Protein 1HO8 (pdb70)

B-factor: mean 72.3, std 32.36, range [14.25, 140.0]

InterPro domains:
  IPR004908 ATPase, V1 complex, subunit H [PF03224] (11-346)
  IPR004908 ATPase, V1 complex, subunit H [PIRSF032184] (2-478)
  IPR004908 ATPase, V1 complex, subunit H [PTHR10698] (3-474)
  IPR011987 ATPase, V1 complex, subunit H, C-terminal [PF11698] (352-477)
  IPR011989 Armadillo-like helical [G3DSA:1.25.10.10] (1-354)
  IPR016024 Armadillo-type fold [SSF48371] (3-478)
  IPR038497 ATPase, V1 complex, subunit H, C-terminal domain superfamily [G3DSA:1.25.40.150] (366-477)

Organism: Saccharomyces cerevisiae (strain ATCC 204508 / S288c) (NCBI:txid559292)

Radius of gyration: 29.85 Å; Cα contacts (8 Å, |Δi|>4): 552; chains: 1; bounding box: 80×54×76 Å

Nearest PDB structures (foldseek):
  1ho8-assembly1_A  TM=1.002E+00  e=1.551E-52  Saccharomyces cerevisiae
  7tmm-assembly1_P  TM=8.387E-01  e=5.850E-41  Saccharomyces cerevisiae
  5voy-assembly1_P  TM=7.304E-01  e=2.170E-41  Saccharomyces cerevisiae S288C
  7tms-assembly1_P  TM=7.257E-01  e=1.241E-39  Saccharomyces cerevisiae
  5bw9-assembly1_H  TM=7.188E-01  e=3.345E-39  Saccharomyces cerevisiae S288C

Structure (mmCIF, N/CA/C/O backbone):
data_1HO8
#
_entry.id   1HO8
#
_cell.length_a   117.342
_cell.length_b   117.342
_cell.length_c   119.873
_cell.angle_alpha   90.00
_cell.angle_beta   90.00
_cell.angle_gamma   120.00
#
_symmetry.space_group_name_H-M   'P 32 2 1'
#
loop_
_entity.id
_entity.type
_entity.pdbx_description
1 polymer 'VACUOLAR ATP SYNTHASE SUBUNIT H'
2 non-polymer 'SULFATE ION'
3 water water
#
loop_
_atom_site.group_PDB
_atom_site.id
_atom_site.type_symbol
_atom_site.label_atom_id
_atom_site.label_alt_id
_atom_site.label_comp_id
_atom_site.label_asym_id
_atom_site.label_entity_id
_atom_site.label_seq_id
_atom_site.pdbx_PDB_ins_code
_atom_site.Cartn_x
_atom_site.Cartn_y
_atom_site.Cartn_z
_atom_site.occupancy
_atom_site.B_iso_or_equiv
_atom_site.auth_seq_id
_atom_site.auth_comp_id
_atom_site.auth_asym_id
_atom_site.auth_atom_id
_atom_site.pdbx_PDB_model_num
ATOM 1 N N . GLY A 1 4 ? 3.163 52.554 43.573 1.00 140.00 2 GLY A N 1
ATOM 2 C CA . GLY A 1 4 ? 2.912 53.897 44.087 1.00 140.00 2 GLY A CA 1
ATOM 3 C C . GLY A 1 4 ? 3.504 55.011 43.215 1.00 140.00 2 GLY A C 1
ATOM 4 O O . GLY A 1 4 ? 2.997 55.301 42.110 1.00 140.00 2 GLY A O 1
ATOM 5 N N . ALA A 1 5 ? 4.563 55.649 43.773 1.00 131.01 3 ALA A N 1
ATOM 6 C CA . ALA A 1 5 ? 5.259 56.726 43.108 1.00 121.64 3 ALA A CA 1
ATOM 7 C C . ALA A 1 5 ? 6.768 56.774 43.424 1.00 102.63 3 ALA A C 1
ATOM 8 O O . ALA A 1 5 ? 7.326 57.888 43.555 1.00 92.48 3 ALA A O 1
ATOM 10 N N . THR A 1 6 ? 7.417 55.603 43.579 1.00 97.62 4 THR A N 1
ATOM 11 C CA . THR A 1 6 ? 8.898 55.464 43.836 1.00 95.18 4 THR A CA 1
ATOM 12 C C . THR A 1 6 ? 9.468 55.603 45.228 1.00 95.46 4 THR A C 1
ATOM 13 O O . THR A 1 6 ? 9.693 56.709 45.758 1.00 104.61 4 THR A O 1
ATOM 17 N N . LYS A 1 7 ? 9.703 54.474 45.788 1.00 75.08 5 LYS A N 1
ATOM 18 C CA . LYS A 1 7 ? 10.304 54.417 47.072 1.00 65.67 5 LYS A CA 1
ATOM 19 C C . LYS A 1 7 ? 11.580 53.657 46.959 1.00 77.94 5 LYS A C 1
ATOM 20 O O . LYS A 1 7 ? 11.650 52.425 47.107 1.00 94.20 5 LYS A O 1
ATOM 26 N N . ILE A 1 8 ? 12.588 54.393 46.591 1.00 54.34 6 ILE A N 1
ATOM 27 C CA . ILE A 1 8 ? 13.875 53.829 46.420 1.00 52.38 6 ILE A CA 1
ATOM 28 C C . ILE A 1 8 ? 14.528 53.442 47.741 1.00 65.68 6 ILE A C 1
ATOM 29 O O . ILE A 1 8 ? 14.232 54.010 48.800 1.00 66.15 6 ILE A O 1
ATOM 34 N N . LEU A 1 9 ? 15.497 52.498 47.583 1.00 62.21 7 LEU A N 1
ATOM 35 C CA . LEU A 1 9 ? 16.336 51.937 48.626 1.00 56.81 7 LEU A CA 1
ATOM 36 C C . LEU A 1 9 ? 15.491 51.390 49.719 1.00 77.29 7 LEU A C 1
ATOM 37 O O . LEU A 1 9 ? 15.746 51.666 50.882 1.00 76.94 7 LEU A O 1
ATOM 42 N N . MET A 1 10 ? 14.463 50.648 49.347 1.00 90.37 8 MET A N 1
ATOM 43 C CA . MET A 1 10 ? 13.554 50.140 50.345 1.00 97.17 8 MET A CA 1
ATOM 44 C C . MET A 1 10 ? 13.997 48.875 51.121 1.00 106.56 8 MET A C 1
ATOM 45 O O . MET A 1 10 ? 13.575 48.622 52.252 1.00 106.99 8 MET A O 1
ATOM 50 N N . ASP A 1 11 ? 14.902 48.123 50.507 1.00 104.76 9 ASP A N 1
ATOM 51 C CA . ASP A 1 11 ? 15.346 46.893 51.129 1.00 106.56 9 ASP A CA 1
ATOM 52 C C . ASP A 1 11 ? 16.689 47.071 51.828 1.00 98.81 9 ASP A C 1
ATOM 53 O O . ASP A 1 11 ? 17.164 46.196 52.573 1.00 97.91 9 ASP A O 1
ATOM 58 N N . SER A 1 12 ? 17.334 48.193 51.548 1.00 92.88 10 SER A N 1
ATOM 59 C CA . SER A 1 12 ? 18.590 48.506 52.156 1.00 92.34 10 SER A CA 1
ATOM 60 C C . SER A 1 12 ? 18.517 48.351 53.650 1.00 92.46 10 SER A C 1
ATOM 61 O O . SER A 1 12 ? 17.883 49.116 54.354 1.00 97.49 10 SER A O 1
ATOM 64 N N . THR A 1 13 ? 19.197 47.375 54.128 1.00 78.67 11 THR A N 1
ATOM 65 C CA . THR A 1 13 ? 19.254 47.111 55.525 1.00 77.34 11 THR A CA 1
ATOM 66 C C . THR A 1 13 ? 20.226 48.030 56.243 1.00 94.03 11 THR A C 1
ATOM 67 O O . THR A 1 13 ? 19.952 48.501 57.345 1.00 104.95 11 THR A O 1
ATOM 71 N N . HIS A 1 14 ? 21.348 48.328 55.583 1.00 89.11 12 HIS A N 1
ATOM 72 C CA . HIS A 1 14 ? 22.379 49.204 56.133 1.00 90.52 12 HIS A CA 1
ATOM 73 C C . HIS A 1 14 ? 21.937 50.625 56.129 1.00 91.41 12 HIS A C 1
ATOM 74 O O . HIS A 1 14 ? 22.414 51.426 56.927 1.00 102.50 12 HIS A O 1
ATOM 81 N N . PHE A 1 15 ? 20.964 50.925 55.278 1.00 69.42 13 PHE A N 1
ATOM 82 C CA . PHE A 1 15 ? 20.420 52.248 55.280 1.00 58.95 13 PHE A CA 1
ATOM 83 C C . PHE A 1 15 ? 19.501 52.280 56.441 1.00 58.73 13 PHE A C 1
ATOM 84 O O . PHE A 1 15 ? 19.688 53.034 57.397 1.00 52.76 13 PHE A O 1
ATOM 92 N N . ASN A 1 16 ? 18.541 51.364 56.352 1.00 59.05 14 ASN A N 1
ATOM 93 C CA . ASN A 1 16 ? 17.570 51.170 57.401 1.00 58.32 14 ASN A CA 1
ATOM 94 C C . ASN A 1 16 ? 18.295 51.253 58.760 1.00 53.72 14 ASN A C 1
ATOM 95 O O . ASN A 1 16 ? 17.848 51.928 59.698 1.00 54.22 14 ASN A O 1
ATOM 100 N N . GLU A 1 17 ? 19.458 50.604 58.831 1.00 41.04 15 GLU A N 1
ATOM 101 C CA . GLU A 1 17 ? 20.281 50.626 60.026 1.00 43.64 15 GLU A CA 1
ATOM 102 C C . GLU A 1 17 ? 20.804 52.020 60.307 1.00 47.67 15 GLU A C 1
ATOM 103 O O . GLU A 1 17 ? 20.805 52.470 61.436 1.00 44.16 15 GLU A O 1
ATOM 109 N N . ILE A 1 18 ? 21.291 52.715 59.287 1.00 44.93 16 ILE A N 1
ATOM 110 C CA . ILE A 1 18 ? 21.768 54.056 59.535 1.00 42.13 16 ILE A CA 1
ATOM 111 C C . ILE A 1 18 ? 20.622 54.857 60.062 1.00 54.57 16 ILE A C 1
ATOM 112 O O . ILE A 1 18 ? 20.761 55.671 60.966 1.00 64.26 16 ILE A O 1
ATOM 117 N N . ARG A 1 19 ? 19.467 54.635 59.446 1.00 45.06 17 ARG A N 1
ATOM 118 C CA . ARG A 1 19 ? 18.278 55.360 59.795 1.00 39.11 17 ARG A CA 1
ATOM 119 C C . ARG A 1 19 ? 17.981 55.243 61.235 1.00 50.63 17 ARG A C 1
ATOM 120 O O . ARG A 1 19 ? 17.734 56.237 61.916 1.00 57.51 17 ARG A O 1
ATOM 128 N N . SER A 1 20 ? 18.062 54.014 61.706 1.00 54.58 18 SER A N 1
ATOM 129 C CA . SER A 1 20 ? 17.811 53.713 63.108 1.00 60.03 18 SER A CA 1
ATOM 130 C C . SER A 1 20 ? 18.699 54.460 64.120 1.00 50.54 18 SER A C 1
ATOM 131 O O . SER A 1 20 ? 18.253 54.820 65.202 1.00 35.38 18 SER A O 1
ATOM 134 N N . ILE A 1 21 ? 19.959 54.682 63.766 1.00 54.58 19 ILE A N 1
ATOM 135 C CA . ILE A 1 21 ? 20.889 55.398 64.630 1.00 52.66 19 ILE A CA 1
ATOM 136 C C . ILE A 1 21 ? 20.573 56.894 64.658 1.00 61.50 19 ILE A C 1
ATOM 137 O O . ILE A 1 21 ? 21.071 57.650 65.505 1.00 61.70 19 ILE A O 1
ATOM 142 N N . ILE A 1 22 ? 19.755 57.342 63.716 1.00 58.41 20 ILE A N 1
ATOM 143 C CA . ILE A 1 22 ? 19.418 58.745 63.686 1.00 61.32 20 ILE A CA 1
ATOM 144 C C . ILE A 1 22 ? 18.141 59.047 64.438 1.00 62.39 20 ILE A C 1
ATOM 145 O O . ILE A 1 22 ? 18.015 60.080 65.105 1.00 68.68 20 ILE A O 1
ATOM 150 N N . ARG A 1 23 ? 17.181 58.152 64.308 1.00 49.16 21 ARG A N 1
ATOM 151 C CA . ARG A 1 23 ? 15.931 58.354 64.979 1.00 54.77 21 ARG A CA 1
ATOM 152 C C . ARG A 1 23 ? 16.078 58.060 66.459 1.00 82.27 21 ARG A C 1
ATOM 153 O O . ARG A 1 23 ? 15.193 58.350 67.262 1.00 91.10 21 ARG A O 1
ATOM 161 N N . SER A 1 24 ? 17.225 57.488 66.817 1.00 83.11 22 SER A N 1
ATOM 162 C CA . SER A 1 24 ? 17.503 57.195 68.205 1.00 83.13 22 SER A CA 1
ATOM 163 C C . SER A 1 24 ? 17.637 58.502 68.965 1.00 86.45 22 SER A C 1
ATOM 164 O O . SER A 1 24 ? 16.995 58.690 69.999 1.00 90.79 22 SER A O 1
ATOM 167 N N . ARG A 1 25 ? 18.470 59.419 68.420 1.00 83.18 23 ARG A N 1
ATOM 168 C CA . ARG A 1 25 ? 18.665 60.715 69.045 1.00 85.33 23 ARG A CA 1
ATOM 169 C C . ARG A 1 25 ? 17.425 61.526 68.971 1.00 90.19 23 ARG A C 1
ATOM 170 O O . ARG A 1 25 ? 17.060 62.029 67.902 1.00 90.57 23 ARG A O 1
ATOM 178 N N . SER A 1 26 ? 16.791 61.639 70.129 1.00 92.13 24 SER A N 1
ATOM 179 C CA . SER A 1 26 ? 15.572 62.384 70.243 1.00 95.71 24 SER A CA 1
ATOM 180 C C . SER A 1 26 ? 15.789 63.845 70.562 1.00 93.15 24 SER A C 1
ATOM 181 O O . SER A 1 26 ? 16.772 64.261 71.217 1.00 97.42 24 SER A O 1
ATOM 184 N N . VAL A 1 27 ? 14.846 64.615 70.060 1.00 76.65 25 VAL A N 1
ATOM 185 C CA . VAL A 1 27 ? 14.855 66.026 70.240 1.00 72.12 25 VAL A CA 1
ATOM 186 C C . VAL A 1 27 ? 13.690 66.453 71.071 1.00 75.68 25 VAL A C 1
ATOM 187 O O . VAL A 1 27 ? 12.605 65.868 70.988 1.00 80.74 25 VAL A O 1
ATOM 191 N N . ALA A 1 28 ? 13.926 67.454 71.896 1.00 61.38 26 ALA A N 1
ATOM 192 C CA . ALA A 1 28 ? 12.870 67.970 72.704 1.00 55.73 26 ALA A CA 1
ATOM 193 C C . ALA A 1 28 ? 12.397 69.273 72.088 1.00 57.83 26 ALA A C 1
ATOM 194 O O . ALA A 1 28 ? 12.833 70.346 72.486 1.00 61.64 26 ALA A O 1
ATOM 196 N N . TRP A 1 29 ? 11.572 69.187 71.046 1.00 43.74 27 TRP A N 1
ATOM 197 C CA . TRP A 1 29 ? 11.147 70.401 70.414 1.00 47.02 27 TRP A CA 1
ATOM 198 C C . TRP A 1 29 ? 10.743 71.409 71.427 1.00 57.33 27 TRP A C 1
ATOM 199 O O . TRP A 1 29 ? 11.532 72.255 71.816 1.00 62.95 27 TRP A O 1
ATOM 210 N N . ASP A 1 30 ? 9.513 71.300 71.810 1.00 63.01 28 ASP A N 1
ATOM 211 C CA . ASP A 1 30 ? 8.930 72.031 72.883 1.00 71.88 28 ASP A CA 1
ATOM 212 C C . ASP A 1 30 ? 9.980 72.899 73.602 1.00 66.84 28 ASP A C 1
ATOM 213 O O . ASP A 1 30 ? 9.991 74.127 73.502 1.00 65.17 28 ASP A O 1
ATOM 218 N N . ALA A 1 31 ? 10.868 72.244 74.346 1.00 54.68 29 ALA A N 1
ATOM 219 C CA . ALA A 1 31 ? 11.918 72.960 75.030 1.00 51.65 29 ALA A CA 1
ATOM 220 C C . ALA A 1 31 ? 12.566 73.952 74.089 1.00 45.49 29 ALA A C 1
ATOM 221 O O . ALA A 1 31 ? 12.565 75.148 74.318 1.00 47.09 29 ALA A O 1
ATOM 223 N N . LEU A 1 32 ? 13.130 73.423 73.015 1.00 40.27 30 LEU A N 1
ATOM 224 C CA . LEU A 1 32 ? 13.769 74.237 71.999 1.00 45.83 30 LEU A CA 1
ATOM 225 C C . LEU A 1 32 ? 12.924 75.430 71.638 1.00 52.97 30 LEU A C 1
ATOM 226 O O . LEU A 1 32 ? 13.424 76.537 71.428 1.00 44.69 30 LEU A O 1
ATOM 231 N N . ALA A 1 33 ? 11.630 75.163 71.512 1.00 59.15 31 ALA A N 1
ATOM 232 C CA . ALA A 1 33 ? 10.674 76.190 71.178 1.00 64.50 31 ALA A CA 1
ATOM 233 C C . ALA A 1 33 ? 10.672 77.180 72.312 1.00 67.36 31 ALA A C 1
ATOM 234 O O . ALA A 1 33 ? 11.107 78.333 72.209 1.00 61.80 31 ALA A O 1
ATOM 236 N N . ARG A 1 34 ? 10.196 76.645 73.408 1.00 69.66 32 ARG A N 1
ATOM 237 C CA . ARG A 1 34 ? 10.128 77.285 74.688 1.00 69.52 32 ARG A CA 1
ATOM 238 C C . ARG A 1 34 ? 11.440 78.049 74.957 1.00 74.41 32 ARG A C 1
ATOM 239 O O . ARG A 1 34 ? 11.436 79.224 75.280 1.00 77.41 32 ARG A O 1
ATOM 247 N N . SER A 1 35 ? 12.577 77.393 74.763 1.00 71.90 33 SER A N 1
ATOM 248 C CA . SER A 1 35 ? 13.868 78.023 74.976 1.00 69.41 33 SER A CA 1
ATOM 249 C C . SER A 1 35 ? 14.139 79.067 73.938 1.00 70.78 33 SER A C 1
ATOM 250 O O . SER A 1 35 ? 15.252 79.572 73.845 1.00 70.99 33 SER A O 1
ATOM 253 N N . GLU A 1 36 ? 13.139 79.336 73.110 1.00 72.84 34 GLU A N 1
ATOM 254 C CA . GLU A 1 36 ? 13.294 80.281 72.014 1.00 76.96 34 GLU A CA 1
ATOM 255 C C . GLU A 1 36 ? 14.386 79.853 71.000 1.00 83.51 34 GLU A C 1
ATOM 256 O O . GLU A 1 36 ? 14.888 80.684 70.240 1.00 83.26 34 GLU A O 1
ATOM 262 N N . GLU A 1 37 ? 14.751 78.551 70.970 1.00 80.62 35 GLU A N 1
ATOM 263 C CA . GLU A 1 37 ? 15.759 78.080 70.009 1.00 83.74 35 GLU A CA 1
ATOM 264 C C . GLU A 1 37 ? 15.162 77.798 68.614 1.00 82.94 35 GLU A C 1
ATOM 265 O O . GLU A 1 37 ? 15.881 77.714 67.609 1.00 84.07 35 GLU A O 1
ATOM 271 N N . LEU A 1 38 ? 13.815 77.652 68.607 1.00 69.75 36 LEU A N 1
ATOM 272 C CA . LEU A 1 38 ? 12.971 77.423 67.435 1.00 61.87 36 LEU A CA 1
ATOM 273 C C . LEU A 1 38 ? 11.667 78.148 67.605 1.00 56.25 36 LEU A C 1
ATOM 274 O O . LEU A 1 38 ? 11.339 78.612 68.679 1.00 67.95 36 LEU A O 1
ATOM 279 N N . SER A 1 39 ? 10.873 78.115 66.563 1.00 49.13 37 SER A N 1
ATOM 280 C CA . SER A 1 39 ? 9.563 78.736 66.518 1.00 52.90 37 SER A CA 1
ATOM 281 C C . SER A 1 39 ? 8.502 77.657 66.603 1.00 60.19 37 SER A C 1
ATOM 282 O O . SER A 1 39 ? 8.409 76.790 65.734 1.00 65.09 37 SER A O 1
ATOM 285 N N . GLU A 1 40 ? 7.717 77.661 67.648 1.00 54.86 38 GLU A N 1
ATOM 286 C CA . GLU A 1 40 ? 6.759 76.603 67.755 1.00 63.49 38 GLU A CA 1
ATOM 287 C C . GLU A 1 40 ? 6.304 76.149 66.391 1.00 67.00 38 GLU A C 1
ATOM 288 O O . GLU A 1 40 ? 6.499 75.007 65.987 1.00 69.10 38 GLU A O 1
ATOM 294 N N . ILE A 1 41 ? 5.621 77.074 65.731 1.00 52.76 39 ILE A N 1
ATOM 295 C CA . ILE A 1 41 ? 5.076 76.781 64.440 1.00 48.08 39 ILE A CA 1
ATOM 296 C C . ILE A 1 41 ? 5.753 75.532 63.875 1.00 47.49 39 ILE A C 1
ATOM 297 O O . ILE A 1 41 ? 5.141 74.493 63.699 1.00 53.79 39 ILE A O 1
ATOM 302 N N . ASP A 1 42 ? 7.037 75.717 63.655 1.00 36.56 40 ASP A N 1
ATOM 303 C CA . ASP A 1 42 ? 7.921 74.686 63.205 1.00 35.03 40 ASP A CA 1
ATOM 304 C C . ASP A 1 42 ? 7.910 73.536 64.168 1.00 32.31 40 ASP A C 1
ATOM 305 O O . ASP A 1 42 ? 7.415 72.444 63.884 1.00 30.02 40 ASP A O 1
ATOM 310 N N . ALA A 1 43 ? 8.577 73.855 65.299 1.00 22.27 41 ALA A N 1
ATOM 311 C CA . ALA A 1 43 ? 8.765 72.984 66.451 1.00 26.30 41 ALA A CA 1
ATOM 312 C C . ALA A 1 43 ? 7.506 72.215 66.733 1.00 38.80 41 ALA A C 1
ATOM 313 O O . ALA A 1 43 ? 7.499 70.989 66.751 1.00 32.17 41 ALA A O 1
ATOM 315 N N . SER A 1 44 ? 6.414 72.919 66.922 1.00 56.60 42 SER A N 1
ATOM 316 C CA . SER A 1 44 ? 5.190 72.197 67.160 1.00 63.86 42 SER A CA 1
ATOM 317 C C . SER A 1 44 ? 4.862 71.296 65.967 1.00 56.36 42 SER A C 1
ATOM 318 O O . SER A 1 44 ? 4.553 70.101 66.095 1.00 43.82 42 SER A O 1
ATOM 321 N N . THR A 1 45 ? 4.973 71.872 64.804 1.00 49.15 43 THR A N 1
ATOM 322 C CA . THR A 1 45 ? 4.656 71.126 63.634 1.00 45.48 43 THR A CA 1
ATOM 323 C C . THR A 1 45 ? 5.449 69.843 63.495 1.00 46.54 43 THR A C 1
ATOM 324 O O . THR A 1 45 ? 4.926 68.833 63.029 1.00 39.44 43 THR A O 1
ATOM 328 N N . ALA A 1 46 ? 6.714 69.859 63.901 1.00 51.04 44 ALA A N 1
ATOM 329 C CA . ALA A 1 46 ? 7.547 68.643 63.796 1.00 50.99 44 ALA A CA 1
ATOM 330 C C . ALA A 1 46 ? 7.256 67.646 64.873 1.00 54.18 44 ALA A C 1
ATOM 331 O O . ALA A 1 46 ? 7.160 66.438 64.617 1.00 47.06 44 ALA A O 1
ATOM 333 N N . LYS A 1 47 ? 7.178 68.185 66.098 1.00 53.89 45 LYS A N 1
ATOM 334 C CA . LYS A 1 47 ? 6.892 67.389 67.274 1.00 47.50 45 LYS A CA 1
ATOM 335 C C . LYS A 1 47 ? 5.661 66.549 66.998 1.00 64.30 45 LYS A C 1
ATOM 336 O O . LYS A 1 47 ? 5.580 65.374 67.373 1.00 66.93 45 LYS A O 1
ATOM 342 N N . ALA A 1 48 ? 4.740 67.165 66.254 1.00 63.71 46 ALA A N 1
ATOM 343 C CA . ALA A 1 48 ? 3.501 66.549 65.836 1.00 62.92 46 ALA A CA 1
ATOM 344 C C . ALA A 1 48 ? 3.758 65.476 64.817 1.00 58.48 46 ALA A C 1
ATOM 345 O O . ALA A 1 48 ? 3.330 64.354 65.015 1.00 61.46 46 ALA A O 1
ATOM 347 N N . LEU A 1 49 ? 4.493 65.826 63.760 1.00 43.66 47 LEU A N 1
ATOM 348 C CA . LEU A 1 49 ? 4.867 64.881 62.711 1.00 38.82 47 LEU A CA 1
ATOM 349 C C . LEU A 1 49 ? 5.546 63.663 63.275 1.00 43.10 47 LEU A C 1
ATOM 350 O O . LEU A 1 49 ? 5.187 62.536 62.983 1.00 36.85 47 LEU A O 1
ATOM 355 N N . GLU A 1 50 ? 6.519 63.936 64.128 1.00 45.95 48 GLU A N 1
ATOM 356 C CA . GLU A 1 50 ? 7.297 62.919 64.771 1.00 44.02 48 GLU A CA 1
ATOM 357 C C . GLU A 1 50 ? 6.479 61.869 65.385 1.00 42.48 48 GLU A C 1
ATOM 358 O O . GLU A 1 50 ? 6.919 60.777 65.549 1.00 46.24 48 GLU A O 1
ATOM 364 N N . SER A 1 51 ? 5.309 62.204 65.791 1.00 50.13 49 SER A N 1
ATOM 365 C CA . SER A 1 51 ? 4.485 61.198 66.386 1.00 52.53 49 SER A CA 1
ATOM 366 C C . SER A 1 51 ? 3.718 60.527 65.307 1.00 58.09 49 SER A C 1
ATOM 367 O O . SER A 1 51 ? 3.660 59.327 65.215 1.00 60.76 49 SER A O 1
ATOM 370 N N . ILE A 1 52 ? 3.153 61.333 64.458 1.00 65.89 50 ILE A N 1
ATOM 371 C CA . ILE A 1 52 ? 2.407 60.794 63.364 1.00 71.13 50 ILE A CA 1
ATOM 372 C C . ILE A 1 52 ? 3.196 59.666 62.697 1.00 72.90 50 ILE A C 1
ATOM 373 O O . ILE A 1 52 ? 2.656 58.611 62.355 1.00 65.41 50 ILE A O 1
ATOM 378 N N . LEU A 1 53 ? 4.502 59.870 62.583 1.00 78.89 51 LEU A N 1
ATOM 379 C CA . LEU A 1 53 ? 5.370 58.884 61.965 1.00 83.14 51 LEU A CA 1
ATOM 380 C C . LEU A 1 53 ? 5.736 57.744 62.893 1.00 97.96 51 LEU A C 1
ATOM 381 O O . LEU A 1 53 ? 5.476 56.585 62.578 1.00 105.23 51 LEU A O 1
ATOM 386 N N . VAL A 1 54 ? 6.346 58.099 64.034 1.00 98.31 52 VAL A N 1
ATOM 387 C CA . VAL A 1 54 ? 6.814 57.147 65.062 1.00 99.65 52 VAL A CA 1
ATOM 388 C C .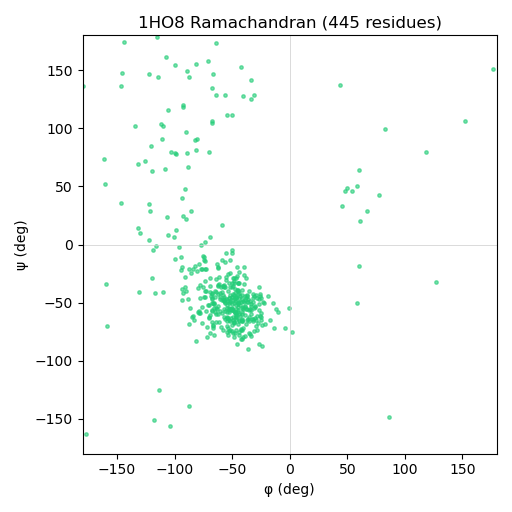 VAL A 1 54 ? 5.768 56.752 66.131 1.00 108.28 52 VAL A C 1
ATOM 389 O O . VAL A 1 54 ? 5.897 55.713 66.808 1.00 106.85 52 VAL A O 1
ATOM 393 N N . LYS A 1 55 ? 4.743 57.600 66.281 1.00 109.03 53 LYS A N 1
ATOM 394 C CA . LYS A 1 55 ? 3.646 57.405 67.231 1.00 140.00 53 LYS A CA 1
ATOM 395 C C . LYS A 1 55 ? 4.157 56.937 68.607 1.00 140.00 53 LYS A C 1
ATOM 396 O O . LYS A 1 55 ? 4.005 57.628 69.644 1.00 140.00 53 LYS A O 1
ATOM 402 N N . LYS A 1 73 ? -2.788 63.530 58.376 1.00 54.33 71 LYS A N 1
ATOM 403 C CA . LYS A 1 73 ? -1.770 64.457 57.941 1.00 59.97 71 LYS A CA 1
ATOM 404 C C . LYS A 1 73 ? -1.382 64.214 56.465 1.00 95.97 71 LYS A C 1
ATOM 405 O O . LYS A 1 73 ? -0.280 63.721 56.103 1.00 113.62 71 LYS A O 1
ATOM 411 N N . VAL A 1 74 ? -2.233 64.731 55.631 1.00 85.16 72 VAL A N 1
ATOM 412 C CA . VAL A 1 74 ? -2.033 64.558 54.197 1.00 91.60 72 VAL A CA 1
ATOM 413 C C . VAL A 1 74 ? -0.614 64.854 53.694 1.00 95.46 72 VAL A C 1
ATOM 414 O O . VAL A 1 74 ? -0.201 64.142 52.943 1.00 113.47 72 VAL A O 1
ATOM 418 N N . ASN A 1 75 ? -0.303 65.990 53.592 1.00 72.10 73 ASN A N 1
ATOM 419 C CA . ASN A 1 75 ? 1.050 66.494 53.376 1.00 73.41 73 ASN A CA 1
ATOM 420 C C . ASN A 1 75 ? 0.830 67.832 52.625 1.00 78.05 73 ASN A C 1
ATOM 421 O O . ASN A 1 75 ? 0.357 67.910 51.591 1.00 88.22 73 ASN A O 1
ATOM 426 N N . GLY A 1 76 ? 0.977 68.838 53.169 1.00 65.51 74 GLY A N 1
ATOM 427 C CA . GLY A 1 76 ? 0.841 69.945 52.347 1.00 64.04 74 GLY A CA 1
ATOM 428 C C . GLY A 1 76 ? 1.550 71.021 53.037 1.00 66.61 74 GLY A C 1
ATOM 429 O O . GLY A 1 76 ? 2.686 71.389 52.653 1.00 54.16 74 GLY A O 1
ATOM 430 N N . LYS A 1 77 ? 0.927 71.442 54.172 1.00 68.87 75 LYS A N 1
ATOM 431 C CA . LYS A 1 77 ? 1.414 72.482 55.084 1.00 66.43 75 LYS A CA 1
ATOM 432 C C . LYS A 1 77 ? 2.212 71.910 56.221 1.00 68.17 75 LYS A C 1
ATOM 433 O O . LYS A 1 77 ? 2.050 72.333 57.363 1.00 61.68 75 LYS A O 1
ATOM 439 N N . THR A 1 78 ? 3.018 70.934 55.915 1.00 64.84 76 THR A N 1
ATOM 440 C CA . THR A 1 78 ? 3.774 70.252 56.919 1.00 52.83 76 THR A CA 1
ATOM 441 C C . THR A 1 78 ? 5.216 70.461 56.663 1.00 49.02 76 THR A C 1
ATOM 442 O O . THR A 1 78 ? 5.997 70.722 57.556 1.00 55.67 76 THR A O 1
ATOM 446 N N . LEU A 1 79 ? 5.549 70.382 55.403 1.00 45.18 77 LEU A N 1
ATOM 447 C CA . LEU A 1 79 ? 6.898 70.579 54.984 1.00 47.04 77 LEU A CA 1
ATOM 448 C C . LEU A 1 79 ? 7.332 71.995 55.224 1.00 55.11 77 LEU A C 1
ATOM 449 O O . LEU A 1 79 ? 8.112 72.248 56.135 1.00 62.94 77 LEU A O 1
ATOM 454 N N . ILE A 1 80 ? 6.799 72.907 54.420 1.00 52.78 78 ILE A N 1
ATOM 455 C CA . ILE A 1 80 ? 7.079 74.345 54.529 1.00 56.53 78 ILE A CA 1
ATOM 456 C C . ILE A 1 80 ? 7.808 74.789 55.825 1.00 60.52 78 ILE A C 1
ATOM 457 O O . ILE A 1 80 ? 8.876 75.419 55.734 1.00 65.21 78 ILE A O 1
ATOM 462 N N . PRO A 1 81 ? 7.222 74.454 57.022 1.00 41.20 79 PRO A N 1
ATOM 463 C CA . PRO A 1 81 ? 7.812 74.800 58.314 1.00 33.66 79 PRO A CA 1
ATOM 464 C C . PRO A 1 81 ? 9.081 74.045 58.536 1.00 36.58 79 PRO A C 1
ATOM 465 O O . PRO A 1 81 ? 10.116 74.641 58.852 1.00 42.36 79 PRO A O 1
ATOM 469 N N . LEU A 1 82 ? 8.992 72.716 58.338 1.00 33.05 80 LEU A N 1
ATOM 470 C CA . LEU A 1 82 ? 10.188 71.874 58.384 1.00 34.70 80 LEU A CA 1
ATOM 471 C C . LEU A 1 82 ? 11.312 72.618 57.634 1.00 44.82 80 LEU A C 1
ATOM 472 O O . LEU A 1 82 ? 12.222 73.180 58.232 1.00 47.93 80 LEU A O 1
ATOM 477 N N . ILE A 1 83 ? 11.212 72.646 56.310 1.00 32.23 81 ILE A N 1
ATOM 478 C CA . ILE A 1 83 ? 12.181 73.358 55.522 1.00 29.74 81 ILE A CA 1
ATOM 479 C C . ILE A 1 83 ? 12.568 74.593 56.230 1.00 51.99 81 ILE A C 1
ATOM 480 O O . ILE A 1 83 ? 13.738 74.841 56.457 1.00 65.93 81 ILE A O 1
ATOM 485 N N . HIS A 1 84 ? 11.576 75.406 56.562 1.00 52.48 82 HIS A N 1
ATOM 486 C CA . HIS A 1 84 ? 11.901 76.623 57.255 1.00 53.10 82 HIS A CA 1
ATOM 487 C C . HIS A 1 84 ? 12.948 76.293 58.267 1.00 48.62 82 HIS A C 1
ATOM 488 O O . HIS A 1 84 ? 14.154 76.490 58.057 1.00 49.66 82 HIS A O 1
ATOM 495 N N . LEU A 1 85 ? 12.492 75.771 59.373 1.00 34.39 83 LEU A N 1
ATOM 496 C CA . LEU A 1 85 ? 13.415 75.346 60.368 1.00 30.62 83 LEU A CA 1
ATOM 497 C C . LEU A 1 85 ? 14.736 74.889 59.704 1.00 30.54 83 LEU A C 1
ATOM 498 O O . LEU A 1 85 ? 15.840 75.380 59.925 1.00 24.51 83 LEU A O 1
ATOM 503 N N . LEU A 1 86 ? 14.596 73.854 58.913 1.00 30.67 84 LEU A N 1
ATOM 504 C CA . LEU A 1 86 ? 15.717 73.289 58.203 1.00 28.70 84 LEU A CA 1
ATOM 505 C C . LEU A 1 86 ? 16.640 74.404 57.787 1.00 38.69 84 LEU A C 1
ATOM 506 O O . LEU A 1 86 ? 17.861 74.334 57.922 1.00 46.45 84 LEU A O 1
ATOM 511 N N . SER A 1 87 ? 16.038 75.438 57.240 1.00 43.96 85 SER A N 1
ATOM 512 C CA . SER A 1 87 ? 16.796 76.553 56.748 1.00 49.34 85 SER A CA 1
ATOM 513 C C . SER A 1 87 ? 17.229 77.409 57.893 1.00 71.58 85 SER A C 1
ATOM 514 O O . SER A 1 87 ? 18.415 77.619 58.164 1.00 83.47 85 SER A O 1
ATOM 517 N N . THR A 1 88 ? 16.213 77.857 58.580 1.00 65.98 86 THR A N 1
ATOM 518 C CA . THR A 1 88 ? 16.350 78.663 59.737 1.00 66.85 86 THR A CA 1
ATOM 519 C C . THR A 1 88 ? 16.655 77.783 60.925 1.00 84.44 86 THR A C 1
ATOM 520 O O . THR A 1 88 ? 15.731 77.294 61.586 1.00 99.15 86 THR A O 1
ATOM 524 N N . SER A 1 89 ? 17.934 77.560 61.190 1.00 74.97 87 SER A N 1
ATOM 525 C CA . SER A 1 89 ? 18.345 76.745 62.334 1.00 75.95 87 SER A CA 1
ATOM 526 C C . SER A 1 89 ? 19.822 76.519 62.455 1.00 96.23 87 SER A C 1
ATOM 527 O O . SER A 1 89 ? 20.570 76.510 61.470 1.00 109.39 87 SER A O 1
ATOM 530 N N . ASP A 1 90 ? 20.214 76.344 63.717 1.00 81.00 88 ASP A N 1
ATOM 531 C CA . ASP A 1 90 ? 21.586 76.172 64.118 1.00 73.70 88 ASP A CA 1
ATOM 532 C C . ASP A 1 90 ? 21.753 74.984 65.018 1.00 66.97 88 ASP A C 1
ATOM 533 O O . ASP A 1 90 ? 22.807 74.753 65.611 1.00 74.94 88 ASP A O 1
ATOM 538 N N . ASN A 1 91 ? 20.689 74.238 65.098 1.00 48.53 89 ASN A N 1
ATOM 539 C CA . ASN A 1 91 ? 20.633 73.060 65.882 1.00 44.55 89 ASN A CA 1
ATOM 540 C C . ASN A 1 91 ? 20.831 71.843 65.009 1.00 60.18 89 ASN A C 1
ATOM 541 O O . ASN A 1 91 ? 19.870 71.169 64.614 1.00 60.23 89 ASN A O 1
ATOM 546 N N . GLU A 1 92 ? 22.092 71.594 64.680 1.00 61.60 90 GLU A N 1
ATOM 547 C CA . GLU A 1 92 ? 22.474 70.497 63.809 1.00 58.36 90 GLU A CA 1
ATOM 548 C C . GLU A 1 92 ? 21.790 69.223 64.195 1.00 47.67 90 GLU A C 1
ATOM 549 O O . GLU A 1 92 ? 21.505 68.364 63.362 1.00 46.89 90 GLU A O 1
ATOM 555 N N . ASP A 1 93 ? 21.484 69.088 65.457 1.00 44.99 91 ASP A N 1
ATOM 556 C CA . ASP A 1 93 ? 20.817 67.870 65.805 1.00 55.27 91 ASP A CA 1
ATOM 557 C C . ASP A 1 93 ? 19.363 67.904 65.468 1.00 57.79 91 ASP A C 1
ATOM 558 O O . ASP A 1 93 ? 18.723 66.861 65.364 1.00 67.92 91 ASP A O 1
ATOM 563 N N . CYS A 1 94 ? 18.866 69.120 65.245 1.00 41.09 92 CYS A N 1
ATOM 564 C CA . CYS A 1 94 ? 17.470 69.335 64.914 1.00 47.65 92 CYS A CA 1
ATOM 565 C C . CYS A 1 94 ? 17.166 69.022 63.464 1.00 62.09 92 CYS A C 1
ATOM 566 O O . CYS A 1 94 ? 16.279 68.204 63.128 1.00 65.83 92 CYS A O 1
ATOM 569 N N . LYS A 1 95 ? 17.892 69.720 62.617 1.00 56.40 93 LYS A N 1
ATOM 570 C CA . LYS A 1 95 ? 17.702 69.584 61.211 1.00 57.24 93 LYS A CA 1
ATOM 571 C C . LYS A 1 95 ? 17.837 68.141 60.809 1.00 58.47 93 LYS A C 1
ATOM 572 O O . LYS A 1 95 ? 17.246 67.680 59.821 1.00 57.64 93 LYS A O 1
ATOM 578 N N . LYS A 1 96 ? 18.629 67.435 61.608 1.00 52.02 94 LYS A N 1
ATOM 579 C CA . LYS A 1 96 ? 18.847 66.039 61.380 1.00 53.09 94 LYS A CA 1
ATOM 580 C C . LYS A 1 96 ? 17.547 65.309 61.478 1.00 53.51 94 LYS A C 1
ATOM 581 O O . LYS A 1 96 ? 17.048 64.787 60.474 1.00 52.97 94 LYS A O 1
ATOM 587 N N . SER A 1 97 ? 17.003 65.303 62.713 1.00 48.51 95 SER A N 1
ATOM 588 C CA . SER A 1 97 ? 15.728 64.665 62.982 1.00 49.84 95 SER A CA 1
ATOM 589 C C . SER A 1 97 ? 14.725 65.104 61.969 1.00 55.89 95 SER A C 1
ATOM 590 O O . SER A 1 97 ? 13.882 64.323 61.550 1.00 59.02 95 SER A O 1
ATOM 593 N N . VAL A 1 98 ? 14.867 66.352 61.526 1.00 50.99 96 VAL A N 1
ATOM 594 C CA . VAL A 1 98 ? 14.006 66.883 60.477 1.00 46.85 96 VAL A CA 1
ATOM 595 C C . VAL A 1 98 ? 14.342 66.182 59.150 1.00 36.26 96 VAL A C 1
ATOM 596 O O . VAL A 1 98 ? 13.637 65.278 58.721 1.00 32.24 96 VAL A O 1
ATOM 600 N N . GLN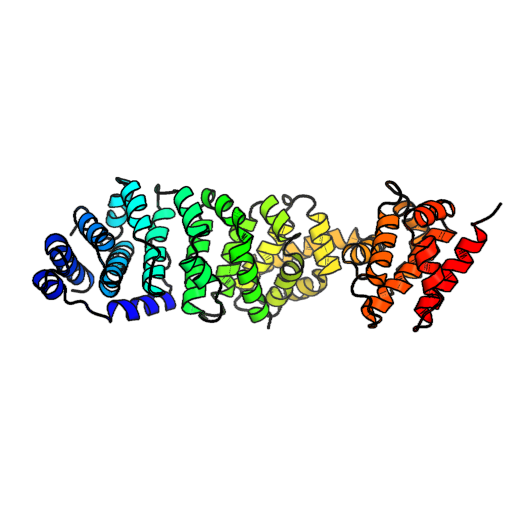 A 1 99 ? 15.453 66.576 58.538 1.00 26.87 97 GLN A N 1
ATOM 601 C CA . GLN A 1 99 ? 15.975 65.937 57.352 1.00 20.44 97 GLN A CA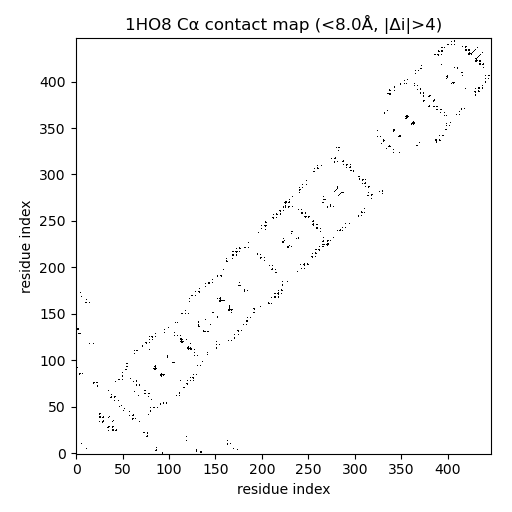 1
ATOM 602 C C . GLN A 1 99 ? 15.425 64.503 57.279 1.00 29.54 97 GLN A C 1
ATOM 603 O O . GLN A 1 99 ? 14.865 64.051 56.274 1.00 23.46 97 GLN A O 1
ATOM 609 N N . ASN A 1 100 ? 15.584 63.804 58.406 1.00 37.92 98 ASN A N 1
ATOM 610 C CA . ASN A 1 100 ? 15.078 62.450 58.623 1.00 41.34 98 ASN A CA 1
ATOM 611 C C . ASN A 1 100 ? 13.563 62.419 58.473 1.00 39.85 98 ASN A C 1
ATOM 612 O O . ASN A 1 100 ? 13.066 61.863 57.495 1.00 41.25 98 ASN A O 1
ATOM 617 N N . LEU A 1 101 ? 12.814 63.008 59.428 1.00 31.80 99 LEU A N 1
ATOM 618 C CA . LEU A 1 101 ? 11.352 63.013 59.287 1.00 34.90 99 LEU A CA 1
ATOM 619 C C . LEU A 1 101 ? 11.075 63.221 57.828 1.00 33.88 99 LEU A C 1
ATOM 620 O O . LEU A 1 101 ? 10.283 62.522 57.199 1.00 36.29 99 LEU A O 1
ATOM 625 N N . ILE A 1 102 ? 11.755 64.162 57.236 1.00 20.71 100 ILE A N 1
ATOM 626 C CA . ILE A 1 102 ? 11.465 64.311 55.836 1.00 25.46 100 ILE A CA 1
ATOM 627 C C . ILE A 1 102 ? 11.534 62.960 55.149 1.00 31.43 100 ILE A C 1
ATOM 628 O O . ILE A 1 102 ? 10.595 62.593 54.479 1.00 30.10 100 ILE A O 1
ATOM 633 N N . ALA A 1 103 ? 12.686 62.269 55.288 1.00 34.04 101 ALA A N 1
ATOM 634 C CA . ALA A 1 103 ? 12.898 60.929 54.715 1.00 37.91 101 ALA A CA 1
ATOM 635 C C . ALA A 1 103 ? 11.784 59.980 55.104 1.00 53.85 101 ALA A C 1
ATOM 636 O O . ALA A 1 103 ? 11.140 59.370 54.249 1.00 46.46 101 ALA A O 1
ATOM 638 N N . GLU A 1 104 ? 11.589 59.873 56.421 1.00 58.39 102 GLU A N 1
ATOM 639 C CA . GLU A 1 104 ? 10.560 59.025 56.987 1.00 62.23 102 GLU A CA 1
ATOM 640 C C . GLU A 1 104 ? 9.224 59.151 56.271 1.00 56.25 102 GLU A C 1
ATOM 641 O O . GLU A 1 104 ? 8.471 58.190 56.169 1.00 53.53 102 GLU A O 1
ATOM 647 N N . LEU A 1 105 ? 8.928 60.344 55.776 1.00 49.51 103 LEU A N 1
ATOM 648 C CA . LEU A 1 105 ? 7.710 60.592 55.031 1.00 44.66 103 LEU A CA 1
ATOM 649 C C . LEU A 1 105 ? 7.867 59.915 53.718 1.00 47.42 103 LEU A C 1
ATOM 650 O O . LEU A 1 105 ? 7.286 58.889 53.477 1.00 53.05 103 LEU A O 1
ATOM 655 N N . LEU A 1 106 ? 8.733 60.496 52.913 1.00 50.25 104 LEU A N 1
ATOM 656 C CA . LEU A 1 106 ? 9.096 59.980 51.610 1.00 52.24 104 LEU A CA 1
ATOM 657 C C . LEU A 1 106 ? 8.852 58.458 51.463 1.00 60.38 104 LEU A C 1
ATOM 658 O O . LEU A 1 106 ? 8.284 58.013 50.471 1.00 59.26 104 LEU A O 1
ATOM 663 N N . SER A 1 107 ? 9.331 57.649 52.430 1.00 61.23 105 SER A N 1
ATOM 664 C CA . SER A 1 107 ? 9.169 56.191 52.360 1.00 60.67 105 SER A CA 1
ATOM 665 C C . SER A 1 107 ? 7.969 55.698 53.094 1.00 63.40 105 SER A C 1
ATOM 666 O O . SER A 1 107 ? 7.502 54.601 52.819 1.00 60.60 105 SER A O 1
ATOM 669 N N . SER A 1 108 ? 7.501 56.512 54.047 1.00 71.29 106 SER A N 1
ATOM 670 C CA . SER A 1 108 ? 6.299 56.192 54.786 1.00 78.06 106 SER A CA 1
ATOM 671 C C . SER A 1 108 ? 5.373 55.640 53.778 1.00 89.86 106 SER A C 1
ATOM 672 O O . SER A 1 108 ? 5.141 56.261 52.732 1.00 82.29 106 SER A O 1
ATOM 675 N N . ASP A 1 109 ? 4.835 54.490 54.040 1.00 99.63 107 ASP A N 1
ATOM 676 C CA . ASP A 1 109 ? 3.968 53.981 53.017 1.00 103.35 107 ASP A CA 1
ATOM 677 C C . ASP A 1 109 ? 2.773 54.862 52.760 1.00 97.77 107 ASP A C 1
ATOM 678 O O . ASP A 1 109 ? 2.408 55.141 51.611 1.00 91.34 107 ASP A O 1
ATOM 683 N N . LYS A 1 110 ? 2.201 55.327 53.863 1.00 92.50 108 LYS A N 1
ATOM 684 C CA . LYS A 1 110 ? 1.043 56.194 53.836 1.00 85.99 108 LYS A CA 1
ATOM 685 C C . LYS A 1 110 ? 1.312 57.535 53.138 1.00 88.69 108 LYS A C 1
ATOM 686 O O . LYS A 1 110 ? 0.679 57.893 52.132 1.00 94.43 108 LYS A O 1
ATOM 692 N N . TYR A 1 111 ? 2.259 58.281 53.665 1.00 69.84 109 TYR A N 1
ATOM 693 C CA . TYR A 1 111 ? 2.596 59.520 53.055 1.00 62.27 109 TYR A CA 1
ATOM 694 C C . TYR A 1 111 ? 3.610 59.245 52.036 1.00 65.95 109 TYR A C 1
ATOM 695 O O . TYR A 1 111 ? 3.492 58.299 51.256 1.00 67.54 109 TYR A O 1
ATOM 704 N N . GLY A 1 112 ? 4.595 60.086 51.933 1.00 62.31 110 GLY A N 1
ATOM 705 C CA . GLY A 1 112 ? 5.591 59.823 50.922 1.00 61.58 110 GLY A CA 1
ATOM 706 C C . GLY A 1 112 ? 5.009 59.790 49.516 1.00 68.29 110 GLY A C 1
ATOM 707 O O . GLY A 1 112 ? 5.751 59.916 48.555 1.00 74.07 110 GLY A O 1
ATOM 708 N N . ASP A 1 113 ? 3.688 59.617 49.396 1.00 69.25 111 ASP A N 1
ATOM 709 C CA . ASP A 1 113 ? 2.977 59.613 48.149 1.00 74.97 111 ASP A CA 1
ATOM 710 C C . ASP A 1 113 ? 2.648 61.041 47.841 1.00 71.08 111 ASP A C 1
ATOM 711 O O . ASP A 1 113 ? 3.066 61.594 46.825 1.00 59.55 111 ASP A O 1
ATOM 716 N N . ASP A 1 114 ? 1.996 61.674 48.806 1.00 73.82 112 ASP A N 1
ATOM 717 C CA . ASP A 1 114 ? 1.699 63.074 48.663 1.00 74.06 112 ASP A CA 1
ATOM 718 C C . ASP A 1 114 ? 2.978 63.879 48.822 1.00 64.03 112 ASP A C 1
ATOM 719 O O . ASP A 1 114 ? 3.210 64.837 48.071 1.00 58.02 112 ASP A O 1
ATOM 724 N N . THR A 1 115 ? 3.824 63.456 49.794 1.00 48.43 113 THR A N 1
ATOM 725 C CA . THR A 1 115 ? 5.089 64.133 50.015 1.00 45.30 113 THR A CA 1
ATOM 726 C C . THR A 1 115 ? 5.666 64.566 48.698 1.00 55.60 113 THR A C 1
ATOM 727 O O . THR A 1 115 ? 6.076 65.718 48.516 1.00 58.07 113 THR A O 1
ATOM 731 N N . VAL A 1 116 ? 5.711 63.622 47.753 1.00 50.35 114 VAL A N 1
ATOM 732 C CA . VAL A 1 116 ? 6.239 63.961 46.436 1.00 49.11 114 VAL A CA 1
ATOM 733 C C . VAL A 1 116 ? 5.466 65.108 45.831 1.00 53.14 114 VAL A C 1
ATOM 734 O O . VAL A 1 116 ? 5.996 66.203 45.598 1.00 51.06 114 VAL A O 1
ATOM 738 N N . LYS A 1 117 ? 4.183 64.857 45.606 1.00 53.85 115 LYS A N 1
ATOM 739 C CA . LYS A 1 117 ? 3.315 65.878 45.059 1.00 53.44 115 LYS A CA 1
ATOM 740 C C . LYS A 1 117 ? 3.740 67.224 45.605 1.00 55.14 115 LYS A C 1
ATOM 741 O O . LYS A 1 117 ? 4.174 68.107 44.854 1.00 48.95 115 LYS A O 1
ATOM 747 N N . PHE A 1 118 ? 3.653 67.381 46.913 1.00 39.88 116 PHE A N 1
ATOM 748 C CA . PHE A 1 118 ? 4.073 68.629 47.401 1.00 37.37 116 PHE A CA 1
ATOM 749 C C . PHE A 1 118 ? 5.058 69.246 46.431 1.00 44.20 116 PHE A C 1
ATOM 750 O O . PHE A 1 118 ? 4.781 70.296 45.881 1.00 47.07 116 PHE A O 1
ATOM 758 N N . PHE A 1 119 ? 6.213 68.592 46.204 1.00 37.19 117 PHE A N 1
ATOM 759 C CA . PHE A 1 119 ? 7.199 69.147 45.263 1.00 38.84 117 PHE A CA 1
ATOM 760 C C . PHE A 1 119 ? 6.804 69.003 43.848 1.00 45.39 117 PHE A C 1
ATOM 761 O O . PHE A 1 119 ? 7.229 69.786 43.007 1.00 43.27 117 PHE A O 1
ATOM 769 N N . GLN A 1 120 ? 6.076 67.957 43.546 1.00 46.40 118 GLN A N 1
ATOM 770 C CA . GLN A 1 120 ? 5.702 67.860 42.172 1.00 53.32 118 GLN A CA 1
ATOM 771 C C . GLN A 1 120 ? 5.101 69.207 41.766 1.00 65.59 118 GLN A C 1
ATOM 772 O O . GLN A 1 120 ? 5.447 69.761 40.718 1.00 61.57 118 GLN A O 1
ATOM 778 N N . GLU A 1 121 ? 4.213 69.759 42.642 1.00 67.22 119 GLU A N 1
ATOM 779 C CA . GLU A 1 121 ? 3.562 71.056 42.397 1.00 64.84 119 GLU A CA 1
ATOM 780 C C . GLU A 1 121 ? 4.468 72.261 42.620 1.00 73.63 119 GLU A C 1
ATOM 781 O O . GLU A 1 121 ? 4.404 73.227 41.878 1.00 77.77 119 GLU A O 1
ATOM 787 N N . ASP A 1 122 ? 5.347 72.204 43.619 1.00 71.54 120 ASP A N 1
ATOM 788 C CA . ASP A 1 122 ? 6.256 73.317 43.877 1.00 70.77 120 ASP A CA 1
ATOM 789 C C . ASP A 1 122 ? 7.729 72.878 43.747 1.00 60.99 120 ASP A C 1
ATOM 790 O O . ASP A 1 122 ? 8.488 72.873 44.733 1.00 60.46 120 ASP A O 1
ATOM 795 N N . PRO A 1 123 ? 8.101 72.468 42.519 1.00 47.63 121 PRO A N 1
ATOM 796 C CA . PRO A 1 123 ? 9.432 71.972 42.143 1.00 51.22 121 PRO A CA 1
ATOM 797 C C . PRO A 1 123 ? 10.601 72.845 42.552 1.00 64.20 121 PRO A C 1
ATOM 798 O O . PRO A 1 123 ? 11.782 72.519 42.347 1.00 60.20 121 PRO A O 1
ATOM 802 N N . LYS A 1 124 ? 10.255 73.973 43.111 1.00 63.81 122 LYS A N 1
ATOM 803 C CA . LYS A 1 124 ? 11.223 74.892 43.641 1.00 63.49 122 LYS A CA 1
ATOM 804 C C . LYS A 1 124 ? 11.416 74.506 45.101 1.00 62.99 122 LYS A C 1
ATOM 805 O O . LYS A 1 124 ? 12.506 74.554 45.664 1.00 67.04 122 LYS A O 1
ATOM 811 N N . GLN A 1 125 ? 10.318 74.099 45.720 1.00 44.95 123 GLN A N 1
ATOM 812 C CA . GLN A 1 125 ? 10.397 73.675 47.071 1.00 38.87 123 GLN A CA 1
ATOM 813 C C . GLN A 1 125 ? 11.567 72.719 47.131 1.00 40.25 123 GLN A C 1
ATOM 814 O O . GLN A 1 125 ? 12.472 72.798 47.993 1.00 29.26 123 GLN A O 1
ATOM 820 N N . LEU A 1 126 ? 11.574 71.880 46.108 1.00 36.59 124 LEU A N 1
ATOM 821 C CA . LEU A 1 126 ? 12.644 70.954 45.933 1.00 42.67 124 LEU A CA 1
ATOM 822 C C . LEU A 1 126 ? 13.963 71.689 45.744 1.00 47.99 124 LEU A C 1
ATOM 823 O O . LEU A 1 126 ? 15.038 71.205 46.109 1.00 49.48 124 LEU A O 1
ATOM 828 N N . GLU A 1 127 ? 13.891 72.828 45.105 1.00 40.71 125 GLU A N 1
ATOM 829 C CA . GLU A 1 127 ? 15.077 73.615 44.911 1.00 44.81 125 GLU A CA 1
ATOM 830 C C . GLU A 1 127 ? 15.516 74.117 46.256 1.00 50.24 125 GLU A C 1
ATOM 831 O O . GLU A 1 127 ? 16.692 74.120 46.602 1.00 56.03 125 GLU A O 1
ATOM 837 N N . GLN A 1 128 ? 14.537 74.528 47.034 1.00 40.13 126 GLN A N 1
ATOM 838 C CA . GLN A 1 128 ? 14.813 75.064 48.328 1.00 45.04 126 GLN A CA 1
ATOM 839 C C . GLN A 1 128 ? 15.351 74.016 49.263 1.00 57.71 126 GLN A C 1
ATOM 840 O O . GLN A 1 128 ? 16.440 74.165 49.846 1.00 59.83 126 GLN A O 1
ATOM 846 N N . LEU A 1 129 ? 14.587 72.948 49.413 1.00 46.27 127 LEU A N 1
ATOM 847 C CA . LEU A 1 129 ? 15.031 71.855 50.248 1.00 37.62 127 LEU A CA 1
ATOM 848 C C . LEU A 1 129 ? 16.469 71.517 49.920 1.00 37.10 127 LEU A C 1
ATOM 849 O O . LEU A 1 129 ? 17.336 71.279 50.761 1.00 29.35 127 LEU A O 1
ATOM 854 N N . PHE A 1 130 ? 16.684 71.469 48.638 1.00 33.04 128 PHE A N 1
ATOM 855 C CA . PHE A 1 130 ? 17.982 71.177 48.170 1.00 32.33 128 PHE A CA 1
ATOM 856 C C . PHE A 1 130 ? 18.996 72.060 48.847 1.00 40.43 128 PHE A C 1
ATOM 857 O O . PHE A 1 130 ? 20.033 71.578 49.291 1.00 42.90 128 PHE A O 1
ATOM 865 N N . ASP A 1 131 ? 18.731 73.360 48.955 1.00 38.05 129 ASP A N 1
ATOM 866 C CA . ASP A 1 131 ? 19.756 74.136 49.628 1.00 38.80 129 ASP A CA 1
ATOM 867 C C . ASP A 1 131 ? 19.935 73.744 51.049 1.00 59.04 129 ASP A C 1
ATOM 868 O O . ASP A 1 131 ? 21.043 73.637 51.522 1.00 70.14 129 ASP A O 1
ATOM 873 N N . VAL A 1 132 ? 18.860 73.484 51.733 1.00 56.91 130 VAL A N 1
ATOM 874 C CA . VAL A 1 132 ? 19.035 73.080 53.093 1.00 56.80 130 VAL A CA 1
ATOM 875 C C . VAL A 1 132 ? 19.566 71.667 53.171 1.00 56.99 130 VAL A C 1
ATOM 876 O O . VAL A 1 132 ? 19.728 71.085 54.244 1.00 66.17 130 VAL A O 1
ATOM 880 N N . SER A 1 133 ? 19.805 71.087 52.041 1.00 48.30 131 SER A N 1
ATOM 881 C CA . SER A 1 133 ? 20.237 69.748 52.103 1.00 49.99 131 SER A CA 1
ATOM 882 C C . SER A 1 133 ? 21.693 69.551 51.767 1.00 54.27 131 SER A C 1
ATOM 883 O O . SER A 1 133 ? 22.326 70.425 51.174 1.00 47.80 131 SER A O 1
ATOM 886 N N . LEU A 1 134 ? 22.197 68.375 52.192 1.00 51.56 132 LEU A N 1
ATOM 887 C CA . LEU A 1 134 ? 23.560 67.940 51.956 1.00 46.92 132 LEU A CA 1
ATOM 888 C C . LEU A 1 134 ? 24.543 68.626 52.886 1.00 58.62 132 LEU A C 1
ATOM 889 O O . LEU A 1 134 ? 25.609 69.039 52.437 1.00 54.50 132 LEU A O 1
ATOM 894 N N . LYS A 1 135 ? 24.227 68.771 54.173 1.00 65.82 133 LYS A N 1
ATOM 895 C CA . LYS A 1 135 ? 25.180 69.480 55.020 1.00 69.87 133 LYS A CA 1
ATOM 896 C C . LYS A 1 135 ? 25.320 69.034 56.481 1.00 80.53 133 LYS A C 1
ATOM 897 O O . LYS A 1 135 ? 24.363 68.605 57.117 1.00 88.76 133 LYS A O 1
ATOM 903 N N . GLY A 1 136 ? 26.553 69.177 56.997 1.00 65.14 134 GLY A N 1
ATOM 904 C CA . GLY A 1 136 ? 26.888 68.841 58.364 1.00 62.70 134 GLY A CA 1
ATOM 905 C C . GLY A 1 136 ? 27.252 67.381 58.574 1.00 65.60 134 GLY A C 1
ATOM 906 O O . GLY A 1 136 ? 27.831 66.731 57.698 1.00 70.45 134 GLY A O 1
ATOM 907 N N . ASP A 1 137 ? 26.923 66.890 59.770 1.00 58.08 135 ASP A N 1
ATOM 908 C CA . ASP A 1 137 ? 27.194 65.521 60.147 1.00 52.36 135 ASP A CA 1
ATOM 909 C C . ASP A 1 137 ? 27.072 64.589 58.947 1.00 60.58 135 ASP A C 1
ATOM 910 O O . ASP A 1 137 ? 26.178 64.736 58.106 1.00 60.15 135 ASP A O 1
ATOM 915 N N . PHE A 1 138 ? 27.950 63.604 58.860 1.00 59.57 136 PHE A N 1
ATOM 916 C CA . PHE A 1 138 ? 27.856 62.682 57.739 1.00 59.28 136 PHE A CA 1
ATOM 917 C C . PHE A 1 138 ? 26.416 62.171 57.491 1.00 54.76 136 PHE A C 1
ATOM 918 O O . PHE A 1 138 ? 25.961 62.155 56.362 1.00 62.97 136 PHE A O 1
ATOM 926 N N . GLN A 1 139 ? 25.683 61.777 58.540 1.00 33.51 137 GLN A N 1
ATOM 927 C CA . GLN A 1 139 ? 24.317 61.309 58.352 1.00 30.91 137 GLN A CA 1
ATOM 928 C C . GLN A 1 139 ? 23.433 62.419 57.844 1.00 39.79 137 GLN A C 1
ATOM 929 O O . GLN A 1 139 ? 22.841 62.302 56.762 1.00 48.09 137 GLN A O 1
ATOM 935 N N . THR A 1 140 ? 23.354 63.522 58.592 1.00 24.56 138 THR A N 1
ATOM 936 C CA . THR A 1 140 ? 22.560 64.633 58.097 1.00 29.37 138 THR A CA 1
ATOM 937 C C . THR A 1 140 ? 22.666 64.720 56.578 1.00 48.61 138 THR A C 1
ATOM 938 O O . THR A 1 140 ? 21.666 64.850 55.854 1.00 60.63 138 THR A O 1
ATOM 942 N N . VAL A 1 141 ? 23.922 64.669 56.112 1.00 24.56 139 VAL A N 1
ATOM 943 C CA . VAL A 1 141 ? 24.221 64.708 54.701 1.00 24.90 139 VAL A CA 1
ATOM 944 C C . VAL A 1 141 ? 23.599 63.564 53.896 1.00 30.09 139 VAL A C 1
ATOM 945 O O . VAL A 1 141 ? 23.199 63.721 52.751 1.00 34.67 139 VAL A O 1
ATOM 949 N N . LEU A 1 142 ? 23.546 62.412 54.456 1.00 28.32 140 LEU A N 1
ATOM 950 C CA . LEU A 1 142 ? 23.004 61.297 53.749 1.00 34.99 140 LEU A CA 1
ATOM 951 C C . LEU A 1 142 ? 21.495 61.357 53.524 1.00 44.56 140 LEU A C 1
ATOM 952 O O . LEU A 1 142 ? 20.986 61.345 52.404 1.00 41.95 140 LEU A O 1
ATOM 957 N N . ILE A 1 143 ? 20.788 61.352 54.627 1.00 39.07 141 ILE A N 1
ATOM 958 C CA . ILE A 1 143 ? 19.352 61.393 54.557 1.00 39.72 141 ILE A CA 1
ATOM 959 C C . ILE A 1 143 ? 18.994 62.531 53.712 1.00 38.29 141 ILE A C 1
ATOM 960 O O . ILE A 1 143 ? 18.151 62.397 52.813 1.00 33.89 141 ILE A O 1
ATOM 965 N N . SER A 1 144 ? 19.657 63.664 53.986 1.00 28.18 142 SER A N 1
ATOM 966 C CA . SER A 1 144 ? 19.411 64.798 53.159 1.00 29.27 142 SER A CA 1
ATOM 967 C C . SER A 1 144 ? 19.528 64.299 51.730 1.00 36.89 142 SER A C 1
ATOM 968 O O . SER A 1 144 ? 18.524 64.212 51.019 1.00 42.33 142 SER A O 1
ATOM 971 N N . GLY A 1 145 ? 20.739 63.868 51.338 1.00 29.04 143 GLY A N 1
ATOM 972 C CA . GLY A 1 145 ? 20.914 63.307 50.008 1.00 26.84 143 GLY A CA 1
ATOM 973 C C . GLY A 1 145 ? 19.718 62.392 49.730 1.00 41.66 143 GLY A C 1
ATOM 974 O O . GLY A 1 145 ? 18.795 62.735 49.011 1.00 41.40 143 GLY A O 1
ATOM 975 N N . PHE A 1 146 ? 19.710 61.251 50.402 1.00 37.36 144 PHE A N 1
ATOM 976 C CA . PHE A 1 146 ? 18.631 60.323 50.272 1.00 26.57 144 PHE A CA 1
ATOM 977 C C . PHE A 1 146 ? 17.350 61.028 49.860 1.00 28.53 144 PHE A C 1
ATOM 978 O O . PHE A 1 146 ? 16.756 60.737 48.820 1.00 29.99 144 PHE A O 1
ATOM 986 N N . ASN A 1 147 ? 16.902 61.932 50.708 1.00 27.07 145 ASN A N 1
ATOM 987 C CA . ASN A 1 147 ? 15.668 62.676 50.437 1.00 26.09 145 ASN A CA 1
ATOM 988 C C . ASN A 1 147 ? 15.719 63.323 49.083 1.00 29.56 145 ASN A C 1
ATOM 989 O O . ASN A 1 147 ? 15.065 62.915 48.099 1.00 30.11 145 ASN A O 1
ATOM 994 N N . VAL A 1 148 ? 16.509 64.371 49.056 1.00 23.42 146 VAL A N 1
ATOM 995 C CA . VAL A 1 148 ? 16.722 65.122 47.859 1.00 26.38 146 VAL A CA 1
ATOM 996 C C . VAL A 1 148 ? 16.677 64.226 46.612 1.00 39.11 146 VAL A C 1
ATOM 997 O O . VAL A 1 148 ? 15.922 64.491 45.716 1.00 46.41 146 VAL A O 1
ATOM 1001 N N . VAL A 1 149 ? 17.463 63.124 46.569 1.00 40.60 147 VAL A N 1
ATOM 1002 C CA . VAL A 1 149 ? 17.450 62.206 45.410 1.00 35.73 147 VAL A CA 1
ATOM 1003 C C . VAL A 1 149 ? 16.098 61.561 45.240 1.00 44.83 147 VAL A C 1
ATOM 1004 O O . VAL A 1 149 ? 15.475 61.638 44.173 1.00 47.80 147 VAL A O 1
ATOM 1008 N N . SER A 1 150 ? 15.639 60.911 46.311 1.00 24.23 148 SER A N 1
ATOM 1009 C CA . SER A 1 150 ? 14.331 60.327 46.240 1.00 22.16 148 SER A CA 1
ATOM 1010 C C . SER A 1 150 ? 13.455 61.200 45.309 1.00 36.06 148 SER A C 1
ATOM 1011 O O . SER A 1 150 ? 12.750 60.718 44.403 1.00 33.96 148 SER A O 1
ATOM 1014 N N . LEU A 1 151 ? 13.529 62.517 45.513 1.00 33.79 149 LEU A N 1
ATOM 1015 C CA . LEU A 1 151 ? 12.793 63.408 44.651 1.00 37.24 149 LEU A CA 1
ATOM 1016 C C . LEU A 1 151 ? 13.462 63.573 43.275 1.00 39.85 149 LEU A C 1
ATOM 1017 O O . LEU A 1 151 ? 12.926 63.155 42.313 1.00 38.54 149 LEU A O 1
ATOM 1022 N N . LEU A 1 152 ? 14.633 64.202 43.180 1.00 39.74 150 LEU A N 1
ATOM 1023 C CA . LEU A 1 152 ? 15.272 64.417 41.879 1.00 33.99 150 LEU A CA 1
ATOM 1024 C C . LEU A 1 152 ? 14.884 63.383 40.825 1.00 52.68 150 LEU A C 1
ATOM 1025 O O . LEU A 1 152 ? 14.530 63.741 39.724 1.00 62.03 150 LEU A O 1
ATOM 1030 N N . VAL A 1 153 ? 14.911 62.094 41.147 1.00 55.44 151 VAL A N 1
ATOM 1031 C CA . VAL A 1 153 ? 14.513 61.086 40.150 1.00 54.87 151 VAL A CA 1
ATOM 1032 C C . VAL A 1 153 ? 13.017 60.882 40.162 1.00 67.19 151 VAL A C 1
ATOM 1033 O O . VAL A 1 153 ? 12.518 59.792 39.849 1.00 71.44 151 VAL A O 1
ATOM 1037 N N . GLN A 1 154 ? 12.285 61.905 40.520 1.00 64.45 152 GLN A N 1
ATOM 1038 C CA . GLN A 1 154 ? 10.849 61.752 40.646 1.00 64.84 152 GLN A CA 1
ATOM 1039 C C . GLN A 1 154 ? 10.001 61.967 39.409 1.00 64.12 152 GLN A C 1
ATOM 1040 O O . GLN A 1 154 ? 10.269 62.846 38.598 1.00 55.18 152 GLN A O 1
ATOM 1046 N N . ASN A 1 155 ? 8.940 61.142 39.340 1.00 67.29 153 ASN A N 1
ATOM 1047 C CA . ASN A 1 155 ? 7.919 61.146 38.298 1.00 70.34 153 ASN A CA 1
ATOM 1048 C C . ASN A 1 155 ? 8.121 62.216 37.239 1.00 77.39 153 ASN A C 1
ATOM 1049 O O . ASN A 1 155 ? 8.136 61.936 36.037 1.00 92.82 153 ASN A O 1
ATOM 1054 N N . GLY A 1 156 ? 8.228 63.467 37.712 1.00 53.66 154 GLY A N 1
ATOM 1055 C CA . GLY A 1 156 ? 8.397 64.640 36.861 1.00 51.16 154 GLY A CA 1
ATOM 1056 C C . GLY A 1 156 ? 8.953 65.815 37.656 1.00 51.16 154 GLY A C 1
ATOM 1057 O O . GLY A 1 156 ? 8.385 66.914 37.650 1.00 44.03 154 GLY A O 1
ATOM 1058 N N . LEU A 1 157 ? 10.072 65.532 38.366 1.00 47.04 155 LEU A N 1
ATOM 1059 C CA . LEU A 1 157 ? 10.810 66.500 39.190 1.00 46.65 155 LEU A CA 1
ATOM 1060 C C . LEU A 1 157 ? 12.245 66.676 38.684 1.00 44.64 155 LEU A C 1
ATOM 1061 O O . LEU A 1 157 ? 13.013 67.522 39.184 1.00 37.06 155 LEU A O 1
ATOM 1066 N N . HIS A 1 158 ? 12.567 65.862 37.669 1.00 40.13 156 HIS A N 1
ATOM 1067 C CA . HIS A 1 158 ? 13.875 65.859 37.003 1.00 46.16 156 HIS A CA 1
ATOM 1068 C C . HIS A 1 158 ? 14.473 67.244 37.029 1.00 48.35 156 HIS A C 1
ATOM 1069 O O . HIS A 1 158 ? 13.829 68.215 36.647 1.00 57.05 156 HIS A O 1
ATOM 1076 N N . ASN A 1 159 ? 15.696 67.337 37.478 1.00 30.39 157 ASN A N 1
ATOM 1077 C CA . ASN A 1 159 ? 16.262 68.635 37.570 1.00 30.34 157 ASN A CA 1
ATOM 1078 C C . ASN A 1 159 ? 17.748 68.572 37.655 1.00 47.84 157 ASN A C 1
ATOM 1079 O O . ASN A 1 159 ? 18.377 68.778 38.696 1.00 52.69 157 ASN A O 1
ATOM 1084 N N . VAL A 1 160 ? 18.303 68.265 36.538 1.00 44.05 158 VAL A N 1
ATOM 1085 C CA . VAL A 1 160 ? 19.707 68.125 36.440 1.00 39.50 158 VAL A CA 1
ATOM 1086 C C . VAL A 1 160 ? 20.466 69.234 37.127 1.00 37.44 158 VAL A C 1
ATOM 1087 O O . VAL A 1 160 ? 21.342 68.960 37.935 1.00 41.06 158 VAL A O 1
ATOM 1091 N N . LYS A 1 161 ? 20.187 70.482 36.814 1.00 35.20 159 LYS A N 1
ATOM 1092 C CA . LYS A 1 161 ? 21.001 71.490 37.485 1.00 42.11 159 LYS A CA 1
ATOM 1093 C C . LYS A 1 161 ? 21.316 71.072 38.916 1.00 41.51 159 LYS A C 1
ATOM 1094 O O . LYS A 1 161 ? 22.477 71.077 39.328 1.00 40.64 159 LYS A O 1
ATOM 1100 N N . LEU A 1 162 ? 20.260 70.668 39.650 1.00 20.29 160 LEU A N 1
ATOM 1101 C CA . LEU A 1 162 ? 20.444 70.147 40.975 1.00 20.12 160 LEU A CA 1
ATOM 1102 C C . LEU A 1 162 ? 21.433 69.001 40.886 1.00 31.78 160 LEU A C 1
ATOM 1103 O O . LEU A 1 162 ? 22.508 69.035 41.472 1.00 30.43 160 LEU A O 1
ATOM 1108 N N . VAL A 1 163 ? 21.054 67.951 40.134 1.00 25.72 161 VAL A N 1
ATOM 1109 C CA . VAL A 1 163 ? 21.960 66.823 39.983 1.00 28.59 161 VAL A CA 1
ATOM 1110 C C . VAL A 1 163 ? 23.350 67.353 39.703 1.00 33.68 161 VAL A C 1
ATOM 1111 O O . VAL A 1 163 ? 24.338 67.092 40.377 1.00 31.83 161 VAL A O 1
ATOM 1115 N N . GLU A 1 164 ? 23.414 68.117 38.676 1.00 32.01 162 GLU A N 1
ATOM 1116 C CA . GLU A 1 164 ? 24.636 68.721 38.328 1.00 36.84 162 GLU A CA 1
ATOM 1117 C C . GLU A 1 164 ? 25.281 69.249 39.593 1.00 34.17 162 GLU A C 1
ATOM 1118 O O . GLU A 1 164 ? 26.472 69.166 39.817 1.00 35.47 162 GLU A O 1
ATOM 1124 N N . LYS A 1 165 ? 24.483 69.835 40.435 1.00 34.43 163 LYS A N 1
ATOM 1125 C CA . LYS A 1 165 ? 25.034 70.370 41.657 1.00 36.40 163 LYS A CA 1
ATOM 1126 C C . LYS A 1 165 ? 25.543 69.266 42.567 1.00 50.96 163 LYS A C 1
ATOM 1127 O O . LYS A 1 165 ? 26.747 69.108 42.749 1.00 58.30 163 LYS A O 1
ATOM 1133 N N . LEU A 1 166 ? 24.630 68.490 43.145 1.00 38.57 164 LEU A N 1
ATOM 1134 C CA . LEU A 1 166 ? 25.046 67.423 44.022 1.00 36.58 164 LEU A CA 1
ATOM 1135 C C . LEU A 1 166 ? 26.185 66.592 43.452 1.00 43.09 164 LEU A C 1
ATOM 1136 O O . LEU A 1 166 ? 26.977 66.009 44.184 1.00 42.12 164 LEU A O 1
ATOM 1141 N N . LEU A 1 167 ? 26.265 66.539 42.136 1.00 42.59 165 LEU A N 1
ATOM 1142 C CA . LEU A 1 167 ? 27.344 65.823 41.518 1.00 43.37 165 LEU A CA 1
ATOM 1143 C C . LEU A 1 167 ? 28.643 66.492 41.917 1.00 47.32 165 LEU A C 1
ATOM 1144 O O . LEU A 1 167 ? 29.646 65.847 42.135 1.00 55.85 165 LEU A O 1
ATOM 1149 N N . LYS A 1 168 ? 28.624 67.810 42.042 1.00 39.88 166 LYS A N 1
ATOM 1150 C CA . LYS A 1 168 ? 29.844 68.508 42.423 1.00 38.37 166 LYS A CA 1
ATOM 1151 C C . LYS A 1 168 ? 29.915 68.792 43.877 1.00 45.76 166 LYS A C 1
ATOM 1152 O O . LYS A 1 168 ? 30.893 69.390 44.341 1.00 51.35 166 LYS A O 1
ATOM 1158 N N . ASN A 1 169 ? 28.878 68.422 44.607 1.00 37.14 167 ASN A N 1
ATOM 1159 C CA . ASN A 1 169 ? 28.941 68.691 46.019 1.00 38.66 167 ASN A CA 1
ATOM 116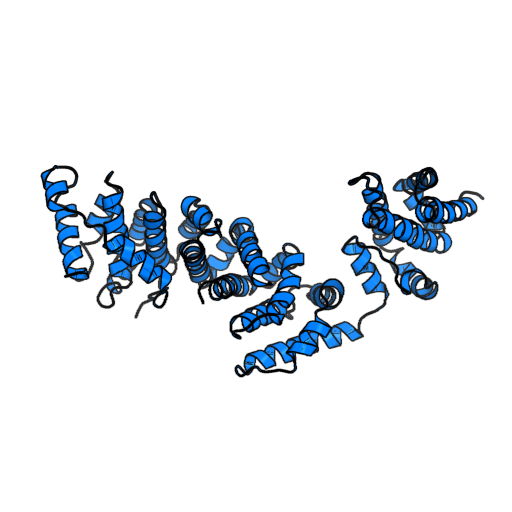0 C C . ASN A 1 169 ? 30.013 67.849 46.627 1.00 50.72 167 ASN A C 1
ATOM 1161 O O . ASN A 1 169 ? 30.226 66.691 46.229 1.00 55.32 167 ASN A O 1
ATOM 1166 N N . ASN A 1 170 ? 30.646 68.380 47.637 1.00 43.57 168 ASN A N 1
ATOM 1167 C CA . ASN A 1 170 ? 31.682 67.600 48.253 1.00 46.53 168 ASN A CA 1
ATOM 1168 C C . ASN A 1 170 ? 31.132 66.596 49.212 1.00 57.42 168 ASN A C 1
ATOM 1169 O O . ASN A 1 170 ? 30.953 65.417 48.913 1.00 67.05 168 ASN A O 1
ATOM 1174 N N . ASN A 1 171 ? 30.899 67.106 50.377 1.00 49.98 169 ASN A N 1
ATOM 1175 C CA . ASN A 1 171 ? 30.383 66.350 51.464 1.00 53.72 169 ASN A CA 1
ATOM 1176 C C . ASN A 1 171 ? 29.925 64.986 51.042 1.00 52.72 169 ASN A C 1
ATOM 1177 O O . ASN A 1 171 ? 30.438 63.975 51.525 1.00 55.89 169 ASN A O 1
ATOM 1182 N N . LEU A 1 172 ? 28.993 64.943 50.097 1.00 39.57 170 LEU A N 1
ATOM 1183 C CA . LEU A 1 172 ? 28.507 63.645 49.670 1.00 35.83 170 LEU A CA 1
ATOM 1184 C C . LEU A 1 172 ? 29.492 62.878 48.802 1.00 38.63 170 LEU A C 1
ATOM 1185 O O . LEU A 1 172 ? 29.771 61.693 49.039 1.00 32.49 170 LEU A O 1
ATOM 1190 N N . ILE A 1 173 ? 30.079 63.578 47.839 1.00 30.22 171 ILE A N 1
ATOM 1191 C CA . ILE A 1 173 ? 31.090 62.940 47.052 1.00 29.01 171 ILE A CA 1
ATOM 1192 C C . ILE A 1 173 ? 32.134 62.348 47.994 1.00 34.26 171 ILE A C 1
ATOM 1193 O O . ILE A 1 173 ? 32.494 61.167 47.926 1.00 29.69 171 ILE A O 1
ATOM 1198 N N . ASN A 1 174 ? 32.605 63.184 48.919 1.00 33.56 172 ASN A N 1
ATOM 1199 C CA . ASN A 1 174 ? 33.590 62.711 49.874 1.00 38.80 172 ASN A CA 1
ATOM 1200 C C . ASN A 1 174 ? 33.166 61.439 50.575 1.00 53.17 172 ASN A C 1
ATOM 1201 O O . ASN A 1 174 ? 33.960 60.505 50.762 1.00 65.26 172 ASN A O 1
ATOM 1206 N N . ILE A 1 175 ? 31.911 61.419 50.976 1.00 35.83 173 ILE A N 1
ATOM 1207 C CA . ILE A 1 175 ? 31.384 60.251 51.633 1.00 33.55 173 ILE A CA 1
ATOM 1208 C C . ILE A 1 175 ? 31.516 59.035 50.765 1.00 39.44 173 ILE A C 1
ATOM 1209 O O . ILE A 1 175 ? 31.809 57.913 51.227 1.00 40.98 173 ILE A O 1
ATOM 1214 N N . LEU A 1 176 ? 31.190 59.278 49.506 1.00 24.00 174 LEU A N 1
ATOM 1215 C CA . LEU A 1 176 ? 31.226 58.286 48.487 1.00 27.47 174 LEU A CA 1
ATOM 1216 C C . LEU A 1 176 ? 32.651 57.807 48.249 1.00 44.96 174 LEU A C 1
ATOM 1217 O O . LEU A 1 176 ? 32.884 56.613 48.040 1.00 48.60 174 LEU A O 1
ATOM 1222 N N . GLN A 1 177 ? 33.618 58.742 48.265 1.00 43.73 175 GLN A N 1
ATOM 1223 C CA . GLN A 1 177 ? 35.016 58.354 48.026 1.00 41.81 175 GLN A CA 1
ATOM 1224 C C . GLN A 1 177 ? 35.629 57.529 49.142 1.00 56.51 175 GLN A C 1
ATOM 1225 O O . GLN A 1 177 ? 36.390 56.586 48.883 1.00 62.81 175 GLN A O 1
ATOM 1231 N N . ASN A 1 178 ? 35.341 57.889 50.382 1.00 43.85 176 ASN A N 1
ATOM 1232 C CA . ASN A 1 178 ? 35.908 57.107 51.439 1.00 47.24 176 ASN A CA 1
ATOM 1233 C C . ASN A 1 178 ? 35.295 55.709 51.448 1.00 60.15 176 ASN A C 1
ATOM 1234 O O . ASN A 1 178 ? 34.141 55.548 51.863 1.00 61.80 176 ASN A O 1
ATOM 1239 N N . ILE A 1 179 ? 36.077 54.712 50.955 1.00 55.88 177 ILE A N 1
ATOM 1240 C CA . ILE A 1 179 ? 35.633 53.305 50.848 1.00 52.41 177 ILE A CA 1
ATOM 1241 C C . ILE A 1 179 ? 35.638 52.573 52.156 1.00 65.82 177 ILE A C 1
ATOM 1242 O O . ILE A 1 179 ? 35.013 51.506 52.287 1.00 60.03 177 ILE A O 1
ATOM 1247 N N . GLU A 1 180 ? 36.427 53.107 53.082 1.00 74.44 178 GLU A N 1
ATOM 1248 C CA . GLU A 1 180 ? 36.590 52.520 54.393 1.00 75.83 178 GLU A CA 1
ATOM 1249 C C . GLU A 1 180 ? 35.274 52.356 55.143 1.00 85.21 178 GLU A C 1
ATOM 1250 O O . GLU A 1 180 ? 35.107 51.379 55.873 1.00 89.13 178 GLU A O 1
ATOM 1256 N N . GLN A 1 181 ? 34.331 53.302 54.945 1.00 82.61 179 GLN A N 1
ATOM 1257 C CA . GLN A 1 181 ? 33.000 53.246 55.580 1.00 83.06 179 GLN A CA 1
ATOM 1258 C C . GLN A 1 181 ? 31.985 52.682 54.588 1.00 66.32 179 GLN A C 1
ATOM 1259 O O . GLN A 1 181 ? 31.214 53.388 53.942 1.00 70.36 179 GLN A O 1
ATOM 1265 N N . MET A 1 182 ? 32.023 51.396 54.443 1.00 53.02 180 MET A N 1
ATOM 1266 C CA . MET A 1 182 ? 31.145 50.754 53.510 1.00 53.72 180 MET A CA 1
ATOM 1267 C C . MET A 1 182 ? 29.709 51.209 53.576 1.00 66.64 180 MET A C 1
ATOM 1268 O O . MET A 1 182 ? 29.210 51.772 52.597 1.00 66.09 180 MET A O 1
ATOM 1273 N N . ASP A 1 183 ? 29.054 50.992 54.728 1.00 61.74 181 ASP A N 1
ATOM 1274 C CA . ASP A 1 183 ? 27.661 51.393 54.882 1.00 61.17 181 ASP A CA 1
ATOM 1275 C C . ASP A 1 183 ? 27.337 52.651 54.110 1.00 55.45 181 ASP A C 1
ATOM 1276 O O . ASP A 1 183 ? 26.469 52.613 53.240 1.00 61.26 181 ASP A O 1
ATOM 1281 N N . THR A 1 184 ? 28.050 53.754 54.437 1.00 34.33 182 THR A N 1
ATOM 1282 C CA . THR A 1 184 ? 27.865 55.024 53.750 1.00 33.19 182 THR A CA 1
ATOM 1283 C C . THR A 1 184 ? 28.307 54.920 52.291 1.00 46.74 182 THR A C 1
ATOM 1284 O O . THR A 1 184 ? 27.493 54.808 51.379 1.00 49.70 182 THR A O 1
ATOM 1288 N N . CYS A 1 185 ? 29.611 54.954 52.056 1.00 45.91 183 CYS A N 1
ATOM 1289 C CA . CYS A 1 185 ? 30.068 54.793 50.703 1.00 49.73 183 CYS A CA 1
ATOM 1290 C C . CYS A 1 185 ? 29.007 54.030 49.941 1.00 46.05 183 CYS A C 1
ATOM 1291 O O . CYS A 1 185 ? 28.444 54.522 48.959 1.00 39.89 183 CYS A O 1
ATOM 1294 N N . TYR A 1 186 ? 28.717 52.822 50.446 1.00 36.90 184 TYR A N 1
ATOM 1295 C CA . TYR A 1 186 ? 27.675 52.001 49.873 1.00 35.76 184 TYR A CA 1
ATOM 1296 C C . TYR A 1 186 ? 26.469 52.864 49.514 1.00 50.50 184 TYR A C 1
ATOM 1297 O O . TYR A 1 186 ? 26.235 53.187 48.365 1.00 51.64 184 TYR A O 1
ATOM 1306 N N . VAL A 1 187 ? 25.721 53.306 50.512 1.00 53.21 185 VAL A N 1
ATOM 1307 C CA . VAL A 1 187 ? 24.586 54.183 50.229 1.00 50.27 185 VAL A CA 1
ATOM 1308 C C . VAL A 1 187 ? 24.852 55.102 49.057 1.00 48.24 185 VAL A C 1
ATOM 1309 O O . VAL A 1 187 ? 24.314 54.868 47.981 1.00 56.18 185 VAL A O 1
ATOM 1313 N N . CYS A 1 188 ? 25.627 56.187 49.306 1.00 33.60 186 CYS A N 1
ATOM 1314 C CA . CYS A 1 188 ? 25.977 57.167 48.276 1.00 39.94 186 CYS A CA 1
ATOM 1315 C C . CYS A 1 188 ? 25.826 56.567 46.912 1.00 46.12 186 CYS A C 1
ATOM 1316 O O . CYS A 1 188 ? 24.989 56.958 46.127 1.00 50.08 186 CYS A O 1
ATOM 1319 N N . ILE A 1 189 ? 26.711 55.631 46.638 1.00 42.28 187 ILE A N 1
ATOM 1320 C CA . ILE A 1 189 ? 26.699 54.927 45.381 1.00 39.10 187 ILE A CA 1
ATOM 1321 C C . ILE A 1 189 ? 25.295 54.532 44.997 1.00 40.89 187 ILE A C 1
ATOM 1322 O O . ILE A 1 189 ? 24.821 54.932 43.957 1.00 42.59 187 ILE A O 1
ATOM 1327 N N . ARG A 1 190 ? 24.626 53.740 45.825 1.00 34.29 188 ARG A N 1
ATOM 1328 C CA . ARG A 1 190 ? 23.271 53.418 45.487 1.00 31.39 188 ARG A CA 1
ATOM 1329 C C . ARG A 1 190 ? 22.534 54.695 45.078 1.00 43.32 188 ARG A C 1
ATOM 1330 O O . ARG A 1 190 ? 21.977 54.739 43.978 1.00 58.38 188 ARG A O 1
ATOM 1338 N N . LEU A 1 191 ? 22.590 55.765 45.918 1.00 22.79 189 LEU A N 1
ATOM 1339 C CA . LEU A 1 191 ? 21.968 57.040 45.497 1.00 23.74 189 LEU A CA 1
ATOM 1340 C C . LEU A 1 191 ? 22.335 57.331 44.038 1.00 32.64 189 LEU A C 1
ATOM 1341 O O . LEU A 1 191 ? 21.531 57.083 43.132 1.00 32.68 189 LEU A O 1
ATOM 1346 N N . LEU A 1 192 ? 23.569 57.819 43.832 1.00 29.43 190 LEU A N 1
ATOM 1347 C CA . LEU A 1 192 ? 24.119 58.098 42.505 1.00 33.64 190 LEU A CA 1
ATOM 1348 C C . LEU A 1 192 ? 23.477 57.181 41.447 1.00 47.92 190 LEU A C 1
ATOM 1349 O O . LEU A 1 192 ? 22.710 57.641 40.617 1.00 60.48 190 LEU A O 1
ATOM 1354 N N . GLN A 1 193 ? 23.756 55.880 41.531 1.00 42.92 191 GLN A N 1
ATOM 1355 C CA . GLN A 1 193 ? 23.169 54.860 40.650 1.00 43.09 191 GLN A CA 1
ATOM 1356 C C . GLN A 1 193 ? 21.651 55.004 40.421 1.00 49.39 191 GLN A C 1
ATOM 1357 O O . GLN A 1 193 ? 21.194 54.756 39.313 1.00 53.13 191 GLN A O 1
ATOM 1363 N N . GLU A 1 194 ? 20.849 55.373 41.449 1.00 40.73 192 GLU A N 1
ATOM 1364 C CA . GLU A 1 194 ? 19.388 55.552 41.255 1.00 39.85 192 GLU A CA 1
ATOM 1365 C C . GLU A 1 194 ? 19.065 56.677 40.254 1.00 43.44 192 GLU A C 1
ATOM 1366 O O . GLU A 1 194 ? 18.097 56.621 39.488 1.00 45.59 192 GLU A O 1
ATOM 1372 N N . LEU A 1 195 ? 19.912 57.691 40.293 1.00 30.64 193 LEU A N 1
ATOM 1373 C CA . LEU A 1 195 ? 19.859 58.820 39.406 1.00 27.92 193 LEU A CA 1
ATOM 1374 C C . LEU A 1 195 ? 20.189 58.382 38.006 1.00 46.02 193 LEU A C 1
ATOM 1375 O O . LEU A 1 195 ? 19.540 58.796 37.054 1.00 51.50 193 LEU A O 1
ATOM 1380 N N . ALA A 1 196 ? 21.271 57.580 37.901 1.00 38.87 194 ALA A N 1
ATOM 1381 C CA . ALA A 1 196 ? 21.729 57.053 36.625 1.00 30.64 194 ALA A CA 1
ATOM 1382 C C . ALA A 1 196 ? 20.570 56.356 35.955 1.00 33.57 194 ALA A C 1
ATOM 1383 O O . ALA A 1 196 ? 20.493 56.299 34.714 1.00 31.23 194 ALA A O 1
ATOM 1385 N N . VAL A 1 197 ? 19.606 55.878 36.778 1.00 25.36 195 VAL A N 1
ATOM 1386 C CA . VAL A 1 197 ? 18.421 55.267 36.174 1.00 32.35 195 VAL A CA 1
ATOM 1387 C C . VAL A 1 197 ? 17.734 56.222 35.176 1.00 56.38 195 VAL A C 1
ATOM 1388 O O . VAL A 1 197 ? 17.114 55.805 34.170 1.00 63.02 195 VAL A O 1
ATOM 1392 N N . ILE A 1 198 ? 17.873 57.524 35.494 1.00 44.64 196 ILE A N 1
ATOM 1393 C CA . ILE A 1 198 ? 17.306 58.631 34.758 1.00 35.12 196 ILE A CA 1
ATOM 1394 C C . ILE A 1 198 ? 18.145 59.012 33.577 1.00 34.13 196 ILE A C 1
ATOM 1395 O O . ILE A 1 198 ? 19.067 59.831 33.602 1.00 36.74 196 ILE A O 1
ATOM 1400 N N . PRO A 1 199 ? 17.804 58.368 32.546 1.00 32.40 197 PRO A N 1
ATOM 1401 C CA . PRO A 1 199 ? 18.447 58.556 31.284 1.00 26.41 197 PRO A CA 1
ATOM 1402 C C . PRO A 1 199 ? 19.054 59.956 31.147 1.00 34.38 197 PRO A C 1
ATOM 1403 O O . PRO A 1 199 ? 20.237 60.143 30.971 1.00 39.98 197 PRO A O 1
ATOM 1407 N N . GLU A 1 200 ? 18.235 60.954 31.307 1.00 42.86 198 GLU A N 1
ATOM 1408 C CA . GLU A 1 200 ? 18.674 62.352 31.205 1.00 51.39 198 GLU A CA 1
ATOM 1409 C C . GLU A 1 200 ? 19.895 62.668 32.040 1.00 53.58 198 GLU A C 1
ATOM 1410 O O . GLU A 1 200 ? 20.880 63.257 31.549 1.00 53.23 198 GLU A O 1
ATOM 1416 N N . TYR A 1 201 ? 19.777 62.283 33.320 1.00 45.08 199 TYR A N 1
ATOM 1417 C CA . TYR A 1 201 ? 20.824 62.431 34.303 1.00 45.73 199 TYR A CA 1
ATOM 1418 C C . TYR A 1 201 ? 22.084 61.788 33.751 1.00 44.49 199 TYR A C 1
ATOM 1419 O O . TYR A 1 201 ? 23.208 62.284 33.888 1.00 29.60 199 TYR A O 1
ATOM 1428 N N . ARG A 1 202 ? 21.868 60.648 33.107 1.00 36.94 200 ARG A N 1
ATOM 1429 C CA . ARG A 1 202 ? 22.994 59.925 32.621 1.00 34.07 200 ARG A CA 1
ATOM 1430 C C . ARG A 1 202 ? 24.127 60.790 32.088 1.00 50.12 200 ARG A C 1
ATOM 1431 O O . ARG A 1 202 ? 25.292 60.563 32.418 1.00 52.32 200 ARG A O 1
ATOM 1439 N N . ASP A 1 203 ? 23.818 61.812 31.298 1.00 58.14 201 ASP A N 1
ATOM 1440 C CA . ASP A 1 203 ? 24.901 62.633 30.751 1.00 63.10 201 ASP A CA 1
ATOM 1441 C C . ASP A 1 203 ? 25.667 63.416 31.803 1.00 55.81 201 ASP A C 1
ATOM 1442 O O . ASP A 1 203 ? 26.901 63.401 31.846 1.00 46.21 201 ASP A O 1
ATOM 1447 N N . VAL A 1 204 ? 24.905 64.114 32.640 1.00 58.40 202 VAL A N 1
ATOM 1448 C CA . VAL A 1 204 ? 25.454 64.918 33.726 1.00 54.97 202 VAL A CA 1
ATOM 1449 C C . VAL A 1 204 ? 26.477 64.131 34.488 1.00 51.60 202 VAL A C 1
ATOM 1450 O O . VAL A 1 204 ? 27.616 64.530 34.659 1.00 39.75 202 VAL A O 1
ATOM 1454 N N . ILE A 1 205 ? 25.989 63.013 34.980 1.00 48.66 203 ILE A N 1
ATOM 1455 C CA . ILE A 1 205 ? 26.736 62.080 35.746 1.00 42.65 203 ILE A CA 1
ATOM 1456 C C . ILE A 1 205 ? 28.044 61.750 35.077 1.00 52.88 203 ILE A C 1
ATOM 1457 O O . ILE A 1 205 ? 29.128 62.039 35.596 1.00 56.53 203 ILE A O 1
ATOM 1462 N N . TRP A 1 206 ? 27.938 61.090 33.933 1.00 48.91 204 TRP A N 1
ATOM 1463 C CA . TRP A 1 206 ? 29.129 60.689 33.230 1.00 47.01 204 TRP A CA 1
ATOM 1464 C C . TRP A 1 206 ? 30.076 61.825 33.101 1.00 54.76 204 TRP A C 1
ATOM 1465 O O . TRP A 1 206 ? 31.292 61.678 33.130 1.00 55.98 204 TRP A O 1
ATOM 1476 N N . LEU A 1 207 ? 29.506 62.971 32.922 1.00 54.26 205 LEU A N 1
ATOM 1477 C CA . LEU A 1 207 ? 30.305 64.129 32.800 1.00 52.14 205 LEU A CA 1
ATOM 1478 C C . LEU A 1 207 ? 31.327 64.276 33.960 1.00 56.91 205 LEU A C 1
ATOM 1479 O O . LEU A 1 207 ? 32.381 64.883 33.797 1.00 57.50 205 LEU A O 1
ATOM 1484 N N . HIS A 1 208 ? 31.058 63.678 35.135 1.00 47.31 206 HIS A N 1
ATOM 1485 C CA . HIS A 1 208 ? 31.983 63.777 36.245 1.00 46.18 206 HIS A CA 1
ATOM 1486 C C . HIS A 1 208 ? 32.449 62.430 36.713 1.00 48.98 206 HIS A C 1
ATOM 1487 O O . HIS A 1 208 ? 32.786 62.230 37.878 1.00 46.91 206 HIS A O 1
ATOM 1494 N N . GLU A 1 209 ? 32.473 61.502 35.799 1.00 45.71 207 GLU A N 1
ATOM 1495 C CA . GLU A 1 209 ? 32.880 60.158 36.111 1.00 42.45 207 GLU A CA 1
ATOM 1496 C C . GLU A 1 209 ? 34.111 60.176 36.953 1.00 50.23 207 GLU A C 1
ATOM 1497 O O . GLU A 1 209 ? 34.309 59.304 37.798 1.00 55.65 207 GLU A O 1
ATOM 1503 N N . LYS A 1 210 ? 34.938 61.187 36.694 1.00 43.59 208 LYS A N 1
ATOM 1504 C CA . LYS A 1 210 ? 36.216 61.400 37.393 1.00 47.03 208 LYS A CA 1
ATOM 1505 C C . LYS A 1 210 ? 36.152 61.373 38.921 1.00 59.16 208 LYS A C 1
ATOM 1506 O O . LYS A 1 210 ? 37.183 61.426 39.587 1.00 68.75 208 LYS A O 1
ATOM 1512 N N . LYS A 1 211 ? 34.965 61.308 39.481 1.00 49.67 209 LYS A N 1
ATOM 1513 C CA . LYS A 1 211 ? 34.836 61.346 40.915 1.00 44.43 209 LYS A CA 1
ATOM 1514 C C . LYS A 1 211 ? 34.397 60.046 41.521 1.00 58.13 209 LYS A C 1
ATOM 1515 O O . LYS A 1 211 ? 34.871 59.633 42.579 1.00 65.05 209 LYS A O 1
ATOM 1521 N N . PHE A 1 212 ? 33.456 59.415 40.856 1.00 54.95 210 PHE A N 1
ATOM 1522 C CA . PHE A 1 212 ? 32.953 58.170 41.348 1.00 49.33 210 PHE A CA 1
ATOM 1523 C C . PHE A 1 212 ? 33.715 57.013 40.744 1.00 51.34 210 PHE A C 1
ATOM 1524 O O . PHE A 1 212 ? 34.044 56.066 41.450 1.00 54.98 210 PHE A O 1
ATOM 1532 N N . MET A 1 213 ? 34.000 57.115 39.426 1.00 37.57 211 MET A N 1
ATOM 1533 C CA . MET A 1 213 ? 34.702 56.081 38.649 1.00 24.75 211 MET A CA 1
ATOM 1534 C C . MET A 1 213 ? 35.879 55.437 39.380 1.00 40.67 211 MET A C 1
ATOM 1535 O O . MET A 1 213 ? 35.870 54.249 39.730 1.00 42.99 211 MET A O 1
ATOM 1540 N N . PRO A 1 214 ? 36.891 56.227 39.636 1.00 41.80 212 PRO A N 1
ATOM 1541 C CA . PRO A 1 214 ? 38.007 55.701 40.370 1.00 41.69 212 PRO A CA 1
ATOM 1542 C C . PRO A 1 214 ? 37.532 54.843 41.538 1.00 56.49 212 PRO A C 1
ATOM 1543 O O . PRO A 1 214 ? 37.799 53.637 41.603 1.00 58.87 212 PRO A O 1
ATOM 1547 N N . THR A 1 215 ? 36.802 55.479 42.459 1.00 50.68 213 THR A N 1
ATOM 1548 C CA . THR A 1 215 ? 36.291 54.772 43.615 1.00 43.42 213 THR A CA 1
ATOM 1549 C C . THR A 1 215 ? 35.735 53.437 43.230 1.00 43.08 213 THR A C 1
ATOM 1550 O O . THR A 1 215 ? 36.089 52.418 43.815 1.00 40.80 213 THR A O 1
ATOM 1554 N N . LEU A 1 216 ? 34.841 53.475 42.241 1.00 39.53 214 LEU A N 1
ATOM 1555 C CA . LEU A 1 216 ? 34.188 52.273 41.773 1.00 42.20 214 LEU A CA 1
ATOM 1556 C C . LEU A 1 216 ? 35.177 51.166 41.596 1.00 48.74 214 LEU A C 1
ATOM 1557 O O . LEU A 1 216 ? 35.026 50.071 42.132 1.00 48.92 214 LEU A O 1
ATOM 1562 N N . PHE A 1 217 ? 36.230 51.492 40.884 1.00 46.41 215 PHE A N 1
ATOM 1563 C CA . PHE A 1 217 ? 37.249 50.508 40.678 1.00 49.26 215 PHE A CA 1
ATOM 1564 C C . PHE A 1 217 ? 37.972 50.119 41.941 1.00 51.93 215 PHE A C 1
ATOM 1565 O O . PHE A 1 217 ? 38.065 48.941 42.218 1.00 51.28 215 PHE A O 1
ATOM 1573 N N . LYS A 1 218 ? 38.487 51.076 42.734 1.00 44.06 216 LYS A N 1
ATOM 1574 C CA . LYS A 1 218 ? 39.121 50.643 43.970 1.00 38.38 216 LYS A CA 1
ATOM 1575 C C . LYS A 1 218 ? 38.221 49.618 44.613 1.00 35.93 216 LYS A C 1
ATOM 1576 O O . LYS A 1 218 ? 38.660 48.606 45.127 1.00 39.85 216 LYS A O 1
ATOM 1582 N N . ILE A 1 219 ? 36.937 49.875 44.550 1.00 36.47 217 ILE A N 1
ATOM 1583 C CA . ILE A 1 219 ? 35.996 48.948 45.123 1.00 41.86 217 ILE A CA 1
ATOM 1584 C C . ILE A 1 219 ? 36.051 47.581 44.437 1.00 57.06 217 ILE A C 1
ATOM 1585 O O . ILE A 1 219 ? 35.638 46.553 44.970 1.00 55.61 217 ILE A O 1
ATOM 1590 N N . LEU A 1 220 ? 36.583 47.568 43.243 1.00 66.09 218 LEU A N 1
ATOM 1591 C CA . LEU A 1 220 ? 36.669 46.349 42.470 1.00 69.62 218 LEU A CA 1
ATOM 1592 C C . LEU A 1 220 ? 37.929 45.532 42.634 1.00 75.09 218 LEU A C 1
ATOM 1593 O O . LEU A 1 220 ? 37.899 44.335 42.404 1.00 74.80 218 LEU A O 1
ATOM 1598 N N . GLN A 1 221 ? 39.063 46.146 42.966 1.00 70.69 219 GLN A N 1
ATOM 1599 C CA . GLN A 1 221 ? 40.214 45.291 43.159 1.00 65.66 219 GLN A CA 1
ATOM 1600 C C . GLN A 1 221 ? 39.877 44.586 44.411 1.00 68.35 219 GLN A C 1
ATOM 1601 O O . GLN A 1 221 ? 39.618 43.395 44.435 1.00 69.18 219 GLN A O 1
ATOM 1607 N N . ARG A 1 222 ? 39.775 45.382 45.446 1.00 66.41 220 ARG A N 1
ATOM 1608 C CA . ARG A 1 222 ? 39.386 44.867 46.722 1.00 71.08 220 ARG A CA 1
ATOM 1609 C C . ARG A 1 222 ? 38.508 43.632 46.568 1.00 82.63 220 ARG A C 1
ATOM 1610 O O . ARG A 1 222 ? 38.675 42.626 47.266 1.00 82.54 220 ARG A O 1
ATOM 1618 N N . ALA A 1 223 ? 37.532 43.727 45.668 1.00 87.39 221 ALA A N 1
ATOM 1619 C CA . ALA A 1 223 ? 36.645 42.608 45.429 1.00 88.79 221 ALA A CA 1
ATOM 1620 C C . ALA A 1 223 ? 37.386 41.465 44.688 1.00 107.50 221 ALA A C 1
ATOM 1621 O O . ALA A 1 223 ? 37.388 40.302 45.138 1.00 106.56 221 ALA A O 1
ATOM 1623 N N . THR A 1 224 ? 38.042 41.841 43.554 1.00 108.96 222 THR A N 1
ATOM 1624 C CA . THR A 1 224 ? 38.812 40.941 42.685 1.00 103.74 222 THR A CA 1
ATOM 1625 C C . THR A 1 224 ? 39.632 39.901 43.442 1.00 105.53 222 THR A C 1
ATOM 1626 O O . THR A 1 224 ? 39.984 38.883 42.873 1.00 109.26 222 THR A O 1
ATOM 1630 N N . ASP A 1 225 ? 39.877 40.166 44.749 1.00 100.08 223 ASP A N 1
ATOM 1631 C CA . ASP A 1 225 ? 40.615 39.282 45.687 1.00 140.00 223 ASP A CA 1
ATOM 1632 C C . ASP A 1 225 ? 39.735 38.919 46.916 1.00 140.00 223 ASP A C 1
ATOM 1633 O O . ASP A 1 225 ? 39.914 39.395 48.058 1.00 107.22 223 ASP A O 1
ATOM 1638 N N . HIS A 1 239 ? 27.873 40.102 52.340 1.00 120.72 237 HIS A N 1
ATOM 1639 C CA . HIS A 1 239 ? 26.629 40.547 51.717 1.00 122.97 237 HIS A CA 1
ATOM 1640 C C . HIS A 1 239 ? 26.732 42.028 51.358 1.00 116.08 237 HIS A C 1
ATOM 1641 O O . HIS A 1 239 ? 26.374 42.434 50.234 1.00 121.14 237 HIS A O 1
ATOM 1648 N N . LEU A 1 240 ? 27.312 42.806 52.295 1.00 107.40 238 LEU A N 1
ATOM 1649 C CA . LEU A 1 240 ? 27.526 44.257 52.128 1.00 110.87 238 LEU A CA 1
ATOM 1650 C C . LEU A 1 240 ? 28.551 44.614 51.056 1.00 108.33 238 LEU A C 1
ATOM 1651 O O . LEU A 1 240 ? 28.312 45.495 50.209 1.00 116.93 238 LEU A O 1
ATOM 1656 N N . GLY A 1 241 ? 29.672 43.887 51.142 1.00 92.60 239 GLY A N 1
ATOM 1657 C CA . GLY A 1 241 ? 30.786 44.035 50.220 1.00 89.26 239 GLY A CA 1
ATOM 1658 C C . GLY A 1 241 ? 30.463 43.418 48.867 1.00 81.32 239 GLY A C 1
ATOM 1659 O O . GLY A 1 241 ? 31.158 43.644 47.880 1.00 67.38 239 GLY A O 1
ATOM 1660 N N . ILE A 1 242 ? 29.387 42.634 48.859 1.00 84.69 240 ILE A N 1
ATOM 1661 C CA . ILE A 1 242 ? 28.867 41.921 47.694 1.00 87.37 240 ILE A CA 1
ATOM 1662 C C . ILE A 1 242 ? 27.597 42.592 47.201 1.00 85.65 240 ILE A C 1
ATOM 1663 O O . ILE A 1 242 ? 26.723 41.987 46.582 1.00 84.31 240 ILE A O 1
ATOM 1668 N N . GLN A 1 243 ? 27.487 43.835 47.534 1.00 72.24 241 GLN A N 1
ATOM 1669 C CA . GLN A 1 243 ? 26.344 44.586 47.191 1.00 61.28 241 GLN A CA 1
ATOM 1670 C C . GLN A 1 243 ? 26.893 45.850 46.594 1.00 69.30 241 GLN A C 1
ATOM 1671 O O . GLN A 1 243 ? 26.454 46.360 45.557 1.00 74.19 241 GLN A O 1
ATOM 1677 N N . LEU A 1 244 ? 27.941 46.281 47.264 1.00 55.24 242 LEU A N 1
ATOM 1678 C CA . LEU A 1 244 ? 28.716 47.414 46.861 1.00 56.18 242 LEU A CA 1
ATOM 1679 C C . LEU A 1 244 ? 29.239 47.121 45.472 1.00 55.28 242 LEU A C 1
ATOM 1680 O O . LEU A 1 244 ? 29.172 47.938 44.555 1.00 55.13 242 LEU A O 1
ATOM 1685 N N . GLN A 1 245 ? 29.783 45.932 45.344 1.00 50.81 243 GLN A N 1
ATOM 1686 C CA . GLN A 1 245 ? 30.359 45.510 44.096 1.00 55.52 243 GLN A CA 1
ATOM 1687 C C . GLN A 1 245 ? 29.358 45.687 42.997 1.00 51.30 243 GLN A C 1
ATOM 1688 O O . GLN A 1 245 ? 29.581 46.365 42.006 1.00 44.72 243 GLN A O 1
ATOM 1694 N N . TYR A 1 246 ? 28.246 45.047 43.221 1.00 41.19 244 TYR A N 1
ATOM 1695 C CA . TYR A 1 246 ? 27.136 45.095 42.336 1.00 41.73 244 TYR A CA 1
ATOM 1696 C C . TYR A 1 246 ? 26.712 46.548 42.051 1.00 49.47 244 TYR A C 1
ATOM 1697 O O . TYR A 1 246 ? 26.856 47.068 40.935 1.00 48.75 244 TYR A O 1
ATOM 1706 N N . HIS A 1 247 ? 26.137 47.175 43.093 1.00 37.23 245 HIS A N 1
ATOM 1707 C CA . HIS A 1 247 ? 25.690 48.533 42.954 1.00 33.74 245 HIS A CA 1
ATOM 1708 C C . HIS A 1 247 ? 26.655 49.374 42.132 1.00 37.95 245 HIS A C 1
ATOM 1709 O O . HIS A 1 247 ? 26.279 49.963 41.113 1.00 46.07 245 HIS A O 1
ATOM 1716 N N . SER A 1 248 ? 27.945 49.321 42.477 1.00 23.22 246 SER A N 1
ATOM 1717 C CA . SER A 1 248 ? 28.890 50.032 41.638 1.00 25.85 246 SER A CA 1
ATOM 1718 C C . SER A 1 248 ? 28.857 49.532 40.176 1.00 30.92 246 SER A C 1
ATOM 1719 O O . SER A 1 248 ? 28.913 50.317 39.238 1.00 29.81 246 SER A O 1
ATOM 1722 N N . LEU A 1 249 ? 28.752 48.230 39.967 1.00 26.26 247 LEU A N 1
ATOM 1723 C CA . LEU A 1 249 ? 28.718 47.757 38.581 1.00 33.53 247 LEU A CA 1
ATOM 1724 C C . LEU A 1 249 ? 27.613 48.438 37.921 1.00 40.42 247 LEU A C 1
ATOM 1725 O O . LEU A 1 249 ? 27.785 49.252 37.002 1.00 33.86 247 LEU A O 1
ATOM 1730 N N . LEU A 1 250 ? 26.470 48.098 38.465 1.00 36.48 248 LEU A N 1
ATOM 1731 C CA . LEU A 1 250 ? 25.248 48.639 38.023 1.00 34.85 248 LEU A CA 1
ATOM 1732 C C . LEU A 1 250 ? 25.412 50.082 37.638 1.00 36.71 248 LEU A C 1
ATOM 1733 O O . LEU A 1 250 ? 25.206 50.464 36.477 1.00 28.80 248 LEU A O 1
ATOM 1738 N N . LEU A 1 251 ? 25.754 50.916 38.615 1.00 27.31 249 LEU A N 1
ATOM 1739 C CA . LEU A 1 251 ? 25.938 52.270 38.234 1.00 24.48 249 LEU A CA 1
ATOM 1740 C C . LEU A 1 251 ? 26.668 52.265 36.902 1.00 29.84 249 LEU A C 1
ATOM 1741 O O . LEU A 1 251 ? 26.210 52.904 35.961 1.00 34.47 249 LEU A O 1
ATOM 1746 N N . ILE A 1 252 ? 27.806 51.574 36.821 1.00 20.56 250 ILE A N 1
ATOM 1747 C CA . ILE A 1 252 ? 28.543 51.562 35.555 1.00 27.95 250 ILE A CA 1
ATOM 1748 C C . ILE A 1 252 ? 27.630 51.114 34.426 1.00 40.06 250 ILE A C 1
ATOM 1749 O O . ILE A 1 252 ? 27.157 51.879 33.573 1.00 30.77 250 ILE A O 1
ATOM 1754 N N . TRP A 1 253 ? 27.402 49.824 34.426 1.00 45.28 251 TRP A N 1
ATOM 1755 C CA . TRP A 1 253 ? 26.574 49.222 33.457 1.00 42.77 251 TRP A CA 1
ATOM 1756 C C . TRP A 1 253 ? 25.561 50.164 32.889 1.00 33.81 251 TRP A C 1
ATOM 1757 O O . TRP A 1 253 ? 25.332 50.159 31.713 1.00 27.73 251 TRP A O 1
ATOM 1768 N N . LEU A 1 254 ? 24.925 50.925 33.740 1.00 42.36 252 LEU A N 1
ATOM 1769 C CA . LEU A 1 254 ? 23.910 51.897 33.328 1.00 37.88 252 LEU A CA 1
ATOM 1770 C C . LEU A 1 254 ? 24.427 52.819 32.275 1.00 37.05 252 LEU A C 1
ATOM 1771 O O . LEU A 1 254 ? 24.116 52.691 31.124 1.00 50.98 252 LEU A O 1
ATOM 1776 N N . LEU A 1 255 ? 25.206 53.785 32.719 1.00 27.76 253 LEU A N 1
ATOM 1777 C CA . LEU A 1 255 ? 25.791 54.786 31.850 1.00 28.69 253 LEU A CA 1
ATOM 1778 C C . LEU A 1 255 ? 26.423 54.209 30.612 1.00 44.68 253 LEU A C 1
ATOM 1779 O O . LEU A 1 255 ? 26.286 54.773 29.525 1.00 45.11 253 LEU A O 1
ATOM 1784 N N . THR A 1 256 ? 27.210 53.137 30.841 1.00 43.99 254 THR A N 1
ATOM 1785 C CA . THR A 1 256 ? 27.959 52.397 29.826 1.00 41.15 254 THR A CA 1
ATOM 1786 C C . THR A 1 256 ? 27.153 52.138 28.606 1.00 55.92 254 THR A C 1
ATOM 1787 O O . THR A 1 256 ? 27.690 51.896 27.540 1.00 65.35 254 THR A O 1
ATOM 1791 N N . PHE A 1 257 ? 25.853 52.146 28.820 1.00 46.91 255 PHE A N 1
ATOM 1792 C CA . PHE A 1 257 ? 24.848 51.937 27.833 1.00 43.77 255 PHE A CA 1
ATOM 1793 C C . PHE A 1 257 ? 25.001 52.824 26.598 1.00 49.91 255 PHE A C 1
ATOM 1794 O O . PHE A 1 257 ? 24.341 52.582 25.594 1.00 51.49 255 PHE A O 1
ATOM 1802 N N . ASN A 1 258 ? 25.847 53.855 26.666 1.00 42.79 256 ASN A N 1
ATOM 1803 C CA . ASN A 1 258 ? 26.026 54.705 25.503 1.00 38.74 256 ASN A CA 1
ATOM 1804 C C . ASN A 1 258 ? 27.371 54.561 24.845 1.00 48.06 256 ASN A C 1
ATOM 1805 O O . ASN A 1 258 ? 28.386 55.106 25.262 1.00 44.71 256 ASN A O 1
ATOM 1810 N N . PRO A 1 259 ? 27.324 53.827 23.774 1.00 45.13 257 PRO A N 1
ATOM 1811 C CA . PRO A 1 259 ? 28.450 53.551 22.934 1.00 45.08 257 PRO A CA 1
ATOM 1812 C C . PRO A 1 259 ? 29.594 54.471 23.219 1.00 45.12 257 PRO A C 1
ATOM 1813 O O . PRO A 1 259 ? 30.716 54.029 23.424 1.00 48.63 257 PRO A O 1
ATOM 1817 N N . VAL A 1 260 ? 29.316 55.748 23.246 1.00 33.37 258 VAL A N 1
ATOM 1818 C CA . VAL A 1 260 ? 30.378 56.671 23.555 1.00 39.71 258 VAL A CA 1
ATOM 1819 C C . VAL A 1 260 ? 30.846 56.516 24.996 1.00 51.84 258 VAL A C 1
ATOM 1820 O O . VAL A 1 260 ? 32.022 56.297 25.300 1.00 55.82 258 VAL A O 1
ATOM 1824 N N . PHE A 1 261 ? 29.926 56.667 25.906 1.00 42.12 259 PHE A N 1
ATOM 1825 C CA . PHE A 1 261 ? 30.324 56.488 27.256 1.00 42.67 259 PHE A CA 1
ATOM 1826 C C . PHE A 1 261 ? 31.173 55.254 27.329 1.00 43.40 259 PHE A C 1
ATOM 1827 O O . PHE A 1 261 ? 32.278 55.297 27.853 1.00 34.89 259 PHE A O 1
ATOM 1835 N N . ALA A 1 262 ? 30.649 54.161 26.735 1.00 39.48 260 ALA A N 1
ATOM 1836 C CA . ALA A 1 262 ? 31.345 52.886 26.702 1.00 39.29 260 ALA A CA 1
ATOM 1837 C C . ALA A 1 262 ? 32.680 53.072 26.054 1.00 53.93 260 ALA A C 1
ATOM 1838 O O . ALA A 1 262 ? 33.720 52.660 26.559 1.00 59.31 260 ALA A O 1
ATOM 1840 N N . ASN A 1 263 ? 32.632 53.755 24.933 1.00 55.05 261 ASN A N 1
ATOM 1841 C CA . ASN A 1 263 ? 33.829 54.085 24.245 1.00 57.91 261 ASN A CA 1
ATOM 1842 C C . ASN A 1 263 ? 34.821 54.589 25.265 1.00 55.76 261 ASN A C 1
ATOM 1843 O O . ASN A 1 263 ? 35.793 53.936 25.583 1.00 58.95 261 ASN A O 1
ATOM 1848 N N . GLU A 1 264 ? 34.518 55.752 25.801 1.00 45.41 262 GLU A N 1
ATOM 1849 C CA . GLU A 1 264 ? 35.325 56.411 26.798 1.00 46.77 262 GLU A CA 1
ATOM 1850 C C . GLU A 1 264 ? 35.852 55.518 27.932 1.00 64.28 262 GLU A C 1
ATOM 1851 O O . GLU A 1 264 ? 37.057 55.332 28.088 1.00 71.02 262 GLU A O 1
ATOM 1857 N N . LEU A 1 265 ? 34.968 54.976 28.747 1.00 61.32 263 LEU A N 1
ATOM 1858 C CA . LEU A 1 265 ? 35.414 54.114 29.833 1.00 58.68 263 LEU A CA 1
ATOM 1859 C C . LEU A 1 265 ? 36.562 53.261 29.418 1.00 61.90 263 LEU A C 1
ATOM 1860 O O . LEU A 1 265 ? 37.640 53.345 29.961 1.00 63.62 263 LEU A O 1
ATOM 1865 N N . VAL A 1 266 ? 36.254 52.341 28.523 1.00 61.37 264 VAL A N 1
ATOM 1866 C CA . VAL A 1 266 ? 37.239 51.397 28.039 1.00 66.68 264 VAL A CA 1
ATOM 1867 C C . VAL A 1 266 ? 38.593 52.029 27.785 1.00 78.28 264 VAL A C 1
ATOM 1868 O O . VAL A 1 266 ? 39.606 51.614 28.344 1.00 83.07 264 VAL A O 1
ATOM 1872 N N . GLN A 1 267 ? 38.632 53.031 26.937 1.00 74.78 265 GLN A N 1
ATOM 1873 C CA . GLN A 1 267 ? 39.912 53.639 26.668 1.00 78.50 265 GLN A CA 1
ATOM 1874 C C . GLN A 1 267 ? 40.253 54.823 27.588 1.00 91.59 265 GLN A C 1
ATOM 1875 O O . GLN A 1 267 ? 40.683 55.872 27.129 1.00 105.04 265 GLN A O 1
ATOM 1881 N N . LYS A 1 268 ? 40.065 54.629 28.889 1.00 80.87 266 LYS A N 1
ATOM 1882 C CA . LYS A 1 268 ? 40.386 55.636 29.902 1.00 77.76 266 LYS A CA 1
ATOM 1883 C C . LYS A 1 268 ? 40.553 54.969 31.262 1.00 84.69 266 LYS A C 1
ATOM 1884 O O . LYS A 1 268 ? 41.374 55.364 32.096 1.00 86.02 266 LYS A O 1
ATOM 1890 N N . TYR A 1 269 ? 39.760 53.922 31.442 1.00 76.46 267 TYR A N 1
ATOM 1891 C CA . TYR A 1 269 ? 39.744 53.108 32.625 1.00 70.61 267 TYR A CA 1
ATOM 1892 C C . TYR A 1 269 ? 40.034 51.667 32.202 1.00 72.45 267 TYR A C 1
ATOM 1893 O O . TYR A 1 269 ? 39.483 50.698 32.731 1.00 72.44 267 TYR A O 1
ATOM 1902 N N . LEU A 1 270 ? 40.894 51.567 31.195 1.00 68.34 268 LEU A N 1
ATOM 1903 C CA . LEU A 1 270 ? 41.278 50.300 30.586 1.00 70.38 268 LEU A CA 1
ATOM 1904 C C . LEU A 1 270 ? 41.708 49.219 31.550 1.00 76.63 268 LEU A C 1
ATOM 1905 O O . LEU A 1 270 ? 41.001 48.231 31.756 1.00 70.99 268 LEU A O 1
ATOM 1910 N N . SER A 1 271 ? 42.900 49.377 32.087 1.00 84.43 269 SER A N 1
ATOM 1911 C CA . SER A 1 271 ? 43.405 48.407 33.022 1.00 90.29 269 SER A CA 1
ATOM 1912 C C . SER A 1 271 ? 42.245 47.755 33.765 1.00 104.19 269 SER A C 1
ATOM 1913 O O . SER A 1 271 ? 41.926 46.577 33.537 1.00 111.92 269 SER A O 1
ATOM 1916 N N . ASP A 1 272 ? 41.589 48.547 34.638 1.00 91.29 270 ASP A N 1
ATOM 1917 C CA . ASP A 1 272 ? 40.446 48.058 35.417 1.00 83.78 270 ASP A CA 1
ATOM 1918 C C . ASP A 1 272 ? 39.428 47.325 34.554 1.00 68.33 270 ASP A C 1
ATOM 1919 O O . ASP A 1 272 ? 39.020 46.198 34.865 1.00 65.15 270 ASP A O 1
ATOM 1924 N N . PHE A 1 273 ? 39.037 47.969 33.447 1.00 52.79 271 PHE A N 1
ATOM 1925 C CA . PHE A 1 273 ? 38.135 47.339 32.512 1.00 53.21 271 PHE A CA 1
ATOM 1926 C C . PHE A 1 273 ? 38.467 45.848 32.478 1.00 57.90 271 PHE A C 1
ATOM 1927 O O . PHE A 1 273 ? 37.793 45.000 33.101 1.00 52.95 271 PHE A O 1
ATOM 1935 N N . LEU A 1 274 ? 39.557 45.567 31.785 1.00 57.87 272 LEU A N 1
ATOM 1936 C CA . LEU A 1 274 ? 40.069 44.233 31.634 1.00 59.34 272 LEU A CA 1
ATOM 1937 C C . LEU A 1 274 ? 39.932 43.397 32.887 1.00 76.16 272 LEU A C 1
ATOM 1938 O O . LEU A 1 274 ? 39.804 42.172 32.811 1.00 83.99 272 LEU A O 1
ATOM 1943 N N . ASP A 1 275 ? 39.958 44.072 34.043 1.00 60.35 273 ASP A N 1
ATOM 1944 C CA . ASP A 1 275 ? 39.831 43.397 35.317 1.00 59.34 273 ASP A CA 1
ATOM 1945 C C . ASP A 1 275 ? 38.500 42.854 35.561 1.00 59.46 273 ASP A C 1
ATOM 1946 O O . ASP A 1 275 ? 38.373 41.835 36.207 1.00 65.10 273 ASP A O 1
ATOM 1951 N N . LEU A 1 276 ? 37.494 43.553 35.111 1.00 52.06 274 LEU A N 1
ATOM 1952 C CA . LEU A 1 276 ? 36.198 43.031 35.364 1.00 55.71 274 LEU A CA 1
ATOM 1953 C C . LEU A 1 276 ? 36.311 41.537 35.393 1.00 67.03 274 LEU A C 1
ATOM 1954 O O . LEU A 1 276 ? 35.955 40.906 36.379 1.00 72.87 274 LEU A O 1
ATOM 1959 N N . LEU A 1 277 ? 36.862 40.988 34.309 1.00 63.04 275 LEU A N 1
ATOM 1960 C CA . LEU A 1 277 ? 37.104 39.548 34.145 1.00 63.71 275 LEU A CA 1
ATOM 1961 C C . LEU A 1 277 ? 37.584 38.894 35.432 1.00 63.25 275 LEU A C 1
ATOM 1962 O O . LEU A 1 277 ? 36.952 37.983 35.987 1.00 54.41 275 LEU A O 1
ATOM 1967 N N . LYS A 1 278 ? 38.714 39.372 35.913 1.00 59.58 276 LYS A N 1
ATOM 1968 C CA . LYS A 1 278 ? 39.213 38.866 37.163 1.00 62.04 276 LYS A CA 1
ATOM 1969 C C . LYS A 1 278 ? 38.037 38.614 38.146 1.00 57.25 276 LYS A C 1
ATOM 1970 O O . LYS A 1 278 ? 37.832 37.510 38.654 1.00 51.94 276 LYS A O 1
ATOM 1976 N N . LEU A 1 279 ? 37.229 39.633 38.399 1.00 50.13 277 LEU A N 1
ATOM 1977 C CA . LEU A 1 279 ? 36.121 39.417 39.287 1.00 52.06 277 LEU A CA 1
ATOM 1978 C C . LEU A 1 279 ? 35.156 38.517 38.621 1.00 65.55 277 LEU A C 1
ATOM 1979 O O . LEU A 1 279 ? 34.654 37.589 39.214 1.00 66.94 277 LEU A O 1
ATOM 1984 N N . VAL A 1 280 ? 34.912 38.808 37.356 1.00 67.03 278 VAL A N 1
ATOM 1985 C CA . VAL A 1 280 ? 33.983 38.003 36.623 1.00 66.23 278 VAL A CA 1
ATOM 1986 C C . VAL A 1 280 ? 34.186 36.554 36.955 1.00 64.99 278 VAL A C 1
ATOM 1987 O O . VAL A 1 280 ? 33.217 35.797 37.091 1.00 58.68 278 VAL A O 1
ATOM 1991 N N . LYS A 1 281 ? 35.476 36.198 37.087 1.00 69.52 279 LYS A N 1
ATOM 1992 C CA . LYS A 1 281 ? 35.943 34.842 37.395 1.00 71.98 279 LYS A CA 1
ATOM 1993 C C . LYS A 1 281 ? 35.669 34.440 38.830 1.00 86.40 279 LYS A C 1
ATOM 1994 O O . LYS A 1 281 ? 34.748 33.680 39.146 1.00 84.63 279 LYS A O 1
ATOM 2000 N N . ILE A 1 282 ? 36.549 34.938 39.667 1.00 89.20 280 ILE A N 1
ATOM 2001 C CA . ILE A 1 282 ? 36.597 34.715 41.091 1.00 89.84 280 ILE A CA 1
ATOM 2002 C C . ILE A 1 282 ? 35.235 34.849 41.822 1.00 109.38 280 ILE A C 1
ATOM 2003 O O . ILE A 1 282 ? 35.082 34.403 42.924 1.00 116.26 280 ILE A O 1
ATOM 2008 N N . THR A 1 283 ? 34.304 35.519 41.166 1.00 115.03 281 THR A N 1
ATOM 2009 C CA . THR A 1 283 ? 33.015 35.859 41.748 1.00 116.14 281 THR A CA 1
ATOM 2010 C C . THR A 1 283 ? 31.919 34.825 41.780 1.00 113.71 281 THR A C 1
ATOM 2011 O O . THR A 1 283 ? 31.959 33.956 40.893 1.00 117.38 281 THR A O 1
ATOM 2015 N N . ILE A 1 284 ? 31.031 35.049 42.751 1.00 105.93 282 ILE A N 1
ATOM 2016 C CA . ILE A 1 284 ? 29.713 34.506 43.016 1.00 109.85 282 ILE A CA 1
ATOM 2017 C C . ILE A 1 284 ? 29.196 35.145 44.256 1.00 125.94 282 ILE A C 1
ATOM 2018 O O . ILE A 1 284 ? 29.955 35.491 45.145 1.00 136.91 282 ILE A O 1
ATOM 2023 N N . LYS A 1 285 ? 27.904 35.592 44.329 1.00 112.50 283 LYS A N 1
ATOM 2024 C CA . LYS A 1 285 ? 26.758 35.264 43.507 1.00 105.59 283 LYS A CA 1
ATOM 2025 C C . LYS A 1 285 ? 26.783 35.647 42.032 1.00 94.18 283 LYS A C 1
ATOM 2026 O O . LYS A 1 285 ? 27.837 36.098 41.640 1.00 88.11 283 LYS A O 1
ATOM 2032 N N . GLU A 1 286 ? 25.809 35.240 41.241 1.00 91.34 284 GLU A N 1
ATOM 2033 C CA . GLU A 1 286 ? 25.828 35.513 39.784 1.00 94.26 284 GLU A CA 1
ATOM 2034 C C . GLU A 1 286 ? 25.151 36.825 39.357 1.00 97.34 284 GLU A C 1
ATOM 2035 O O . GLU A 1 286 ? 24.766 37.040 38.221 1.00 97.42 284 GLU A O 1
ATOM 2041 N N . LYS A 1 287 ? 25.055 37.721 40.297 1.00 94.59 285 LYS A N 1
ATOM 2042 C CA . LYS A 1 287 ? 24.423 38.963 40.060 1.00 91.75 285 LYS A CA 1
ATOM 2043 C C . LYS A 1 287 ? 25.422 40.013 39.663 1.00 90.73 285 LYS A C 1
ATOM 2044 O O . LYS A 1 287 ? 25.111 40.980 39.023 1.00 102.99 285 LYS A O 1
ATOM 2050 N N . VAL A 1 288 ? 26.637 39.698 39.992 1.00 67.46 286 VAL A N 1
ATOM 2051 C CA . VAL A 1 288 ? 27.739 40.535 39.668 1.00 59.63 286 VAL A CA 1
ATOM 2052 C C . VAL A 1 288 ? 28.234 40.192 38.305 1.00 70.61 286 VAL A C 1
ATOM 2053 O O . VAL A 1 288 ? 28.091 40.964 37.357 1.00 73.07 286 VAL A O 1
ATOM 2057 N N . SER A 1 289 ? 28.796 38.999 38.223 1.00 69.72 287 SER A N 1
ATOM 2058 C CA . SER A 1 289 ? 29.262 38.508 36.960 1.00 72.69 287 SER A CA 1
ATOM 2059 C C . SER A 1 289 ? 28.357 39.105 35.883 1.00 72.84 287 SER A C 1
ATOM 2060 O O . SER A 1 289 ? 28.733 40.053 35.189 1.00 76.27 287 SER A O 1
ATOM 2063 N N . ARG A 1 290 ? 27.130 38.579 35.802 1.00 50.03 288 ARG A N 1
ATOM 2064 C CA . ARG A 1 290 ? 26.199 39.132 34.858 1.00 45.30 288 ARG A CA 1
ATOM 2065 C C . ARG A 1 290 ? 26.593 40.568 34.541 1.00 47.59 288 ARG A C 1
ATOM 2066 O O . ARG A 1 290 ? 27.027 40.871 33.434 1.00 53.10 288 ARG A O 1
ATOM 2074 N N . LEU A 1 291 ? 26.442 41.463 35.520 1.00 34.23 289 LEU A N 1
ATOM 2075 C CA . LEU A 1 291 ? 26.812 42.848 35.301 1.00 28.14 289 LEU A CA 1
ATOM 2076 C C . LEU A 1 291 ? 28.101 42.949 34.535 1.00 31.84 289 LEU A C 1
ATOM 2077 O O . LEU A 1 291 ? 28.120 43.596 33.499 1.00 34.08 289 LEU A O 1
ATOM 2082 N N . CYS A 1 292 ? 29.177 42.308 35.032 1.00 25.03 290 CYS A N 1
ATOM 2083 C CA . CYS A 1 292 ? 30.475 42.332 34.375 1.00 28.69 290 CYS A CA 1
ATOM 2084 C C . CYS A 1 292 ? 30.323 41.944 32.951 1.00 47.33 290 CYS A C 1
ATOM 2085 O O . CYS A 1 292 ? 30.464 42.732 32.016 1.00 54.43 290 CYS A O 1
ATOM 2088 N N . ILE A 1 293 ? 30.097 40.662 32.805 1.00 47.88 291 ILE A N 1
ATOM 2089 C CA . ILE A 1 293 ? 29.899 40.106 31.501 1.00 49.88 291 ILE A CA 1
ATOM 2090 C C . ILE A 1 293 ? 29.181 41.122 30.625 1.00 60.40 291 ILE A C 1
ATOM 2091 O O . ILE A 1 293 ? 29.694 41.548 29.587 1.00 63.58 291 ILE A O 1
ATOM 2096 N N . SER A 1 294 ? 28.019 41.565 31.083 1.00 50.68 292 SER A N 1
ATOM 2097 C CA . SER A 1 294 ? 27.311 42.564 30.332 1.00 50.72 292 SER A CA 1
ATOM 2098 C C . SER A 1 294 ? 28.188 43.776 30.033 1.00 53.36 292 SER A C 1
ATOM 2099 O O . SER A 1 294 ? 28.611 43.984 28.898 1.00 57.06 292 SER A O 1
ATOM 2102 N N . ILE A 1 295 ? 28.490 44.580 31.043 1.00 38.20 293 ILE A N 1
ATOM 2103 C CA . ILE A 1 295 ? 29.310 45.737 30.774 1.00 31.23 293 ILE A CA 1
ATOM 2104 C C . ILE A 1 295 ? 30.253 45.459 29.635 1.00 41.19 293 ILE A C 1
ATOM 2105 O O . ILE A 1 295 ? 30.339 46.210 28.647 1.00 38.64 293 ILE A O 1
ATOM 2110 N N . ILE A 1 296 ? 30.980 44.368 29.814 1.00 43.58 294 ILE A N 1
ATOM 2111 C CA . ILE A 1 296 ? 31.964 43.926 28.859 1.00 41.88 294 ILE A CA 1
ATOM 2112 C C . ILE A 1 296 ? 31.417 43.962 27.456 1.00 42.12 294 ILE A C 1
ATOM 2113 O O . ILE A 1 296 ? 31.982 44.621 26.601 1.00 42.77 294 ILE A O 1
ATOM 2118 N N . LEU A 1 297 ? 30.331 43.226 27.244 1.00 32.96 295 LEU A N 1
ATOM 2119 C CA . LEU A 1 297 ? 29.665 43.173 25.957 1.00 36.92 295 LEU A CA 1
ATOM 2120 C C . LEU A 1 297 ? 29.267 44.547 25.470 1.00 41.05 295 LEU A C 1
ATOM 2121 O O . LEU A 1 297 ? 29.460 44.879 24.316 1.00 40.42 295 LEU A O 1
ATOM 2126 N N . GLN A 1 298 ? 28.597 45.277 26.352 1.00 37.77 296 GLN A N 1
ATOM 2127 C CA . GLN A 1 298 ? 28.132 46.606 26.039 1.00 34.80 296 GLN A CA 1
ATOM 2128 C C . GLN A 1 298 ? 29.237 47.342 25.423 1.00 44.49 296 GLN A C 1
ATOM 2129 O O . GLN A 1 298 ? 29.048 48.115 24.499 1.00 56.37 296 GLN A O 1
ATOM 2135 N N . CYS A 1 299 ? 30.403 47.080 25.969 1.00 34.66 297 CYS A N 1
ATOM 2136 C CA . CYS A 1 299 ? 31.597 47.711 25.506 1.00 38.90 297 CYS A CA 1
ATOM 2137 C C . CYS A 1 299 ? 32.126 47.190 24.187 1.00 46.27 297 CYS A C 1
ATOM 2138 O O . CYS A 1 299 ? 33.028 47.799 23.619 1.00 46.12 297 CYS A O 1
ATOM 2141 N N . CYS A 1 300 ? 31.569 46.069 23.702 1.00 47.48 298 CYS A N 1
ATOM 2142 C CA . CYS A 1 300 ? 31.939 45.506 22.404 1.00 50.37 298 CYS A CA 1
ATOM 2143 C C . CYS A 1 300 ? 30.738 45.558 21.495 1.00 67.42 298 CYS A C 1
ATOM 2144 O O . CYS A 1 300 ? 30.781 45.105 20.348 1.00 69.78 298 CYS A O 1
ATOM 2147 N N . SER A 1 301 ? 29.638 46.051 22.055 1.00 67.10 299 SER A N 1
ATOM 2148 C CA . SER A 1 301 ? 28.418 46.129 21.309 1.00 66.21 299 SER A CA 1
ATOM 2149 C C . SER A 1 301 ? 28.709 46.613 19.936 1.00 66.44 299 SER A C 1
ATOM 2150 O O . SER A 1 301 ? 29.694 47.320 19.700 1.00 54.71 299 SER A O 1
ATOM 2153 N N . THR A 1 302 ? 27.844 46.197 19.030 1.00 78.38 300 THR A N 1
ATOM 2154 C CA . THR A 1 302 ? 27.946 46.588 17.638 1.00 82.09 300 THR A CA 1
ATOM 2155 C C . THR A 1 302 ? 28.132 48.097 17.546 1.00 75.15 300 THR A C 1
ATOM 2156 O O . THR A 1 302 ? 28.770 48.608 16.627 1.00 65.33 300 THR A O 1
ATOM 2160 N N . ARG A 1 303 ? 27.521 48.779 18.546 1.00 72.12 301 ARG A N 1
ATOM 2161 C CA . ARG A 1 303 ? 27.449 50.233 18.703 1.00 69.95 301 ARG A CA 1
ATOM 2162 C C . ARG A 1 303 ? 28.723 50.938 19.173 1.00 64.92 301 ARG A C 1
ATOM 2163 O O . ARG A 1 303 ? 29.091 51.985 18.644 1.00 62.84 301 ARG A O 1
ATOM 2171 N N . VAL A 1 304 ? 29.399 50.418 20.181 1.00 61.39 302 VAL A N 1
ATOM 2172 C CA . VAL A 1 304 ? 30.612 51.091 20.549 1.00 57.41 302 VAL A CA 1
ATOM 2173 C C . VAL A 1 304 ? 31.453 51.121 19.294 1.00 62.97 302 VAL A C 1
ATOM 2174 O O . VAL A 1 304 ? 31.568 50.104 18.629 1.00 62.03 302 VAL A O 1
ATOM 2178 N N . LYS A 1 305 ? 31.947 52.316 18.940 1.00 68.70 303 LYS A N 1
ATOM 2179 C CA . LYS A 1 305 ? 32.779 52.543 17.752 1.00 71.82 303 LYS A CA 1
ATOM 2180 C C . LYS A 1 305 ? 34.110 51.801 17.836 1.00 81.74 303 LYS A C 1
ATOM 2181 O O . LYS A 1 305 ? 34.864 51.860 18.839 1.00 69.80 303 LYS A O 1
ATOM 2187 N N . GLN A 1 306 ? 34.381 51.074 16.769 1.00 95.23 304 GLN A N 1
ATOM 2188 C CA . GLN A 1 306 ? 35.591 50.281 16.706 1.00 103.98 304 GLN A CA 1
ATOM 2189 C C . GLN A 1 306 ? 35.787 49.417 17.963 1.00 98.34 304 GLN A C 1
ATOM 2190 O O . GLN A 1 306 ? 36.856 49.391 18.599 1.00 95.42 304 GLN A O 1
ATOM 2196 N N . HIS A 1 307 ? 34.703 48.718 18.311 1.00 82.64 305 HIS A N 1
ATOM 2197 C CA . HIS A 1 307 ? 34.726 47.797 19.411 1.00 76.56 305 HIS A CA 1
ATOM 2198 C C . HIS A 1 307 ? 35.906 46.884 19.153 1.00 76.27 305 HIS A C 1
ATOM 2199 O O . HIS A 1 307 ? 36.623 46.458 20.053 1.00 76.35 305 HIS A O 1
ATOM 2206 N N . LYS A 1 308 ? 36.076 46.614 17.857 1.00 68.30 306 LYS A N 1
ATOM 2207 C CA . LYS A 1 308 ? 37.144 45.787 17.409 1.00 64.26 306 LYS A CA 1
ATOM 2208 C C . LYS A 1 308 ? 38.289 45.927 18.357 1.00 60.94 306 LYS A C 1
ATOM 2209 O O . LYS A 1 308 ? 38.621 44.970 19.067 1.00 68.38 306 LYS A O 1
ATOM 2215 N N . LYS A 1 309 ? 38.862 47.139 18.427 1.00 41.83 307 LYS A N 1
ATOM 2216 C CA . LYS A 1 309 ? 39.967 47.298 19.364 1.00 40.51 307 LYS A CA 1
ATOM 2217 C C . LYS A 1 309 ? 39.612 46.562 20.649 1.00 39.45 307 LYS A C 1
ATOM 2218 O O . LYS A 1 309 ? 40.278 45.603 21.078 1.00 36.40 307 LYS A O 1
ATOM 2224 N N . VAL A 1 310 ? 38.500 46.990 21.249 1.00 26.74 308 VAL A N 1
ATOM 2225 C CA . VAL A 1 310 ? 38.076 46.358 22.458 1.00 29.96 308 VAL A CA 1
ATOM 2226 C C . VAL A 1 310 ? 38.239 44.858 22.384 1.00 43.39 308 VAL A C 1
ATOM 2227 O O . VAL A 1 310 ? 39.096 44.300 23.099 1.00 42.53 308 VAL A O 1
ATOM 2231 N N . ILE A 1 311 ? 37.507 44.199 21.469 1.00 33.78 309 ILE A N 1
ATOM 2232 C CA . ILE A 1 311 ? 37.722 42.774 21.378 1.00 37.88 309 ILE A CA 1
ATOM 2233 C C . ILE A 1 311 ? 39.191 42.467 21.393 1.00 53.34 309 ILE A C 1
ATOM 2234 O O . ILE A 1 311 ? 39.658 41.761 22.275 1.00 68.35 309 ILE A O 1
ATOM 2239 N N . LYS A 1 312 ? 39.925 43.029 20.445 1.00 38.41 310 LYS A N 1
ATOM 2240 C CA . LYS A 1 312 ? 41.365 42.850 20.439 1.00 36.99 310 LYS A CA 1
ATOM 2241 C C . LYS A 1 312 ? 41.840 42.906 21.867 1.00 39.00 310 LYS A C 1
ATOM 2242 O O . LYS A 1 312 ? 42.069 41.896 22.518 1.00 48.71 310 LYS A O 1
ATOM 2248 N N . GLN A 1 313 ? 41.937 44.105 22.372 1.00 26.68 311 GLN A N 1
ATOM 2249 C CA . GLN A 1 313 ? 42.300 44.326 23.768 1.00 22.93 311 GLN A CA 1
ATOM 2250 C C . GLN A 1 313 ? 41.888 43.173 24.718 1.00 41.72 311 GLN A C 1
ATOM 2251 O O . GLN A 1 313 ? 42.741 42.553 25.350 1.00 46.87 311 GLN A O 1
ATOM 2257 N N . LEU A 1 314 ? 40.591 42.882 24.844 1.00 40.62 312 LEU A N 1
ATOM 2258 C CA . LEU A 1 314 ? 40.152 41.787 25.733 1.00 41.50 312 LEU A CA 1
ATOM 2259 C C . LEU A 1 314 ? 40.959 40.528 25.515 1.00 48.57 312 LEU A C 1
ATOM 2260 O O . LEU A 1 314 ? 41.603 39.991 26.421 1.00 49.38 312 LEU A O 1
ATOM 2265 N N . LEU A 1 315 ? 40.897 40.075 24.281 1.00 47.47 313 LEU A N 1
ATOM 2266 C CA . LEU A 1 315 ? 41.619 38.919 23.796 1.00 42.93 313 LEU A CA 1
ATOM 2267 C C . LEU A 1 315 ? 43.099 39.055 24.066 1.00 58.76 313 LEU A C 1
ATOM 2268 O O . LEU A 1 315 ? 43.740 38.291 24.808 1.00 57.06 313 LEU A O 1
ATOM 2273 N N . LEU A 1 316 ? 43.599 40.082 23.417 1.00 57.22 314 LEU A N 1
ATOM 2274 C CA . LEU A 1 316 ? 44.987 40.458 23.414 1.00 61.86 314 LEU A CA 1
ATOM 2275 C C . LEU A 1 316 ? 45.568 40.895 24.751 1.00 75.23 314 LEU A C 1
ATOM 2276 O O . LEU A 1 316 ? 46.560 40.340 25.217 1.00 87.07 314 LEU A O 1
ATOM 2281 N N . LEU A 1 317 ? 44.998 41.942 25.329 1.00 64.04 315 LEU A N 1
ATOM 2282 C CA . LEU A 1 317 ? 45.540 42.509 26.548 1.00 55.65 315 LEU A CA 1
ATOM 2283 C C . LEU A 1 317 ? 44.950 42.031 27.838 1.00 49.23 315 LEU A C 1
ATOM 2284 O O . LEU A 1 317 ? 45.506 42.299 28.891 1.00 56.57 315 LEU A O 1
ATOM 2289 N N . GLY A 1 318 ? 43.851 41.311 27.787 1.00 34.34 316 GLY A N 1
ATOM 2290 C CA . GLY A 1 318 ? 43.270 40.870 29.027 1.00 30.91 316 GLY A CA 1
ATOM 2291 C C . GLY A 1 318 ? 42.907 39.408 29.046 1.00 40.88 316 GLY A C 1
ATOM 2292 O O . GLY A 1 318 ? 42.191 38.969 29.931 1.00 54.00 316 GLY A O 1
ATOM 2293 N N . ASN A 1 319 ? 43.400 38.653 28.082 1.00 35.43 317 ASN A N 1
ATOM 2294 C CA . ASN A 1 319 ? 43.125 37.230 28.058 1.00 41.31 317 ASN A CA 1
ATOM 2295 C C . ASN A 1 319 ? 41.669 36.947 28.267 1.00 47.66 317 ASN A C 1
ATOM 2296 O O . ASN A 1 319 ? 41.288 36.087 29.076 1.00 40.46 317 ASN A O 1
ATOM 2301 N N . ALA A 1 320 ? 40.850 37.687 27.562 1.00 46.11 318 ALA A N 1
ATOM 2302 C CA . ALA A 1 320 ? 39.452 37.471 27.696 1.00 42.89 318 ALA A CA 1
ATOM 2303 C C . ALA A 1 320 ? 39.186 36.015 27.468 1.00 39.74 318 ALA A C 1
ATOM 2304 O O . ALA A 1 320 ? 38.782 35.296 28.353 1.00 36.97 318 ALA A O 1
ATOM 2306 N N . LEU A 1 321 ? 39.457 35.604 26.252 1.00 40.94 319 LEU A N 1
ATOM 2307 C CA . LEU A 1 321 ? 39.231 34.246 25.797 1.00 44.46 319 LEU A CA 1
ATOM 2308 C C . LEU A 1 321 ? 39.258 33.156 26.855 1.00 58.37 319 LEU A C 1
ATOM 2309 O O . LEU A 1 321 ? 38.204 32.736 27.400 1.00 57.71 319 LEU A O 1
ATOM 2314 N N . PRO A 1 322 ? 40.457 32.650 27.162 1.00 62.85 320 PRO A N 1
ATOM 2315 C CA . PRO A 1 322 ? 40.636 31.585 28.169 1.00 58.10 320 PRO A CA 1
ATOM 2316 C C . PRO A 1 322 ? 39.582 31.727 29.241 1.00 61.72 320 PRO A C 1
ATOM 2317 O O . PRO A 1 322 ? 38.654 30.924 29.469 1.00 54.95 320 PRO A O 1
ATOM 2321 N N . THR A 1 323 ? 39.721 32.858 29.892 1.00 59.73 321 THR A N 1
ATOM 2322 C CA . THR A 1 323 ? 38.898 33.333 30.963 1.00 53.32 321 THR A CA 1
ATOM 2323 C C . THR A 1 323 ? 37.420 33.007 30.722 1.00 52.08 321 THR A C 1
ATOM 2324 O O . THR A 1 323 ? 36.736 32.409 31.603 1.00 51.90 321 THR A O 1
ATOM 2328 N N . VAL A 1 324 ? 36.922 33.400 29.527 1.00 46.85 322 VAL A N 1
ATOM 2329 C CA . VAL A 1 324 ? 35.506 33.235 29.149 1.00 44.09 322 VAL A CA 1
ATOM 2330 C C . VAL A 1 324 ? 35.203 31.800 28.843 1.00 59.10 322 VAL A C 1
ATOM 2331 O O . VAL A 1 324 ? 34.161 31.271 29.209 1.00 59.05 322 VAL A O 1
ATOM 2335 N N . GLN A 1 325 ? 36.132 31.162 28.172 1.00 61.11 323 GLN A N 1
ATOM 2336 C CA . GLN A 1 325 ? 35.947 29.781 27.812 1.00 64.69 323 GLN A CA 1
ATOM 2337 C C . GLN A 1 325 ? 35.592 29.046 29.058 1.00 71.73 323 GLN A C 1
ATOM 2338 O O . GLN A 1 325 ? 34.538 28.446 29.116 1.00 67.47 323 GLN A O 1
ATOM 2344 N N . SER A 1 326 ? 36.403 29.295 30.084 1.00 76.17 324 SER A N 1
ATOM 2345 C CA . SER A 1 326 ? 36.250 28.651 31.391 1.00 78.50 324 SER A CA 1
ATOM 2346 C C . SER A 1 326 ? 34.865 28.913 31.965 1.00 77.72 324 SER A C 1
ATOM 2347 O O . SER A 1 326 ? 34.186 28.020 32.423 1.00 81.48 324 SER A O 1
ATOM 2350 N N . LEU A 1 327 ? 34.432 30.168 31.938 1.00 66.51 325 LEU A N 1
ATOM 2351 C CA . LEU A 1 327 ? 33.107 30.468 32.456 1.00 63.33 325 LEU A CA 1
ATOM 2352 C C . LEU A 1 327 ? 32.070 29.817 31.581 1.00 72.84 325 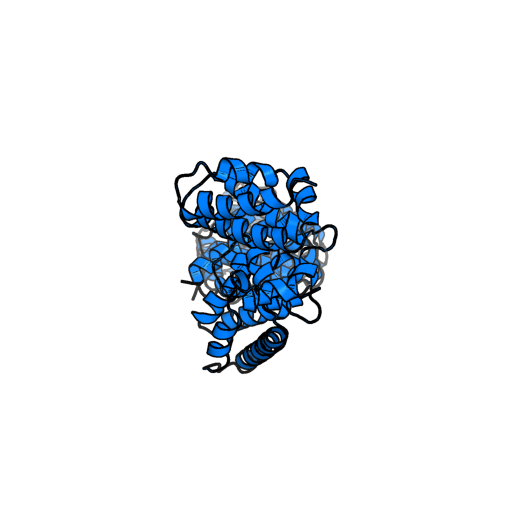LEU A C 1
ATOM 2353 O O . LEU A 1 327 ? 31.281 29.035 32.050 1.00 70.02 325 LEU A O 1
ATOM 2358 N N . SER A 1 328 ? 32.145 30.110 30.290 1.00 80.18 326 SER A N 1
ATOM 2359 C CA . SER A 1 328 ? 31.214 29.616 29.273 1.00 88.48 326 SER A CA 1
ATOM 2360 C C . SER A 1 328 ? 30.565 28.296 29.634 1.00 103.90 326 SER A C 1
ATOM 2361 O O . SER A 1 328 ? 29.395 28.032 29.310 1.00 114.27 326 SER A O 1
ATOM 2364 N N . GLU A 1 329 ? 31.357 27.458 30.269 1.00 95.77 327 GLU A N 1
ATOM 2365 C CA . GLU A 1 329 ? 30.939 26.154 30.729 1.00 95.85 327 GLU A CA 1
ATOM 2366 C C . GLU A 1 329 ? 30.910 26.130 32.244 1.00 97.22 327 GLU A C 1
ATOM 2367 O O . GLU A 1 329 ? 31.931 26.078 32.899 1.00 101.89 327 GLU A O 1
ATOM 2373 N N . ARG A 1 330 ? 29.720 26.193 32.807 1.00 87.75 328 ARG A N 1
ATOM 2374 C CA . ARG A 1 330 ? 29.612 26.205 34.241 1.00 85.99 328 ARG A CA 1
ATOM 2375 C C . ARG A 1 330 ? 28.201 26.203 34.778 1.00 112.32 328 ARG A C 1
ATOM 2376 O O . ARG A 1 330 ? 27.225 25.886 34.102 1.00 112.25 328 ARG A O 1
ATOM 2384 N N . LYS A 1 331 ? 28.169 26.570 36.061 1.00 127.85 329 LYS A N 1
ATOM 2385 C CA . LYS A 1 331 ? 26.997 26.679 36.910 1.00 133.93 329 LYS A CA 1
ATOM 2386 C C . LYS A 1 331 ? 26.378 28.074 36.850 1.00 138.36 329 LYS A C 1
ATOM 2387 O O . LYS A 1 331 ? 26.808 29.019 37.540 1.00 140.00 329 LYS A O 1
ATOM 2393 N N . TYR A 1 332 ? 25.366 28.198 36.019 1.00 121.53 330 TYR A N 1
ATOM 2394 C CA . TYR A 1 332 ? 24.699 29.453 35.898 1.00 117.63 330 TYR A CA 1
ATOM 2395 C C . TYR A 1 332 ? 23.231 29.254 35.991 1.00 132.16 330 TYR A C 1
ATOM 2396 O O . TYR A 1 332 ? 22.513 29.445 35.020 1.00 140.00 330 TYR A O 1
ATOM 2405 N N . SER A 1 333 ? 22.765 28.896 37.167 1.00 128.66 331 SER A N 1
ATOM 2406 C CA . SER A 1 333 ? 21.345 28.718 37.349 1.00 130.82 331 SER A CA 1
ATOM 2407 C C . SER A 1 333 ? 20.561 29.797 36.601 1.00 128.02 331 SER A C 1
ATOM 2408 O O . SER A 1 333 ? 19.469 29.541 36.080 1.00 129.34 331 SER A O 1
ATOM 2411 N N . ASP A 1 334 ? 21.156 31.004 36.543 1.00 114.92 332 ASP A N 1
ATOM 2412 C CA . ASP A 1 334 ? 20.621 32.165 35.840 1.00 107.76 332 ASP A CA 1
ATOM 2413 C C . ASP A 1 334 ? 20.923 32.114 34.335 1.00 100.49 332 ASP A C 1
ATOM 2414 O O . ASP A 1 334 ? 21.875 32.723 33.847 1.00 97.67 332 ASP A O 1
ATOM 2419 N N . GLU A 1 335 ? 20.112 31.351 33.603 1.00 90.68 333 GLU A N 1
ATOM 2420 C CA . GLU A 1 335 ? 20.284 31.203 32.167 1.00 89.93 333 GLU A CA 1
ATOM 2421 C C . GLU A 1 335 ? 21.016 32.371 31.535 1.00 93.05 333 GLU A C 1
ATOM 2422 O O . GLU A 1 335 ? 22.250 32.353 31.396 1.00 96.44 333 GLU A O 1
ATOM 2428 N N . GLU A 1 336 ? 20.238 33.401 31.165 1.00 85.48 334 GLU A N 1
ATOM 2429 C CA . GLU A 1 336 ? 20.774 34.627 30.581 1.00 86.07 334 GLU A CA 1
ATOM 2430 C C . GLU A 1 336 ? 22.282 34.781 30.867 1.00 80.81 334 GLU A C 1
ATOM 2431 O O . GLU A 1 336 ? 23.062 35.138 29.967 1.00 80.96 334 GLU A O 1
ATOM 2437 N N . LEU A 1 337 ? 22.690 34.508 32.134 1.00 58.74 335 LEU A N 1
ATOM 2438 C CA . LEU A 1 337 ? 24.086 34.554 32.505 1.00 47.23 335 LEU A CA 1
ATOM 2439 C C . LEU A 1 337 ? 24.908 33.758 31.536 1.00 66.01 335 LEU A C 1
ATOM 2440 O O . LEU A 1 337 ? 25.872 34.283 30.989 1.00 71.67 335 LEU A O 1
ATOM 2445 N N . ARG A 1 338 ? 24.567 32.467 31.379 1.00 70.40 336 ARG A N 1
ATOM 2446 C CA . ARG A 1 338 ? 25.311 31.604 30.457 1.00 74.34 336 ARG A CA 1
ATOM 2447 C C . ARG A 1 338 ? 25.270 32.198 29.107 1.00 68.70 336 ARG A C 1
ATOM 2448 O O . ARG A 1 338 ? 26.279 32.298 28.407 1.00 71.84 336 ARG A O 1
ATOM 2456 N N . GLN A 1 339 ? 24.055 32.548 28.752 1.00 55.28 337 GLN A N 1
ATOM 2457 C CA . GLN A 1 339 ? 23.819 33.167 27.497 1.00 57.60 337 GLN A CA 1
ATOM 2458 C C . GLN A 1 339 ? 24.855 34.202 27.269 1.00 61.74 337 GLN A C 1
ATOM 2459 O O . GLN A 1 339 ? 25.790 33.997 26.511 1.00 67.31 337 GLN A O 1
ATOM 2465 N N . ASP A 1 340 ? 24.702 35.314 27.968 1.00 55.36 338 ASP A N 1
ATOM 2466 C CA . ASP A 1 340 ? 25.660 36.376 27.837 1.00 54.39 338 ASP A CA 1
ATOM 2467 C C . ASP A 1 340 ? 27.049 35.824 27.726 1.00 50.55 338 ASP A C 1
ATOM 2468 O O . ASP A 1 340 ? 27.744 36.096 26.752 1.00 50.57 338 ASP A O 1
ATOM 2473 N N . ILE A 1 341 ? 27.434 34.995 28.683 1.00 40.57 339 ILE A N 1
ATOM 2474 C CA . ILE A 1 341 ? 28.736 34.375 28.598 1.00 38.76 339 ILE A CA 1
ATOM 2475 C C . ILE A 1 341 ? 28.939 33.687 27.258 1.00 50.49 339 ILE A C 1
ATOM 2476 O O . ILE A 1 341 ? 29.893 33.961 26.541 1.00 44.11 339 ILE A O 1
ATOM 2481 N N . SER A 1 342 ? 28.031 32.784 26.911 1.00 60.08 340 SER A N 1
ATOM 2482 C CA . SER A 1 342 ? 28.124 32.116 25.627 1.00 65.63 340 SER A CA 1
ATOM 2483 C C . SER A 1 342 ? 28.358 33.123 24.514 1.00 70.34 340 SER A C 1
ATOM 2484 O O . SER A 1 342 ? 29.243 32.967 23.676 1.00 75.45 340 SER A O 1
ATOM 2487 N N . ASN A 1 343 ? 27.548 34.176 24.527 1.00 63.36 341 ASN A N 1
ATOM 2488 C CA . ASN A 1 343 ? 27.634 35.261 23.555 1.00 59.09 341 ASN A CA 1
ATOM 2489 C C . ASN A 1 343 ? 29.002 35.914 23.509 1.00 51.70 341 ASN A C 1
ATOM 2490 O O . ASN A 1 343 ? 29.550 36.133 22.432 1.00 41.26 341 ASN A O 1
ATOM 2495 N N . LEU A 1 344 ? 29.533 36.270 24.682 1.00 46.39 342 LEU A N 1
ATOM 2496 C CA . LEU A 1 344 ? 30.841 36.880 24.726 1.00 44.01 342 LEU A CA 1
ATOM 2497 C C . LEU A 1 344 ? 31.784 35.950 24.009 1.00 61.05 342 LEU A C 1
ATOM 2498 O O . LEU A 1 344 ? 32.497 36.343 23.079 1.00 59.91 342 LEU A O 1
ATOM 2503 N N . LYS A 1 345 ? 31.728 34.689 24.451 1.00 61.87 343 LYS A N 1
ATOM 2504 C CA . LYS A 1 345 ? 32.528 33.625 23.877 1.00 63.24 343 LYS A CA 1
ATOM 2505 C C . LYS 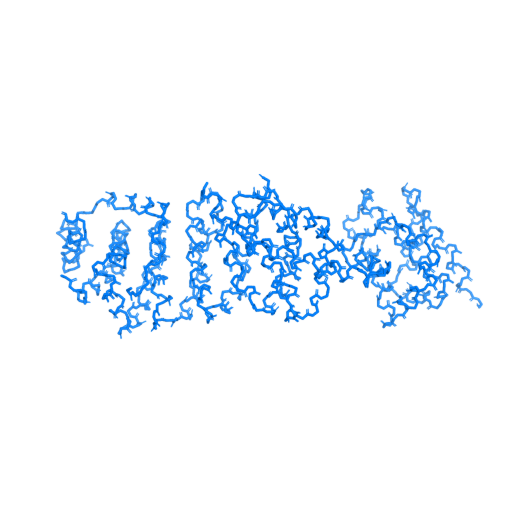A 1 345 ? 32.652 33.805 22.364 1.00 67.50 343 LYS A C 1
ATOM 2506 O O . LYS A 1 345 ? 33.752 34.060 21.830 1.00 72.24 343 LYS A O 1
ATOM 2512 N N . GLU A 1 346 ? 31.513 33.700 21.686 1.00 50.55 344 GLU A N 1
ATOM 2513 C CA . GLU A 1 346 ? 31.513 33.851 20.273 1.00 48.00 344 GLU A CA 1
ATOM 2514 C C . GLU A 1 346 ? 32.307 35.070 19.835 1.00 52.09 344 GLU A C 1
ATOM 2515 O O . GLU A 1 346 ? 33.353 34.913 19.216 1.00 63.70 344 GLU A O 1
ATOM 2521 N N . ILE A 1 347 ? 31.867 36.278 20.200 1.00 42.22 345 ILE A N 1
ATOM 2522 C CA . ILE A 1 347 ? 32.602 37.489 19.801 1.00 47.00 345 ILE A CA 1
ATOM 2523 C C . ILE A 1 347 ? 34.083 37.286 19.779 1.00 64.07 345 ILE A C 1
ATOM 2524 O O . ILE A 1 347 ? 34.731 37.416 18.725 1.00 69.49 345 ILE A O 1
ATOM 2529 N N . LEU A 1 348 ? 34.615 37.046 20.988 1.00 52.48 346 LEU A N 1
ATOM 2530 C CA . LEU A 1 348 ? 36.027 36.808 21.173 1.00 44.73 346 LEU A CA 1
ATOM 2531 C C . LEU A 1 348 ? 36.514 35.815 20.133 1.00 58.58 346 LEU A C 1
ATOM 2532 O O . LEU A 1 348 ? 37.151 36.201 19.147 1.00 61.66 346 LEU A O 1
ATOM 2537 N N . GLU A 1 349 ? 36.164 34.543 20.295 1.00 48.52 347 GLU A N 1
ATOM 2538 C CA . GLU A 1 349 ? 36.523 33.579 19.288 1.00 48.31 347 GLU A CA 1
ATOM 2539 C C . GLU A 1 349 ? 36.649 34.188 17.884 1.00 49.68 347 GLU A C 1
ATOM 2540 O O . GLU A 1 349 ? 37.734 34.344 17.378 1.00 63.10 347 GLU A O 1
ATOM 2546 N N . ASN A 1 350 ? 35.558 34.536 17.218 1.00 36.25 348 ASN A N 1
ATOM 2547 C CA . ASN A 1 350 ? 35.708 35.137 15.876 1.00 41.70 348 ASN A CA 1
ATOM 2548 C C . ASN A 1 350 ? 36.828 36.151 15.839 1.00 48.95 348 ASN A C 1
ATOM 2549 O O . ASN A 1 350 ? 37.941 35.831 15.475 1.00 54.00 348 ASN A O 1
ATOM 2554 N N . GLU A 1 351 ? 36.593 37.364 16.269 1.00 46.49 349 GLU A N 1
ATOM 2555 C CA . GLU A 1 351 ? 37.718 38.291 16.248 1.00 48.79 349 GLU A CA 1
ATOM 2556 C C . GLU A 1 351 ? 39.063 37.583 16.321 1.00 47.18 349 GLU A C 1
ATOM 2557 O O . GLU A 1 351 ? 39.984 37.918 15.611 1.00 49.11 349 GLU A O 1
ATOM 2563 N N . TYR A 1 352 ? 39.180 36.640 17.224 1.00 47.34 350 TYR A N 1
ATOM 2564 C CA . TYR A 1 352 ? 40.405 35.915 17.367 1.00 49.51 350 TYR A CA 1
ATOM 2565 C C . TYR A 1 352 ? 40.884 35.442 16.025 1.00 51.46 350 TYR A C 1
ATOM 2566 O O . TYR A 1 352 ? 41.902 35.874 15.546 1.00 51.33 350 TYR A O 1
ATOM 2575 N N . GLN A 1 353 ? 40.163 34.523 15.417 1.00 50.76 351 GLN A N 1
ATOM 2576 C CA . GLN A 1 353 ? 40.609 34.066 14.109 1.00 57.40 351 GLN A CA 1
ATOM 2577 C C . GLN A 1 353 ? 41.240 35.197 13.281 1.00 55.64 351 GLN A C 1
ATOM 2578 O O . GLN A 1 353 ? 42.420 35.123 12.875 1.00 61.42 351 GLN A O 1
ATOM 2584 N N . GLU A 1 354 ? 40.473 36.278 13.078 1.00 43.50 352 GLU A N 1
ATOM 2585 C CA . GLU A 1 354 ? 40.948 37.430 12.323 1.00 48.30 352 GLU A CA 1
ATOM 2586 C C . GLU A 1 354 ? 42.206 38.110 12.881 1.00 53.60 352 GLU A C 1
ATOM 2587 O O . GLU A 1 354 ? 42.553 39.252 12.520 1.00 49.66 352 GLU A O 1
ATOM 2593 N N . LEU A 1 355 ? 42.893 37.358 13.753 1.00 55.56 353 LEU A N 1
ATOM 2594 C CA . LEU A 1 355 ? 44.116 37.772 14.411 1.00 57.17 353 LEU A CA 1
ATOM 2595 C C . LEU A 1 355 ? 45.362 37.349 13.664 1.00 74.67 353 LEU A C 1
ATOM 2596 O O . LEU A 1 355 ? 45.616 36.151 13.461 1.00 82.64 353 LEU A O 1
ATOM 2601 N N . THR A 1 356 ? 46.127 38.390 13.295 1.00 68.60 354 THR A N 1
ATOM 2602 C CA . THR A 1 356 ? 47.408 38.352 12.608 1.00 65.00 354 THR A CA 1
ATOM 2603 C C . THR A 1 356 ? 48.490 38.538 13.673 1.00 67.65 354 THR A C 1
ATOM 2604 O O . THR A 1 356 ? 48.225 39.126 14.712 1.00 69.97 354 THR A O 1
ATOM 2608 N N . SER A 1 357 ? 49.700 38.053 13.457 1.00 62.04 355 SER A N 1
ATOM 2609 C CA . SER A 1 357 ? 50.727 38.250 14.469 1.00 54.50 355 SER A CA 1
ATOM 2610 C C . SER A 1 357 ? 51.021 39.730 14.697 1.00 51.37 355 SER A C 1
ATOM 2611 O O . SER A 1 357 ? 51.427 40.152 15.764 1.00 55.25 355 SER A O 1
ATOM 2614 N N . PHE A 1 358 ? 50.813 40.522 13.667 1.00 45.14 356 PHE A N 1
ATOM 2615 C CA . PHE A 1 358 ? 51.068 41.936 13.734 1.00 39.46 356 PHE A CA 1
ATOM 2616 C C . PHE A 1 358 ? 50.288 42.553 14.830 1.00 44.55 356 PHE A C 1
ATOM 2617 O O . PHE A 1 358 ? 50.767 43.408 15.556 1.00 41.51 356 PHE A O 1
ATOM 2625 N N . ASP A 1 359 ? 49.042 42.173 14.895 1.00 41.70 357 ASP A N 1
ATOM 2626 C CA . ASP A 1 359 ? 48.235 42.754 15.917 1.00 44.88 357 ASP A CA 1
ATOM 2627 C C . ASP A 1 359 ? 49.001 42.656 17.203 1.00 47.74 357 ASP A C 1
ATOM 2628 O O . ASP A 1 359 ? 49.306 43.663 17.842 1.00 44.49 357 ASP A O 1
ATOM 2633 N N . GLU A 1 360 ? 49.349 41.416 17.536 1.00 45.85 358 GLU A N 1
ATOM 2634 C CA . GLU A 1 360 ? 50.132 41.176 18.719 1.00 44.55 358 GLU A CA 1
ATOM 2635 C C . GLU A 1 360 ? 51.175 42.268 18.771 1.00 48.50 358 GLU A C 1
ATOM 2636 O O . GLU A 1 360 ? 51.354 42.933 19.787 1.00 52.55 358 GLU A O 1
ATOM 2642 N N . TYR A 1 361 ? 51.841 42.475 17.636 1.00 40.44 359 TYR A N 1
ATOM 2643 C CA . TYR A 1 361 ? 52.859 43.497 17.595 1.00 45.27 359 TYR A CA 1
ATOM 2644 C C . TYR A 1 361 ? 52.356 44.785 18.150 1.00 57.78 359 TYR A C 1
ATOM 2645 O O . TYR A 1 361 ? 52.860 45.326 19.133 1.00 64.90 359 TYR A O 1
ATOM 2654 N N . VAL A 1 362 ? 51.360 45.302 17.491 1.00 48.92 360 VAL A N 1
ATOM 2655 C CA . VAL A 1 362 ? 50.800 46.520 17.959 1.00 46.46 360 VAL A CA 1
ATOM 2656 C C . VAL A 1 362 ? 50.535 46.416 19.446 1.00 59.35 360 VAL A C 1
ATOM 2657 O O . VAL A 1 362 ? 51.235 47.035 20.239 1.00 67.90 360 VAL A O 1
ATOM 2661 N N . ALA A 1 363 ? 49.599 45.546 19.844 1.00 52.98 361 ALA A N 1
ATOM 2662 C CA . ALA A 1 363 ? 49.337 45.354 21.266 1.00 47.58 361 ALA A CA 1
ATOM 2663 C C . ALA A 1 363 ? 50.562 45.708 22.108 1.00 54.21 361 ALA A C 1
ATOM 2664 O O . ALA A 1 363 ? 50.537 46.676 22.854 1.00 56.70 361 ALA A O 1
ATOM 2666 N N . GLU A 1 364 ? 51.663 44.968 21.972 1.00 51.68 362 GLU A N 1
ATOM 2667 C CA . GLU A 1 364 ? 52.853 45.351 22.723 1.00 50.51 362 GLU A CA 1
ATOM 2668 C C . GLU A 1 364 ? 53.252 46.801 22.467 1.00 53.21 362 GLU A C 1
ATOM 2669 O O . GLU A 1 364 ? 53.440 47.577 23.404 1.00 56.00 362 GLU A O 1
ATOM 2675 N N . LEU A 1 365 ? 53.433 47.169 21.199 1.00 39.25 363 LEU A N 1
ATOM 2676 C CA . LEU A 1 365 ? 53.814 48.541 20.919 1.00 40.14 363 LEU A CA 1
ATOM 2677 C C . LEU A 1 365 ? 52.886 49.521 21.616 1.00 56.22 363 LEU A C 1
ATOM 2678 O O . LEU A 1 365 ? 53.304 50.298 22.467 1.00 56.36 363 LEU A O 1
ATOM 2683 N N . ASP A 1 366 ? 51.608 49.484 21.235 1.00 58.23 364 ASP A N 1
ATOM 2684 C CA . ASP A 1 366 ? 50.604 50.339 21.836 1.00 58.36 364 ASP A CA 1
ATOM 2685 C C . ASP A 1 366 ? 50.816 50.447 23.331 1.00 69.47 364 ASP A C 1
ATOM 2686 O O . ASP A 1 366 ? 51.245 51.496 23.831 1.00 74.31 364 ASP A O 1
ATOM 2691 N N . SER A 1 367 ? 50.498 49.317 24.010 1.00 58.50 365 SER A N 1
ATOM 2692 C CA . SER A 1 367 ? 50.593 49.113 25.458 1.00 53.95 365 SER A CA 1
ATOM 2693 C C . SER A 1 367 ? 51.971 49.395 26.051 1.00 53.46 365 SER A C 1
ATOM 2694 O O . SER A 1 367 ? 52.141 49.357 27.263 1.00 49.02 365 SER A O 1
ATOM 2697 N N . LYS A 1 368 ? 52.973 49.641 25.201 1.00 56.94 366 LYS A N 1
ATOM 2698 C CA . LYS A 1 368 ? 54.321 49.986 25.660 1.00 57.44 366 LYS A CA 1
ATOM 2699 C C . LYS A 1 368 ? 55.058 48.868 26.377 1.00 63.76 366 LYS A C 1
ATOM 2700 O O . LYS A 1 368 ? 55.909 49.129 27.249 1.00 65.30 366 LYS A O 1
ATOM 2706 N N . LEU A 1 369 ? 54.722 47.633 25.996 1.00 65.45 367 LEU A N 1
ATOM 2707 C CA . LEU A 1 369 ? 55.280 46.430 26.605 1.00 69.00 367 LEU A CA 1
ATOM 2708 C C . LEU A 1 369 ? 55.925 45.442 25.596 1.00 75.17 367 LEU A C 1
ATOM 2709 O O . LEU A 1 369 ? 55.379 44.358 25.349 1.00 78.34 367 LEU A O 1
ATOM 2714 N N . LEU A 1 370 ? 57.091 45.812 25.035 1.00 61.30 368 LEU A N 1
ATOM 2715 C CA . LEU A 1 370 ? 57.782 44.944 24.095 1.00 55.33 368 LEU A CA 1
ATOM 2716 C C . LEU A 1 370 ? 58.312 43.698 24.761 1.00 65.43 368 LEU A C 1
ATOM 2717 O O . LEU A 1 370 ? 58.882 43.741 25.846 1.00 67.82 368 LEU A O 1
ATOM 2722 N N . CYS A 1 371 ? 58.100 42.576 24.114 1.00 72.45 369 CYS A N 1
ATOM 2723 C CA . CYS A 1 371 ? 58.536 41.334 24.674 1.00 76.34 369 CYS A CA 1
ATOM 2724 C C . CYS A 1 371 ? 59.544 40.649 23.819 1.00 77.75 369 CYS A C 1
ATOM 2725 O O . CYS A 1 371 ? 60.333 41.235 23.087 1.00 79.86 369 CYS A O 1
ATOM 2728 N N . TRP A 1 372 ? 59.490 39.368 23.968 1.00 70.73 370 TRP A N 1
ATOM 2729 C CA . TRP A 1 372 ? 60.251 38.435 23.215 1.00 71.53 370 TRP A CA 1
ATOM 2730 C C . TRP A 1 372 ? 59.298 37.384 22.821 1.00 78.41 370 TRP A C 1
ATOM 2731 O O . TRP A 1 372 ? 58.935 36.506 23.618 1.00 88.98 370 TRP A O 1
ATOM 2742 N N . SER A 1 373 ? 58.896 37.459 21.606 1.00 60.22 371 SER A N 1
ATOM 2743 C CA . SER A 1 373 ? 57.959 36.559 21.120 1.00 54.99 371 SER A CA 1
ATOM 2744 C C . SER A 1 373 ? 58.208 36.260 19.696 1.00 53.83 371 SER A C 1
ATOM 2745 O O . SER A 1 373 ? 58.573 37.139 18.948 1.00 43.16 371 SER A O 1
ATOM 2748 N N . PRO A 1 374 ? 58.105 34.983 19.351 1.00 55.44 372 PRO A N 1
ATOM 2749 C CA . PRO A 1 374 ? 58.311 34.518 17.982 1.00 50.68 372 PRO A CA 1
ATOM 2750 C C . PRO A 1 374 ? 58.330 35.639 16.922 1.00 63.32 372 PRO A C 1
ATOM 2751 O O . PRO A 1 374 ? 59.396 35.931 16.379 1.00 57.99 372 PRO A O 1
ATOM 2755 N N . PRO A 1 375 ? 57.145 36.262 16.613 1.00 77.63 373 PRO A N 1
ATOM 2756 C CA . PRO A 1 375 ? 57.064 37.332 15.601 1.00 76.94 373 PRO A CA 1
ATOM 2757 C C . PRO A 1 375 ? 58.283 38.282 15.591 1.00 60.16 373 PRO A C 1
ATOM 2758 O O . PRO A 1 375 ? 58.799 38.675 14.541 1.00 37.62 373 PRO A O 1
ATOM 2762 N N . HIS A 1 376 ? 58.726 38.670 16.779 1.00 58.69 374 HIS A N 1
ATOM 2763 C CA . HIS A 1 376 ? 59.860 39.545 16.912 1.00 57.65 374 HIS A CA 1
ATOM 2764 C C . HIS A 1 376 ? 61.036 39.064 16.114 1.00 59.42 374 HIS A C 1
ATOM 2765 O O . HIS A 1 376 ? 61.590 39.802 15.309 1.00 56.21 374 HIS A O 1
ATOM 2772 N N . VAL A 1 377 ? 61.410 37.812 16.371 1.00 64.69 375 VAL A N 1
ATOM 2773 C CA . VAL A 1 377 ? 62.520 37.157 15.714 1.00 69.36 375 VAL A CA 1
ATOM 2774 C C . VAL A 1 377 ? 62.075 36.380 14.489 1.00 76.48 375 VAL A C 1
ATOM 2775 O O . VAL A 1 377 ? 62.735 35.433 14.055 1.00 85.77 375 VAL A O 1
ATOM 2779 N N . ASP A 1 378 ? 60.956 36.796 13.920 1.00 66.53 376 ASP A N 1
ATOM 2780 C CA . ASP A 1 378 ? 60.467 36.125 12.745 1.00 68.80 376 ASP A CA 1
ATOM 2781 C C . ASP A 1 378 ? 60.563 36.979 11.486 1.00 75.52 376 ASP A C 1
ATOM 2782 O O . ASP A 1 378 ? 59.619 37.699 11.117 1.00 69.39 376 ASP A O 1
ATOM 2787 N N . ASN A 1 379 ? 61.702 36.856 10.778 1.00 73.68 377 ASN A N 1
ATOM 2788 C CA . ASN A 1 379 ? 61.905 37.602 9.548 1.00 69.88 377 ASN A CA 1
ATOM 2789 C C . ASN A 1 379 ? 60.684 37.543 8.738 1.00 59.19 377 ASN A C 1
ATOM 2790 O O . ASN A 1 379 ? 60.372 38.500 8.069 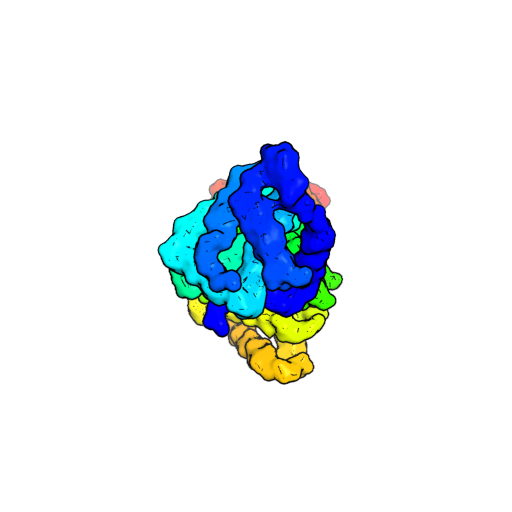1.00 61.92 377 ASN A O 1
ATOM 2795 N N . GLY A 1 380 ? 59.991 36.413 8.850 1.00 51.79 378 GLY A N 1
ATOM 2796 C CA . GLY A 1 380 ? 58.711 36.219 8.213 1.00 56.86 378 GLY A CA 1
ATOM 2797 C C . GLY A 1 380 ? 57.711 37.223 8.774 1.00 56.88 378 GLY A C 1
ATOM 2798 O O . GLY A 1 380 ? 57.096 38.000 8.049 1.00 50.83 378 GLY A O 1
ATOM 2799 N N . PHE A 1 381 ? 57.586 37.257 10.074 1.00 54.97 379 PHE A N 1
ATOM 2800 C CA . PHE A 1 381 ? 56.684 38.249 10.581 1.00 54.33 379 PHE A CA 1
ATOM 2801 C C . PHE A 1 381 ? 57.095 39.575 9.966 1.00 58.40 379 PHE A C 1
ATOM 2802 O O . PHE A 1 381 ? 56.267 40.304 9.433 1.00 60.72 379 PHE A O 1
ATOM 2810 N N . TRP A 1 382 ? 58.397 39.865 10.041 1.00 48.70 380 TRP A N 1
ATOM 2811 C CA . TRP A 1 382 ? 58.952 41.097 9.493 1.00 48.41 380 TRP A CA 1
ATOM 2812 C C . TRP A 1 382 ? 58.733 41.224 8.005 1.00 62.67 380 TRP A C 1
ATOM 2813 O O . TRP A 1 382 ? 58.342 42.265 7.502 1.00 64.35 380 TRP A O 1
ATOM 2824 N N . SER A 1 383 ? 58.995 40.135 7.315 1.00 66.84 381 SER A N 1
ATOM 2825 C CA . SER A 1 383 ? 58.875 40.033 5.874 1.00 72.57 381 SER A CA 1
ATOM 2826 C C . SER A 1 383 ? 57.486 40.315 5.313 1.00 84.72 381 SER A C 1
ATOM 2827 O O . SER A 1 383 ? 57.333 40.497 4.101 1.00 84.71 381 SER A O 1
ATOM 2830 N N . ASP A 1 384 ? 56.470 40.348 6.177 1.00 89.51 382 ASP A N 1
ATOM 2831 C CA . ASP A 1 384 ? 55.101 40.593 5.723 1.00 93.69 382 ASP A CA 1
ATOM 2832 C C . ASP A 1 384 ? 54.450 41.845 6.335 1.00 108.86 382 ASP A C 1
ATOM 2833 O O . ASP A 1 384 ? 53.557 42.487 5.739 1.00 117.43 382 ASP A O 1
ATOM 2838 N N . ASN A 1 385 ? 54.881 42.179 7.533 1.00 92.31 383 ASN A N 1
ATOM 2839 C CA . ASN A 1 385 ? 54.291 43.279 8.226 1.00 82.51 383 ASN A CA 1
ATOM 2840 C C . ASN A 1 385 ? 55.102 44.559 8.160 1.00 75.19 383 ASN A C 1
ATOM 2841 O O . ASN A 1 385 ? 54.755 45.562 8.796 1.00 73.44 383 ASN A O 1
ATOM 2846 N N . ILE A 1 386 ? 56.176 44.530 7.361 1.00 65.27 384 ILE A N 1
ATOM 2847 C CA . ILE A 1 386 ? 57.055 45.688 7.200 1.00 63.72 384 ILE A CA 1
ATOM 2848 C C . ILE A 1 386 ? 56.325 46.910 6.676 1.00 68.24 384 ILE A C 1
ATOM 2849 O O . ILE A 1 386 ? 56.306 47.996 7.274 1.00 63.31 384 ILE A O 1
ATOM 2854 N N . ASP A 1 387 ? 55.753 46.751 5.527 1.00 64.07 385 ASP A N 1
ATOM 2855 C CA . ASP A 1 387 ? 55.068 47.851 4.974 1.00 65.32 385 ASP A CA 1
ATOM 2856 C C . ASP A 1 387 ? 54.343 48.590 6.034 1.00 55.67 385 ASP A C 1
ATOM 2857 O O . ASP A 1 387 ? 54.456 49.803 6.139 1.00 45.82 385 ASP A O 1
ATOM 2862 N N . GLU A 1 388 ? 53.630 47.816 6.849 1.00 53.89 386 GLU A N 1
ATOM 2863 C CA . GLU A 1 388 ? 52.837 48.353 7.954 1.00 47.56 386 GLU A CA 1
ATOM 2864 C C . GLU A 1 388 ? 53.609 49.341 8.797 1.00 53.15 386 GLU A C 1
ATOM 2865 O O . GLU A 1 388 ? 53.022 50.248 9.387 1.00 52.27 386 GLU A O 1
ATOM 2871 N N . PHE A 1 389 ? 54.931 49.175 8.859 1.00 53.17 387 PHE A N 1
ATOM 2872 C CA . PHE A 1 389 ? 55.728 50.109 9.648 1.00 57.02 387 PHE A CA 1
ATOM 2873 C C . PHE A 1 389 ? 55.928 51.383 8.901 1.00 69.96 387 PHE A C 1
ATOM 2874 O O . PHE A 1 389 ? 55.990 52.442 9.500 1.00 69.00 387 PHE A O 1
ATOM 2882 N N . LYS A 1 390 ? 56.046 51.223 7.581 1.00 73.22 388 LYS A N 1
ATOM 2883 C CA . LYS A 1 390 ? 56.185 52.310 6.633 1.00 71.64 388 LYS A CA 1
ATOM 2884 C C . LYS A 1 390 ? 54.807 52.669 6.254 1.00 77.64 388 LYS A C 1
ATOM 2885 O O . LYS A 1 390 ? 54.269 52.191 5.260 1.00 81.93 388 LYS A O 1
ATOM 2891 N N . LYS A 1 391 ? 54.185 53.388 7.121 1.00 79.64 389 LYS A N 1
ATOM 2892 C CA . LYS A 1 391 ? 52.846 53.732 6.858 1.00 85.16 389 LYS A CA 1
ATOM 2893 C C . LYS A 1 391 ? 52.746 55.200 6.640 1.00 91.54 389 LYS A C 1
ATOM 2894 O O . LYS A 1 391 ? 53.444 55.794 5.808 1.00 89.21 389 LYS A O 1
ATOM 2900 N N . ASP A 1 392 ? 51.873 55.768 7.423 1.00 92.79 390 ASP A N 1
ATOM 2901 C CA . ASP A 1 392 ? 51.644 57.167 7.397 1.00 95.42 390 ASP A CA 1
ATOM 2902 C C . ASP A 1 392 ? 52.860 57.792 7.964 1.00 98.98 390 ASP A C 1
ATOM 2903 O O . ASP A 1 392 ? 52.943 58.124 9.146 1.00 98.39 390 ASP A O 1
ATOM 2908 N N . ASN A 1 393 ? 53.836 57.866 7.107 1.00 97.30 391 ASN A N 1
ATOM 2909 C CA . ASN A 1 393 ? 55.069 58.352 7.563 1.00 99.39 391 ASN A CA 1
ATOM 2910 C C . ASN A 1 393 ? 55.535 57.468 8.703 1.00 98.17 391 ASN A C 1
ATOM 2911 O O . ASN A 1 393 ? 55.879 57.926 9.793 1.00 93.81 391 ASN A O 1
ATOM 2916 N N . TYR A 1 394 ? 55.514 56.176 8.426 1.00 91.85 392 TYR A N 1
ATOM 2917 C CA . TYR A 1 394 ? 55.983 55.216 9.365 1.00 90.38 392 TYR A CA 1
ATOM 2918 C C . TYR A 1 394 ? 55.461 55.513 10.752 1.00 88.90 392 TYR A C 1
ATOM 2919 O O . TYR A 1 394 ? 56.156 55.294 11.743 1.00 92.25 392 TYR A O 1
ATOM 2928 N N . LYS A 1 395 ? 54.257 56.052 10.845 1.00 81.67 393 LYS A N 1
ATOM 2929 C CA . LYS A 1 395 ? 53.789 56.389 12.179 1.00 86.12 393 LYS A CA 1
ATOM 2930 C C . LYS A 1 395 ? 54.296 55.386 13.224 1.00 84.47 393 LYS A C 1
ATOM 2931 O O . LYS A 1 395 ? 54.937 55.745 14.238 1.00 78.13 393 LYS A O 1
ATOM 2937 N N . ILE A 1 396 ? 53.963 54.124 12.930 1.00 68.74 394 ILE A N 1
ATOM 2938 C CA . ILE A 1 396 ? 54.287 52.944 13.696 1.00 57.64 394 ILE A CA 1
ATOM 2939 C C . ILE A 1 396 ? 55.748 52.894 14.063 1.00 61.45 394 ILE A C 1
ATOM 2940 O O . ILE A 1 396 ? 56.106 52.643 15.217 1.00 56.18 394 ILE A O 1
ATOM 2945 N N . PHE A 1 397 ? 56.605 53.127 13.070 1.00 62.20 395 PHE A N 1
ATOM 2946 C CA . PHE A 1 397 ? 58.026 53.170 13.328 1.00 60.69 395 PHE A CA 1
ATOM 2947 C C . PHE A 1 397 ? 58.313 54.294 14.316 1.00 68.32 395 PHE A C 1
ATOM 2948 O O . PHE A 1 397 ? 58.859 54.076 15.402 1.00 65.94 395 PHE A O 1
ATOM 2956 N N . ARG A 1 398 ? 57.907 55.505 13.941 1.00 62.05 396 ARG A N 1
ATOM 2957 C CA . ARG A 1 398 ? 58.103 56.644 14.809 1.00 64.15 396 ARG A CA 1
ATOM 2958 C C . ARG A 1 398 ? 57.662 56.309 16.209 1.00 64.92 396 ARG A C 1
ATOM 2959 O O . ARG A 1 398 ? 58.309 56.674 17.205 1.00 55.61 396 ARG A O 1
ATOM 2967 N N . GLN A 1 399 ? 56.530 55.607 16.239 1.00 65.95 397 GLN A N 1
ATOM 2968 C CA . GLN A 1 399 ? 55.911 55.117 17.455 1.00 65.15 397 GLN A CA 1
ATOM 2969 C C . GLN A 1 399 ? 56.918 54.259 18.194 1.00 61.70 397 GLN A C 1
ATOM 2970 O O . GLN A 1 399 ? 57.301 54.501 19.372 1.00 48.00 397 GLN A O 1
ATOM 2976 N N . LEU A 1 400 ? 57.356 53.262 17.429 1.00 60.39 398 LEU A N 1
ATOM 2977 C CA . LEU A 1 400 ? 58.355 52.352 17.864 1.00 59.74 398 LEU A CA 1
ATOM 2978 C C . LEU A 1 400 ? 59.442 53.205 18.470 1.00 58.41 398 LEU A C 1
ATOM 2979 O O . LEU A 1 400 ? 59.707 53.175 19.668 1.00 53.85 398 LEU A O 1
ATOM 2984 N N . ILE A 1 401 ? 60.006 54.043 17.619 1.00 48.09 399 ILE A N 1
ATOM 2985 C CA . ILE A 1 401 ? 61.060 54.935 18.030 1.00 50.13 399 ILE A CA 1
ATOM 2986 C C . ILE A 1 401 ? 60.712 55.702 19.276 1.00 64.53 399 ILE A C 1
ATOM 2987 O O . ILE A 1 401 ? 61.486 55.672 20.237 1.00 63.80 399 ILE A O 1
ATOM 2992 N N . GLU A 1 402 ? 59.566 56.425 19.266 1.00 63.30 400 GLU A N 1
ATOM 2993 C CA . GLU A 1 402 ? 59.262 57.189 20.462 1.00 69.27 400 GLU A CA 1
ATOM 2994 C C . GLU A 1 402 ? 59.515 56.343 21.659 1.00 75.34 400 GLU A C 1
ATOM 2995 O O . GLU A 1 402 ? 60.410 56.596 22.463 1.00 75.57 400 GLU A O 1
ATOM 3001 N N . LEU A 1 403 ? 58.712 55.323 21.764 1.00 69.08 401 LEU A N 1
ATOM 3002 C CA . LEU A 1 403 ? 58.870 54.445 22.877 1.00 69.80 401 LEU A CA 1
ATOM 3003 C C . LEU A 1 403 ? 60.318 54.318 23.333 1.00 60.71 401 LEU A C 1
ATOM 3004 O O . LEU A 1 403 ? 60.651 54.656 24.460 1.00 57.16 401 LEU A O 1
ATOM 3009 N N . LEU A 1 404 ? 61.162 53.766 22.466 1.00 62.89 402 LEU A N 1
ATOM 3010 C CA . LEU A 1 404 ? 62.557 53.551 22.808 1.00 65.53 402 LEU A CA 1
ATOM 3011 C C . LEU A 1 404 ? 63.132 54.756 23.463 1.00 68.97 402 LEU A C 1
ATOM 3012 O O . LEU A 1 404 ? 63.756 54.655 24.529 1.00 61.18 402 LEU A O 1
ATOM 3017 N N . GLN A 1 405 ? 62.915 55.891 22.781 1.00 68.20 403 GLN A N 1
ATOM 3018 C CA . GLN A 1 405 ? 63.356 57.177 23.258 1.00 70.76 403 GLN A CA 1
ATOM 3019 C C . GLN A 1 405 ? 62.909 57.368 24.678 1.00 72.43 403 GLN A C 1
ATOM 3020 O O . GLN A 1 405 ? 63.717 57.568 25.568 1.00 77.35 403 GLN A O 1
ATOM 3026 N N . ALA A 1 406 ? 61.615 57.265 24.900 1.00 66.39 404 ALA A N 1
ATOM 3027 C CA . ALA A 1 406 ? 61.119 57.349 26.251 1.00 72.32 404 ALA A CA 1
ATOM 3028 C C . ALA A 1 406 ? 62.032 56.584 27.249 1.00 76.02 404 ALA A C 1
ATOM 3029 O O . ALA A 1 406 ? 62.834 57.188 27.967 1.00 75.91 404 ALA A O 1
ATOM 3031 N N . LYS A 1 407 ? 61.880 55.248 27.300 1.00 69.67 405 LYS A N 1
ATOM 3032 C CA . LYS A 1 407 ? 62.656 54.407 28.204 1.00 72.02 405 LYS A CA 1
ATOM 3033 C C . LYS A 1 407 ? 64.022 54.992 28.601 1.00 93.94 405 LYS A C 1
ATOM 3034 O O . LYS A 1 407 ? 64.412 54.963 29.763 1.00 95.64 405 LYS A O 1
ATOM 3040 N N . VAL A 1 408 ? 64.730 55.562 27.633 1.00 98.62 406 VAL A N 1
ATOM 3041 C CA . VAL A 1 408 ? 66.035 56.157 27.858 1.00 97.95 406 VAL A CA 1
ATOM 3042 C C . VAL A 1 408 ? 66.030 57.162 29.009 1.00 104.91 406 VAL A C 1
ATOM 3043 O O . VAL A 1 408 ? 66.639 56.937 30.041 1.00 104.62 406 VAL A O 1
ATOM 3047 N N . ARG A 1 409 ? 65.298 58.257 28.815 1.00 107.27 407 ARG A N 1
ATOM 3048 C CA . ARG A 1 409 ? 65.162 59.294 29.813 1.00 113.52 407 ARG A CA 1
ATOM 3049 C C . ARG A 1 409 ? 64.093 58.908 30.802 1.00 123.91 407 ARG A C 1
ATOM 3050 O O . ARG A 1 409 ? 64.354 58.661 31.969 1.00 120.83 407 ARG A O 1
ATOM 3058 N N . ASN A 1 410 ? 62.873 58.819 30.305 1.00 128.96 408 ASN A N 1
ATOM 3059 C CA . ASN A 1 410 ? 61.763 58.425 31.110 1.00 132.84 408 ASN A CA 1
ATOM 3060 C C . ASN A 1 410 ? 62.259 57.432 32.118 1.00 138.50 408 ASN A C 1
ATOM 3061 O O . ASN A 1 410 ? 62.900 56.441 31.754 1.00 134.08 408 ASN A O 1
ATOM 3066 N N . GLY A 1 411 ? 61.995 57.744 33.381 1.00 139.97 409 GLY A N 1
ATOM 3067 C CA . GLY A 1 411 ? 62.399 56.928 34.509 1.00 140.00 409 GLY A CA 1
ATOM 3068 C C . GLY A 1 411 ? 63.903 56.729 34.568 1.00 140.00 409 GLY A C 1
ATOM 3069 O O . GLY A 1 411 ? 64.547 56.930 35.609 1.00 140.00 409 GLY A O 1
ATOM 3070 N N . ASP A 1 412 ? 64.449 56.321 33.415 1.00 140.00 410 ASP A N 1
ATOM 3071 C CA . ASP A 1 412 ? 65.839 55.997 33.241 1.00 140.00 410 ASP A CA 1
ATOM 3072 C C . ASP A 1 412 ? 66.226 54.849 34.182 1.00 140.00 410 ASP A C 1
ATOM 3073 O O . ASP A 1 412 ? 66.993 54.976 35.134 1.00 139.98 410 ASP A O 1
ATOM 3078 N N . VAL A 1 413 ? 65.609 53.715 33.918 1.00 140.00 411 VAL A N 1
ATOM 3079 C CA . VAL A 1 413 ? 65.829 52.547 34.725 1.00 140.00 411 VAL A CA 1
ATOM 3080 C C . VAL A 1 413 ? 66.331 51.398 33.896 1.00 140.00 411 VAL A C 1
ATOM 3081 O O . VAL A 1 413 ? 65.976 51.245 32.722 1.00 140.00 411 VAL A O 1
ATOM 3085 N N . ASN A 1 414 ? 67.172 50.588 34.515 1.00 140.00 412 ASN A N 1
ATOM 3086 C CA . ASN A 1 414 ? 67.698 49.412 33.865 1.00 140.00 412 ASN A CA 1
ATOM 3087 C C . ASN A 1 414 ? 67.030 48.144 34.412 1.00 140.00 412 ASN A C 1
ATOM 3088 O O . ASN A 1 414 ? 67.401 47.011 34.098 1.00 140.00 412 ASN A O 1
ATOM 3093 N N . ALA A 1 415 ? 65.996 48.363 35.243 1.00 126.08 413 ALA A N 1
ATOM 3094 C CA . ALA A 1 415 ? 65.223 47.281 35.820 1.00 119.95 413 ALA A CA 1
ATOM 3095 C C . ALA A 1 415 ? 64.699 46.394 34.714 1.00 112.13 413 ALA A C 1
ATOM 3096 O O . ALA A 1 415 ? 63.868 46.792 33.893 1.00 105.30 413 ALA A O 1
ATOM 3098 N N . LYS A 1 416 ? 65.231 45.190 34.663 1.00 111.64 414 LYS A N 1
ATOM 3099 C CA . LYS A 1 416 ? 64.858 44.276 33.624 1.00 113.63 414 LYS A CA 1
ATOM 3100 C C . LYS A 1 416 ? 63.880 44.919 32.668 1.00 117.06 414 LYS A C 1
ATOM 3101 O O . LYS A 1 416 ? 64.243 45.380 31.571 1.00 119.59 414 LYS A O 1
ATOM 3107 N N . GLN A 1 417 ? 62.640 45.041 33.117 1.00 110.57 415 GLN A N 1
ATOM 3108 C CA . GLN A 1 417 ? 61.604 45.660 32.324 1.00 110.80 415 GLN A CA 1
ATOM 3109 C C . GLN A 1 417 ? 62.153 46.825 31.500 1.00 105.50 415 GLN A C 1
ATOM 3110 O O . GLN A 1 417 ? 62.607 46.679 30.360 1.00 106.25 415 GLN A O 1
ATOM 3116 N N . GLU A 1 418 ? 62.134 48.019 32.072 1.00 89.66 416 GLU A N 1
ATOM 3117 C CA . GLU A 1 418 ? 62.629 49.152 31.340 1.00 81.37 416 GLU A CA 1
ATOM 3118 C C . GLU A 1 418 ? 63.736 48.710 30.418 1.00 75.49 416 GLU A C 1
ATOM 3119 O O . GLU A 1 418 ? 63.723 48.963 29.237 1.00 81.45 416 GLU A O 1
ATOM 3125 N N . LYS A 1 419 ? 64.677 47.977 30.970 1.00 59.65 417 LYS A N 1
ATOM 3126 C CA . LYS A 1 419 ? 65.817 47.490 30.216 1.00 65.83 417 LYS A CA 1
ATOM 3127 C C . LYS A 1 419 ? 65.487 46.529 29.053 1.00 76.83 417 LYS A C 1
ATOM 3128 O O . LYS A 1 419 ? 66.278 46.344 28.144 1.00 79.85 417 LYS A O 1
ATOM 3134 N N . ILE A 1 420 ? 64.317 45.923 29.061 1.00 71.88 418 ILE A N 1
ATOM 3135 C CA . ILE A 1 420 ? 63.962 45.011 27.983 1.00 71.37 418 ILE A CA 1
ATOM 3136 C C . ILE A 1 420 ? 63.407 45.743 26.796 1.00 72.37 418 ILE A C 1
ATOM 3137 O O . ILE A 1 420 ? 63.944 45.683 25.689 1.00 78.87 418 ILE A O 1
ATOM 3142 N N . ILE A 1 421 ? 62.299 46.412 27.033 1.00 61.84 419 ILE A N 1
ATOM 3143 C CA . ILE A 1 421 ? 61.656 47.144 25.976 1.00 62.91 419 ILE A CA 1
ATOM 3144 C C . ILE A 1 421 ? 62.673 47.685 24.989 1.00 72.67 419 ILE A C 1
ATOM 3145 O O . ILE A 1 421 ? 62.487 47.610 23.772 1.00 72.27 419 ILE A O 1
ATOM 3150 N N . ILE A 1 422 ? 63.761 48.196 25.554 1.00 66.96 420 ILE A N 1
ATOM 3151 C CA . ILE A 1 422 ? 64.883 48.743 24.809 1.00 65.89 420 ILE A CA 1
ATOM 3152 C C . ILE A 1 422 ? 65.349 47.803 23.713 1.00 65.36 420 ILE A C 1
ATOM 3153 O O . ILE A 1 422 ? 65.142 48.041 22.523 1.00 71.34 420 ILE A O 1
ATOM 3158 N N . GLN A 1 423 ? 66.052 46.770 24.122 1.00 53.05 421 GLN A N 1
ATOM 3159 C CA . GLN A 1 423 ? 66.547 45.817 23.160 1.00 51.16 421 GLN A CA 1
ATOM 3160 C C . GLN A 1 423 ? 65.454 45.444 22.218 1.00 57.48 421 GLN A C 1
ATOM 3161 O O . GLN A 1 423 ? 65.634 45.513 20.999 1.00 58.11 421 GLN A O 1
ATOM 3167 N N . VAL A 1 424 ? 64.353 44.984 22.800 1.00 47.16 422 VAL A N 1
ATOM 3168 C CA . VAL A 1 424 ? 63.279 44.633 21.954 1.00 43.07 422 VAL A CA 1
ATOM 3169 C C . VAL A 1 424 ? 63.128 45.712 20.936 1.00 57.11 422 VAL A C 1
ATOM 3170 O O . VAL A 1 424 ? 63.049 45.464 19.744 1.00 65.30 422 VAL A O 1
ATOM 3174 N N . ALA A 1 425 ? 63.155 46.935 21.404 1.00 55.43 423 ALA A N 1
ATOM 3175 C CA . ALA A 1 425 ? 63.058 48.042 20.500 1.00 54.02 423 ALA A CA 1
ATOM 3176 C C . ALA A 1 425 ? 64.247 48.100 19.555 1.00 51.84 423 ALA A C 1
ATOM 3177 O O . ALA A 1 425 ? 64.070 48.098 18.336 1.00 51.81 423 ALA A O 1
ATOM 3179 N N . LEU A 1 426 ? 65.471 48.127 20.103 1.00 52.16 424 LEU A N 1
ATOM 3180 C CA . LEU A 1 426 ? 66.642 48.149 19.235 1.00 53.22 424 LEU A CA 1
ATOM 3181 C C . LEU A 1 426 ? 66.540 47.052 18.202 1.00 67.87 424 LEU A C 1
ATOM 3182 O O . LEU A 1 426 ? 66.998 47.207 17.072 1.00 70.37 424 LEU A O 1
ATOM 3187 N N . ASN A 1 427 ? 65.919 45.935 18.615 1.00 59.24 425 ASN A N 1
ATOM 3188 C CA . ASN A 1 427 ? 65.689 44.802 17.730 1.00 53.87 425 ASN A CA 1
ATOM 3189 C C . ASN A 1 427 ? 64.704 45.171 16.614 1.00 58.61 425 ASN A C 1
ATOM 3190 O O . ASN A 1 427 ? 65.077 45.260 15.448 1.00 62.15 425 ASN A O 1
ATOM 3195 N N . ASP A 1 428 ? 63.433 45.372 16.960 1.00 47.76 426 ASP A N 1
ATOM 3196 C CA . ASP A 1 428 ? 62.452 45.718 15.941 1.00 47.68 426 ASP A CA 1
ATOM 3197 C C . ASP A 1 428 ? 62.929 46.836 15.074 1.00 66.38 426 ASP A C 1
ATOM 3198 O O . ASP A 1 428 ? 62.760 46.823 13.857 1.00 68.91 426 ASP A O 1
ATOM 3203 N N . ILE A 1 429 ? 63.512 47.814 15.721 1.00 65.78 427 ILE A N 1
ATOM 3204 C CA . ILE A 1 429 ? 64.045 48.915 15.003 1.00 65.15 427 ILE A CA 1
ATOM 3205 C C . ILE A 1 429 ? 64.995 48.384 13.962 1.00 68.08 427 ILE A C 1
ATOM 3206 O O . ILE A 1 429 ? 64.816 48.609 12.770 1.00 72.21 427 ILE A O 1
ATOM 3211 N N . THR A 1 430 ? 66.009 47.641 14.432 1.00 52.94 428 THR A N 1
ATOM 3212 C CA . THR A 1 430 ? 66.990 47.044 13.531 1.00 48.27 428 THR A CA 1
ATOM 3213 C C . THR A 1 430 ? 66.307 46.468 12.300 1.00 53.37 428 THR A C 1
ATOM 3214 O O . THR A 1 430 ? 66.520 46.916 11.196 1.00 52.03 428 THR A O 1
ATOM 3218 N N . HIS A 1 431 ? 65.491 45.435 12.501 1.00 51.72 429 HIS A N 1
ATOM 3219 C CA . HIS A 1 431 ? 64.790 44.837 11.388 1.00 53.64 429 HIS A CA 1
ATOM 3220 C C . HIS A 1 431 ? 64.276 45.921 10.473 1.00 61.24 429 HIS A C 1
ATOM 3221 O O . HIS A 1 431 ? 64.696 46.063 9.336 1.00 60.60 429 HIS A O 1
ATOM 3228 N N . VAL A 1 432 ? 63.355 46.719 10.973 1.00 63.57 430 VAL A N 1
ATOM 3229 C CA . VAL A 1 432 ? 62.858 47.767 10.124 1.00 61.48 430 VAL A CA 1
ATOM 3230 C C . VAL A 1 432 ? 63.982 48.418 9.387 1.00 64.56 430 VAL A C 1
ATOM 3231 O O . VAL A 1 432 ? 63.870 48.695 8.206 1.00 69.04 430 VAL A O 1
ATOM 3235 N N . VAL A 1 433 ? 65.058 48.690 10.102 1.00 62.28 431 VAL A N 1
ATOM 3236 C CA . VAL A 1 433 ? 66.194 49.362 9.501 1.00 67.42 431 VAL A CA 1
ATOM 3237 C C . VAL A 1 433 ? 66.709 48.722 8.233 1.00 78.58 431 VAL A C 1
ATOM 3238 O O . VAL A 1 433 ? 66.789 49.373 7.201 1.00 89.03 431 VAL A O 1
ATOM 3242 N N . GLU A 1 434 ? 67.095 47.459 8.340 1.00 70.71 432 GLU A N 1
ATOM 3243 C CA . GLU A 1 434 ? 67.658 46.705 7.233 1.00 71.57 432 GLU A CA 1
ATOM 3244 C C . GLU A 1 434 ? 66.692 46.490 6.082 1.00 77.58 432 GLU A C 1
ATOM 3245 O O . GLU A 1 434 ? 67.090 46.364 4.914 1.00 87.41 432 GLU A O 1
ATOM 3251 N N . LEU A 1 435 ? 65.433 46.437 6.412 1.00 67.89 433 LEU A N 1
ATOM 3252 C CA . LEU A 1 435 ? 64.425 46.223 5.416 1.00 70.98 433 LEU A CA 1
ATOM 3253 C C . LEU A 1 435 ? 64.141 47.487 4.571 1.00 86.44 433 LEU A C 1
ATOM 3254 O O . LEU A 1 435 ? 64.192 47.461 3.319 1.00 88.89 433 LEU A O 1
ATOM 3259 N N . LEU A 1 436 ? 63.840 48.584 5.293 1.00 83.41 434 LEU A N 1
ATOM 3260 C CA . LEU A 1 436 ? 63.512 49.887 4.735 1.00 83.31 434 LEU A CA 1
ATOM 3261 C C . LEU A 1 436 ? 64.637 50.868 4.979 1.00 88.79 434 LEU A C 1
ATOM 3262 O O . LEU A 1 436 ? 64.475 51.859 5.693 1.00 87.57 434 LEU A O 1
ATOM 3267 N N . PRO A 1 437 ? 65.776 50.575 4.370 1.00 93.06 435 PRO A N 1
ATOM 3268 C CA . PRO A 1 437 ? 66.956 51.391 4.507 1.00 93.68 435 PRO A CA 1
ATOM 3269 C C . PRO A 1 437 ? 66.645 52.881 4.501 1.00 97.39 435 PRO A C 1
ATOM 3270 O O . PRO A 1 437 ? 67.405 53.682 5.057 1.00 94.05 435 PRO A O 1
ATOM 3274 N N . GLU A 1 438 ? 65.522 53.257 3.864 1.00 98.01 436 GLU A N 1
ATOM 3275 C CA . GLU A 1 438 ? 65.128 54.653 3.832 1.00 99.24 436 GLU A CA 1
ATOM 3276 C C . GLU A 1 438 ? 64.514 55.117 5.135 1.00 96.32 436 GLU A C 1
ATOM 3277 O O . GLU A 1 438 ? 64.155 56.280 5.301 1.00 91.88 436 GLU A O 1
ATOM 3283 N N . SER A 1 439 ? 64.426 54.178 6.067 1.00 92.04 437 SER A N 1
ATOM 3284 C CA . SER A 1 439 ? 63.907 54.454 7.381 1.00 88.98 437 SER A CA 1
ATOM 3285 C C . SER A 1 439 ? 64.961 55.181 8.213 1.00 102.73 437 SER A C 1
ATOM 3286 O O . SER A 1 439 ? 64.640 55.853 9.196 1.00 107.62 437 SER A O 1
ATOM 3289 N N . ILE A 1 440 ? 66.233 55.038 7.791 1.00 96.37 438 ILE A N 1
ATOM 3290 C CA . ILE A 1 440 ? 67.355 55.678 8.474 1.00 94.54 438 ILE A CA 1
ATOM 3291 C C . ILE A 1 440 ? 67.074 57.161 8.771 1.00 95.29 438 ILE A C 1
ATOM 3292 O O . ILE A 1 440 ? 67.287 57.649 9.901 1.00 92.64 438 ILE A O 1
ATOM 3297 N N . ASP A 1 441 ? 66.562 57.884 7.751 1.00 88.63 439 ASP A N 1
ATOM 3298 C CA . ASP A 1 441 ? 66.261 59.296 7.952 1.00 86.44 439 ASP A CA 1
ATOM 3299 C C . ASP A 1 441 ? 65.436 59.506 9.187 1.00 76.38 439 ASP A C 1
ATOM 3300 O O . ASP A 1 441 ? 65.911 60.084 10.164 1.00 73.65 439 ASP A O 1
ATOM 3305 N N . VAL A 1 442 ? 64.189 59.052 9.135 1.00 62.46 440 VAL A N 1
ATOM 3306 C CA . VAL A 1 442 ? 63.347 59.224 10.284 1.00 61.08 440 VAL A CA 1
ATOM 3307 C C . VAL A 1 442 ? 64.169 59.000 11.531 1.00 71.93 440 VAL A C 1
ATOM 3308 O O . VAL A 1 442 ? 64.101 59.765 12.487 1.00 77.80 440 VAL A O 1
ATOM 3312 N N . LEU A 1 443 ? 64.980 57.950 11.495 1.00 64.53 441 LEU A N 1
ATOM 3313 C CA . LEU A 1 443 ? 65.828 57.659 12.618 1.00 62.26 441 LEU A CA 1
ATOM 3314 C C . LEU A 1 443 ? 66.679 58.833 12.905 1.00 75.40 441 LEU A C 1
ATOM 3315 O O . LEU A 1 443 ? 66.834 59.236 14.037 1.00 80.17 441 LEU A O 1
ATOM 3320 N N . ASP A 1 444 ? 67.258 59.354 11.849 1.00 83.33 442 ASP A N 1
ATOM 3321 C CA . ASP A 1 444 ? 68.091 60.524 11.959 1.00 93.05 442 ASP A CA 1
ATOM 3322 C C . ASP A 1 444 ? 67.322 61.670 12.587 1.00 111.82 442 ASP A C 1
ATOM 3323 O O . ASP A 1 444 ? 67.749 62.259 13.588 1.00 116.54 442 ASP A O 1
ATOM 3328 N N . LYS A 1 445 ? 66.183 61.984 11.968 1.00 110.50 443 LYS A N 1
ATOM 3329 C CA . LYS A 1 445 ? 65.314 63.054 12.418 1.00 112.93 443 LYS A CA 1
ATOM 3330 C C . LYS A 1 445 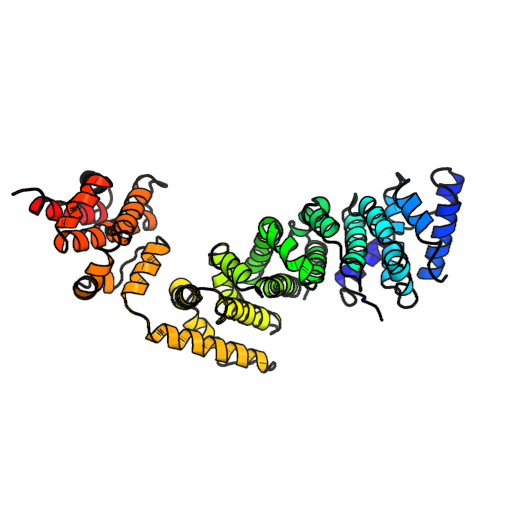? 64.929 62.891 13.880 1.00 119.90 443 LYS A C 1
ATOM 3331 O O . LYS A 1 445 ? 65.307 63.713 14.720 1.00 123.71 443 LYS A O 1
ATOM 3337 N N . THR A 1 446 ? 64.174 61.814 14.161 1.00 110.97 444 THR A N 1
ATOM 3338 C CA . THR A 1 446 ? 63.719 61.491 15.504 1.00 107.82 444 THR A CA 1
ATOM 3339 C C . THR A 1 446 ? 64.827 61.661 16.557 1.00 111.61 444 THR A C 1
ATOM 3340 O O . THR A 1 446 ? 64.629 62.335 17.563 1.00 114.26 444 THR A O 1
ATOM 3344 N N . GLY A 1 447 ? 66.013 61.091 16.291 1.00 110.40 445 GLY A N 1
ATOM 3345 C CA . GLY A 1 447 ? 67.161 61.213 17.193 1.00 108.36 445 GLY A CA 1
ATOM 3346 C C . GLY A 1 447 ? 67.764 59.867 17.570 1.00 99.82 445 GLY A C 1
ATOM 3347 O O . GLY A 1 447 ? 68.967 59.759 17.829 1.00 93.08 445 GLY A O 1
ATOM 3348 N N . GLY A 1 448 ? 66.891 58.852 17.634 1.00 92.03 446 GLY A N 1
ATOM 3349 C CA . GLY A 1 448 ? 67.260 57.496 17.992 1.00 90.74 446 GLY A CA 1
ATOM 3350 C C . GLY A 1 448 ? 68.561 57.104 17.340 1.00 96.58 446 GLY A C 1
ATOM 3351 O O . GLY A 1 448 ? 69.468 56.589 18.003 1.00 100.03 446 GLY A O 1
ATOM 3352 N N . LYS A 1 449 ? 68.636 57.400 16.031 1.00 85.51 447 LYS A N 1
ATOM 3353 C CA . LYS A 1 449 ? 69.816 57.137 15.219 1.00 85.97 447 LYS A CA 1
ATOM 3354 C C . LYS A 1 449 ? 71.060 57.258 16.094 1.00 100.19 447 LYS A C 1
ATOM 3355 O O . LYS A 1 449 ? 71.987 56.426 16.057 1.00 99.08 447 LYS A O 1
ATOM 3361 N N . ALA A 1 450 ? 71.036 58.326 16.891 1.00 102.40 448 ALA A N 1
ATOM 3362 C CA . ALA A 1 450 ? 72.078 58.652 17.839 1.00 101.86 448 ALA A CA 1
ATOM 3363 C C . ALA A 1 450 ? 71.838 57.906 19.126 1.00 91.36 448 ALA A C 1
ATOM 3364 O O . ALA A 1 450 ? 72.652 57.074 19.566 1.00 89.34 448 ALA A O 1
ATOM 3366 N N . ASP A 1 451 ? 70.696 58.226 19.727 1.00 80.90 449 ASP A N 1
ATOM 3367 C CA . ASP A 1 451 ? 70.320 57.600 20.962 1.00 82.46 449 ASP A CA 1
ATOM 3368 C C . ASP A 1 451 ? 70.946 56.244 21.044 1.00 84.46 449 ASP A C 1
ATOM 3369 O O . ASP A 1 451 ? 71.620 55.897 22.015 1.00 86.59 449 ASP A O 1
ATOM 3374 N N . ILE A 1 452 ? 70.743 55.484 19.998 1.00 69.09 450 ILE A N 1
ATOM 3375 C CA . ILE A 1 452 ? 71.326 54.180 19.969 1.00 65.00 450 ILE A CA 1
ATOM 3376 C C . ILE A 1 452 ? 72.828 54.243 20.232 1.00 74.11 450 ILE A C 1
ATOM 3377 O O . ILE A 1 452 ? 73.333 53.723 21.222 1.00 73.63 450 ILE A O 1
ATOM 3382 N N . MET A 1 453 ? 73.528 54.902 19.331 1.00 70.87 451 MET A N 1
ATOM 3383 C CA . MET A 1 453 ? 74.962 55.048 19.418 1.00 75.16 451 MET A CA 1
ATOM 3384 C C . MET A 1 453 ? 75.558 55.057 20.839 1.00 74.67 451 MET A C 1
ATOM 3385 O O . MET A 1 453 ? 76.570 54.397 21.116 1.00 73.90 451 MET A O 1
ATOM 3390 N N . GLU A 1 454 ? 74.928 55.763 21.755 1.00 72.61 452 GLU A N 1
ATOM 3391 C CA . GLU A 1 454 ? 75.413 55.840 23.137 1.00 77.28 452 GLU A CA 1
ATOM 3392 C C . GLU A 1 454 ? 74.879 54.682 23.904 1.00 83.91 452 GLU A C 1
ATOM 3393 O O . GLU A 1 454 ? 75.480 54.193 24.851 1.00 83.15 452 GLU A O 1
ATOM 3399 N N . LEU A 1 455 ? 73.779 54.180 23.419 1.00 81.11 453 LEU A N 1
ATOM 3400 C CA . LEU A 1 455 ? 73.207 53.020 24.020 1.00 80.90 453 LEU A CA 1
ATOM 3401 C C . LEU A 1 455 ? 74.204 51.881 24.052 1.00 83.11 453 LEU A C 1
ATOM 3402 O O . LEU A 1 455 ? 74.007 50.880 24.732 1.00 67.42 453 LEU A O 1
ATOM 3407 N N . LEU A 1 456 ? 75.273 52.023 23.283 1.00 98.84 454 LEU A N 1
ATOM 3408 C CA . LEU A 1 456 ? 76.299 51.014 23.242 1.00 105.30 454 LEU A CA 1
ATOM 3409 C C . LEU A 1 456 ? 77.145 51.037 24.511 1.00 111.22 454 LEU A C 1
ATOM 3410 O O . LEU A 1 456 ? 77.779 50.043 24.879 1.00 109.10 454 LEU A O 1
ATOM 3415 N N . ASN A 1 457 ? 77.112 52.193 25.192 1.00 109.51 455 ASN A N 1
ATOM 3416 C CA . ASN A 1 457 ? 77.828 52.407 26.447 1.00 111.42 455 ASN A CA 1
ATOM 3417 C C . ASN A 1 457 ? 76.956 51.994 27.600 1.00 121.18 455 ASN A C 1
ATOM 3418 O O . ASN A 1 457 ? 76.495 52.812 28.398 1.00 116.72 455 ASN A O 1
ATOM 3423 N N . HIS A 1 458 ? 76.703 50.705 27.651 1.00 123.41 456 HIS A N 1
ATOM 3424 C CA . HIS A 1 458 ? 75.825 50.207 28.639 1.00 127.28 456 HIS A CA 1
ATOM 3425 C C . HIS A 1 458 ? 76.409 49.311 29.620 1.00 137.55 456 HIS A C 1
ATOM 3426 O O . HIS A 1 458 ? 77.580 48.931 29.574 1.00 138.01 456 HIS A O 1
ATOM 3433 N N . SER A 1 459 ? 75.478 48.964 30.481 1.00 138.83 457 SER A N 1
ATOM 3434 C CA . SER A 1 459 ? 75.657 48.089 31.581 1.00 139.12 457 SER A CA 1
ATOM 3435 C C . SER A 1 459 ? 75.273 46.674 31.169 1.00 140.00 457 SER A C 1
ATOM 3436 O O . SER A 1 459 ? 76.030 45.723 31.406 1.00 140.00 457 SER A O 1
ATOM 3439 N N . ASP A 1 460 ? 74.094 46.551 30.520 1.00 140.00 458 ASP A N 1
ATOM 3440 C CA . ASP A 1 460 ? 73.586 45.253 30.069 1.00 139.64 458 ASP A CA 1
ATOM 3441 C C . ASP A 1 460 ? 73.962 44.894 28.631 1.00 140.00 458 ASP A C 1
ATOM 3442 O O . ASP A 1 460 ? 73.644 45.602 27.668 1.00 140.00 458 ASP A O 1
ATOM 3447 N N . SER A 1 461 ? 74.710 43.800 28.513 1.00 137.71 459 SER A N 1
ATOM 3448 C CA . SER A 1 461 ? 75.129 43.303 27.230 1.00 135.02 459 SER A CA 1
ATOM 3449 C C . SER A 1 461 ? 74.066 43.544 26.189 1.00 122.97 459 SER A C 1
ATOM 3450 O O . SER A 1 461 ? 74.168 44.473 25.390 1.00 121.42 459 SER A O 1
ATOM 3453 N N . ARG A 1 462 ? 73.034 42.695 26.239 1.00 109.32 460 ARG A N 1
ATOM 3454 C CA . ARG A 1 462 ? 71.940 42.740 25.287 1.00 109.43 460 ARG A CA 1
ATOM 3455 C C . ARG A 1 462 ? 71.554 44.126 24.831 1.00 103.27 460 ARG A C 1
ATOM 3456 O O . ARG A 1 462 ? 71.251 44.343 23.646 1.00 104.34 460 ARG A O 1
ATOM 3464 N N . VAL A 1 463 ? 71.551 45.066 25.774 1.00 89.57 461 VAL A N 1
ATOM 3465 C CA . VAL A 1 463 ? 71.189 46.429 25.433 1.00 88.68 461 VAL A CA 1
ATOM 3466 C C . VAL A 1 463 ? 72.197 47.113 24.538 1.00 100.17 461 VAL A C 1
ATOM 3467 O O . VAL A 1 463 ? 71.884 47.423 23.378 1.00 107.87 461 VAL A O 1
ATOM 3471 N N . LYS A 1 464 ? 73.410 47.363 25.049 1.00 92.06 462 LYS A N 1
ATOM 3472 C CA . LYS A 1 464 ? 74.386 47.968 24.167 1.00 88.89 462 LYS A CA 1
ATOM 3473 C C . LYS A 1 464 ? 74.436 47.099 22.922 1.00 82.66 462 LYS A C 1
ATOM 3474 O O . LYS A 1 464 ? 74.360 47.559 21.783 1.00 74.88 462 LYS A O 1
ATOM 3480 N N . TYR A 1 465 ? 74.498 45.814 23.186 1.00 73.19 463 TYR A N 1
ATOM 3481 C CA . TYR A 1 465 ? 74.484 44.827 22.153 1.00 75.12 463 TYR A CA 1
ATOM 3482 C C . TYR A 1 465 ? 73.349 45.103 21.159 1.00 74.05 463 TYR A C 1
ATOM 3483 O O . TYR A 1 465 ? 73.580 45.634 20.077 1.00 77.42 463 TYR A O 1
ATOM 3492 N N . GLU A 1 466 ? 72.115 44.729 21.506 1.00 55.71 464 GLU A N 1
ATOM 3493 C CA . GLU A 1 466 ? 71.022 45.005 20.601 1.00 48.77 464 GLU A CA 1
ATOM 3494 C C . GLU A 1 466 ? 71.287 46.300 19.886 1.00 52.27 464 GLU A C 1
ATOM 3495 O O . GLU A 1 466 ? 71.219 46.361 18.660 1.00 49.00 464 GLU A O 1
ATOM 3501 N N . ALA A 1 467 ? 71.589 47.339 20.707 1.00 46.12 465 ALA A N 1
ATOM 3502 C CA . ALA A 1 467 ? 71.892 48.692 20.245 1.00 41.58 465 ALA A CA 1
ATOM 3503 C C . ALA A 1 467 ? 73.031 48.696 19.289 1.00 58.00 465 ALA A C 1
ATOM 3504 O O . ALA A 1 467 ? 73.070 49.487 18.352 1.00 61.36 465 ALA A O 1
ATOM 3506 N N . LEU A 1 468 ? 73.971 47.816 19.571 1.00 52.25 466 LEU A N 1
ATOM 3507 C CA . LEU A 1 468 ? 75.159 47.610 18.797 1.00 52.61 466 LEU A CA 1
ATOM 3508 C C . LEU A 1 468 ? 74.764 46.991 17.486 1.00 66.60 466 LEU A C 1
ATOM 3509 O O . LEU A 1 468 ? 74.969 47.564 16.419 1.00 77.05 466 LEU A O 1
ATOM 3514 N N . LYS A 1 469 ? 74.165 45.816 17.579 1.00 55.29 467 LYS A N 1
ATOM 3515 C CA . LYS A 1 469 ? 73.683 45.146 16.402 1.00 48.28 467 LYS A CA 1
ATOM 3516 C C . LYS A 1 469 ? 72.797 46.138 15.634 1.00 45.05 467 LYS A C 1
ATOM 3517 O O . LYS A 1 469 ? 72.781 46.193 14.424 1.00 40.66 467 LYS A O 1
ATOM 3523 N N . ALA A 1 470 ? 72.113 46.996 16.369 1.00 51.51 468 ALA A N 1
ATOM 3524 C CA . ALA A 1 470 ? 71.258 48.004 15.771 1.00 53.99 468 ALA A CA 1
ATOM 3525 C C . ALA A 1 470 ? 72.049 49.087 15.033 1.00 75.67 468 ALA A C 1
ATOM 3526 O O . ALA A 1 470 ? 71.543 49.717 14.102 1.00 82.43 468 ALA A O 1
ATOM 3528 N N . THR A 1 471 ? 73.284 49.342 15.483 1.00 74.57 469 THR A N 1
ATOM 3529 C CA . THR A 1 471 ? 74.106 50.400 14.903 1.00 70.49 469 THR A CA 1
ATOM 3530 C C . THR A 1 471 ? 74.966 49.953 13.747 1.00 73.45 469 THR A C 1
ATOM 3531 O O . THR A 1 471 ? 75.116 50.699 12.772 1.00 84.72 469 THR A O 1
ATOM 3535 N N . GLN A 1 472 ? 75.553 48.748 13.854 1.00 57.98 470 GLN A N 1
ATOM 3536 C CA . GLN A 1 472 ? 76.377 48.239 12.766 1.00 56.61 470 GLN A CA 1
ATOM 3537 C C . GLN A 1 472 ? 75.543 48.035 11.492 1.00 69.79 470 GLN A C 1
ATOM 3538 O O . GLN A 1 472 ? 76.050 47.919 10.367 1.00 73.69 470 GLN A O 1
ATOM 3544 N N . ALA A 1 473 ? 74.231 48.018 11.702 1.00 64.56 471 ALA A N 1
ATOM 3545 C CA . ALA A 1 473 ? 73.265 47.857 10.647 1.00 65.19 471 ALA A CA 1
ATOM 3546 C C . ALA A 1 473 ? 73.176 49.114 9.805 1.00 68.85 471 ALA A C 1
ATOM 3547 O O . ALA A 1 473 ? 73.381 49.065 8.584 1.00 69.28 471 ALA A O 1
ATOM 3549 N N . ILE A 1 474 ? 72.863 50.226 10.512 1.00 65.68 472 ILE A N 1
ATOM 3550 C CA . ILE A 1 474 ? 72.758 51.581 9.979 1.00 66.32 472 ILE A CA 1
ATOM 3551 C C . ILE A 1 474 ? 74.035 51.916 9.236 1.00 73.81 472 ILE A C 1
ATOM 3552 O O . ILE A 1 474 ? 74.021 52.330 8.065 1.00 70.29 472 ILE A O 1
ATOM 3557 N N . ILE A 1 475 ? 75.141 51.743 9.983 1.00 62.60 473 ILE A N 1
ATOM 3558 C CA . ILE A 1 475 ? 76.485 51.951 9.504 1.00 58.85 473 ILE A CA 1
ATOM 3559 C C . ILE A 1 475 ? 76.533 51.649 8.019 1.00 74.39 473 ILE A C 1
ATOM 3560 O O . ILE A 1 475 ? 76.926 52.479 7.203 1.00 85.40 473 ILE A O 1
ATOM 3565 N N . GLY A 1 476 ? 76.055 50.477 7.658 1.00 67.25 474 GLY A N 1
ATOM 3566 C CA . GLY A 1 476 ? 76.043 50.097 6.270 1.00 67.99 474 GLY A CA 1
ATOM 3567 C C . GLY A 1 476 ? 75.269 51.054 5.355 1.00 73.72 474 GLY A C 1
ATOM 3568 O O . GLY A 1 476 ? 75.653 51.235 4.199 1.00 71.46 474 GLY A O 1
ATOM 3569 N N . TYR A 1 477 ? 74.162 51.635 5.860 1.00 73.60 475 TYR A N 1
ATOM 3570 C CA . TYR A 1 477 ? 73.292 52.504 5.051 1.00 74.38 475 TYR A CA 1
ATOM 3571 C C . TYR A 1 477 ? 73.515 53.992 5.241 1.00 78.99 475 TYR A C 1
ATOM 3572 O O . TYR A 1 477 ? 72.722 54.829 4.779 1.00 80.80 475 TYR A O 1
ATOM 3581 N N . THR A 1 478 ? 74.605 54.328 5.899 1.00 72.49 476 THR A N 1
ATOM 3582 C CA . THR A 1 478 ? 74.874 55.716 6.142 1.00 75.03 476 THR A CA 1
ATOM 3583 C C . THR A 1 478 ? 75.563 56.408 4.988 1.00 86.21 476 THR A C 1
ATOM 3584 O O . THR A 1 478 ? 75.470 57.633 4.855 1.00 91.46 476 THR A O 1
ATOM 3588 N N . PHE A 1 479 ? 76.217 55.606 4.126 1.00 86.20 477 PHE A N 1
ATOM 3589 C CA . PHE A 1 479 ? 76.990 56.134 3.000 1.00 86.26 477 PHE A CA 1
ATOM 3590 C C . PHE A 1 479 ? 76.420 56.054 1.603 1.00 105.47 477 PHE A C 1
ATOM 3591 O O . PHE A 1 479 ? 75.214 56.023 1.417 1.00 117.05 477 PHE A O 1
ATOM 3599 N N . LYS A 1 480 ? 77.340 56.082 0.629 1.00 100.63 478 LYS A N 1
ATOM 3600 C CA . LYS A 1 480 ? 77.063 56.085 -0.817 1.00 99.56 478 LYS A CA 1
ATOM 3601 C C . LYS A 1 480 ? 75.657 55.695 -1.242 1.00 97.26 478 LYS A C 1
ATOM 3602 O O . LYS A 1 480 ? 75.024 54.876 -0.552 1.00 137.76 478 LYS A O 1
#

Foldseek 3Di:
DWFDPPPVPPLVVVVLVVLLVDDDDLVVCCVVVQAPCLLSVLVVVLNCVQVVCADASRVVSLLVCLVVHDPVSRVSVSLSSLLSQCNVVRHVPVSQVNCVVVLCVLVSLLVSAQDDDLNSNQSSLVNSLSRCLTPPSPDCVSVLVVLPDPSLLVQLQPVVPLSRVQSSLLSLLVLLVPVVNLVSNLVPCVRNVVSLLVLVVVLLVVSSVSSVLSSLSSVLSSLLALVSLLVCCVPVPVSLLCLLSCLQVDDDLSNVLSSLNSLCSSLDPRNPCSLVVLCCNVQVNVVAVSLVVVLDDDDPPVVSNVSSVVNNVVNVVSVVVDDVVSNVVSCLVVLFQDDDCLLPPVVVVVPCLVVCVDPVSVVLVSLVVSLVCLCPPVNDCPVRSVPSQLSSLSSNQSSCLVPVVCCVVCVVSVVLVVLVCLLVDDDCSRVPSSVSSNVSNVVSPDD

GO terms:
  GO:0000329 fungal-type vacuole membrane (C, IDA)
  GO:0000221 vacuolar proton-transporting V-type ATPase, V1 domain (C, TAS)
  GO:0046961 proton-transporting ATPase activity, rotational mechanism (F, TAS)
  GO:0000329 fungal-type vacuole membrane (C, HDA)
  GO:0007035 vacuolar acidification (P, IMP)
  GO:0005515 protein binding (F, IPI)
  GO:1902600 proton transmembrane transport (P, IDA)
  GO:0000221 vacuolar proton-transporting V-type ATPase, V1 domain (C, IDA)
  GO:0005774 vacuolar membrane (C, EXP)
  GO:1902600 proton transmembrane transport (P, IC)
  GO:0007035 vacuolar acidification (P, IC)
  GO:0046961 proton-transporting ATPase activity, rotational mechanism (F, IC)

Solvent-accessible surface area: 20533 Å² total; per-residue (Å²): 123,28,78,53,14,7,76,132,3,83,38,1,65,93,6,11,60,98,5,95,75,178,85,25,54,5,66,30,25,13,179,44,163,114,21,48,119,122,2,0,54,32,0,93,43,3,42,45,45,32,101,171,90,112,17,30,179,6,3,70,15,1,13,77,0,6,68,66,27,128,28,105,72,0,45,24,4,0,1,3,4,4,0,32,1,8,11,19,110,154,32,3,40,49,0,2,72,21,0,48,119,37,57,101,16,0,71,90,1,15,87,28,2,4,112,57,50,92,22,9,2,0,0,0,0,4,0,0,0,6,0,0,16,3,87,55,5,77,30,70,100,2,0,54,71,6,3,109,24,92,69,10,13,85,20,2,71,70,7,125,74,65,51,2,0,6,1,2,0,42,1,12,11,29,2,0,64,19,76,88,1,53,90,14,0,18,102,21,18,100,43,1,1,57,4,0,9,115,8,2,61,141,23,20,140,162,62,26,76,66,3,27,60,13,0,2,30,0,7,77,15,4,4,113,43,17,65,29,0,43,72,5,2,121,119,29,43,79,35,2,18,26,10,3,100,4,3,76,110,22,139,138,39,136,2,8,79,20,0,0,20,0,2,32,26,0,10,36,126,135,2,118,127,44,111,66,11,7,36,3,2,15,50,62,9,88,1,18,69,8,0,72,51,2,19,126,98,159,7,105,61,95,92,0,77,76,17,0,46,58,1,67,90,45,0,73,81,12,124,148,105,40,68,64,22,30,70,1,33,4,11,3,64,49,105,103,3,61,108,24,103,14,1,95,65,99,30,7,0,74,100,19,17,81,69,0,90,79,108,84,30,133,20,1,81,44,0,2,89,3,4,24,26,34,43,164,68,64,105,68,95,55,163,143,19,19,34,8,10,0,0,0,0,9,0,2,0,23,0,0,85,70,36,50,113,0,8,50,4,0,72,130,52,19,2,46,48,30,0,67,90,12,43,125,66,99,32,72,100,5,57,99,13,0,62,54,0,4,93,15,0,94,57,102,57,185,260

Sequence (447 aa):
GATKILMDSTHFNEIRSIIRSRSVAWDALARSEELSEIDASTAKALESILVKKVNGKTLIPLIHLLSTSDNEDCKKSVQNLIAELLSSDKYGDDTVKFFQEDPKQLEQLFDVSLKGDFQTVLISGFNVVSLLVQNGLHNVKLVEKLLKNNNLINILQNIEQMDTCYVCIRLLQELAVIPEYRDVIWLHEKKFMPTLFKILQRATDHLGIQLQYHSLLLIWLLTFNPVFANELVQKYLSDFLDLLKLVKITIKEKVSRLCISIILQCCSTRVKQHKKVIKQLLLLGNALPTVQSLSERKYSDEELRQDISNLKEILENEYQELTSFDEYVAELDSKLLCWSPPHVDNGFWSDNIDEFKKDNYKIFRQLIELLQAKVRNGDVNAKQEKIIIQVALNDITHVVELLPESIDVLDKTGGKADIMELLNHSDSRVKYEALKATQAIIGYTFK

Secondary structure (DSSP, 8-state):
-----S-S-HHHHHHHHHHHHS---HHHHHHTTSS-HHHHHHHHHHHHHHH---SSTTHHHHHHHHHS---HHHHHHHHHHHHHHHH-SSSSHHHHHHHHH-TTHHHHHHHH-S-SSHHHHHHHHHHHHHHHTSTTT--HHHHHHHHH-HHHHHHHH-TT-HHHHHHHHHHHHHHHTSHHHHHHHHTTHHHHHHHHHHHHHHHH---HHHHHHHHHHHHHHHTTSHHHHHHHHTTSHHHHHHHHHHHHH--SHHHHHHHHHHHHHTTSSSSTTHHHHHHHHHHHH-HHHHHHHHHSS--SSHHHHHHHHHHHHHHHHHHHT--HHHHHHHHHHHT-----GGGG-HHHHHHHSGGGSSGGGHHHHHHHHHHHHHHHTT---SHHHHHHHHHHHHHHHHHHHH-TTHHHHHHHHSHHHHHHHHTS-SSHHHHHHHHHHHHHHHHHS--

CATH classification: 1.25.10.10 (+1 more: 1.25.40.150)